Protein 7K44 (pdb70)

Structure (mmCIF, N/CA/C/O backbone):
data_7K44
#
_entry.id   7K44
#
_cell.length_a   119.864
_cell.length_b   66.718
_cell.length_c   57.966
_cell.angle_alpha   90.000
_cell.angle_beta   115.238
_cell.angle_gamma   90.000
#
_symmetry.space_group_name_H-M   'C 1 2 1'
#
loop_
_entity.id
_entity.type
_entity.pdbx_description
1 polymer SGBP-B
2 non-polymer 'CALCIUM ION'
3 water water
#
loop_
_atom_site.group_PDB
_atom_site.id
_atom_site.type_symbol
_atom_site.label_atom_id
_atom_site.label_alt_id
_atom_site.label_comp_id
_atom_site.label_asym_id
_atom_site.label_entity_id
_atom_site.label_seq_id
_atom_site.pdbx_PDB_ins_code
_atom_site.Cartn_x
_atom_site.Cartn_y
_atom_site.Cartn_z
_atom_site.occupancy
_atom_site.B_iso_or_equiv
_atom_site.auth_seq_id
_atom_site.auth_comp_id
_atom_site.auth_asym_id
_atom_site.auth_atom_id
_atom_site.pdbx_PDB_model_num
ATOM 1 N N . PRO A 1 30 ? -12.24360 40.13470 53.64007 1.000 48.98344 6 PRO A N 1
ATOM 2 C CA . PRO A 1 30 ? -11.52984 39.35915 52.61943 1.000 48.07684 6 PRO A CA 1
ATOM 3 C C . PRO A 1 30 ? -12.13024 37.96686 52.45214 1.000 44.98159 6 PRO A C 1
ATOM 4 O O . PRO A 1 30 ? -12.73057 37.44203 53.38639 1.000 52.51332 6 PRO A O 1
ATOM 8 N N . ALA A 1 31 ? -11.96013 37.37866 51.26813 1.000 46.86843 7 ALA A N 1
ATOM 9 C CA . ALA A 1 31 ? -12.59145 36.12068 50.90708 1.000 46.92170 7 ALA A CA 1
ATOM 10 C C . ALA A 1 31 ? -11.65333 34.94871 51.17385 1.000 41.12095 7 ALA A C 1
ATOM 11 O O . ALA A 1 31 ? -10.42942 35.09654 51.10595 1.000 38.94021 7 ALA A O 1
ATOM 13 N N . PRO A 1 32 ? -12.19472 33.76613 51.46251 1.000 39.28264 8 PRO A N 1
ATOM 14 C CA . PRO A 1 32 ? -11.33016 32.61936 51.75250 1.000 35.59374 8 PRO A CA 1
ATOM 15 C C . PRO A 1 32 ? -10.61136 32.12561 50.50940 1.000 37.00738 8 PRO A C 1
ATOM 16 O O . PRO A 1 32 ? -11.07443 32.29592 49.37945 1.000 37.73811 8 PRO A O 1
ATOM 20 N N . TYR A 1 33 ? -9.45360 31.50993 50.73416 1.000 34.07633 9 TYR A N 1
ATOM 21 C CA . TYR A 1 33 ? -8.70904 30.85855 49.67143 1.000 33.11353 9 TYR A CA 1
ATOM 22 C C . TYR A 1 33 ? -8.01370 29.62797 50.23461 1.000 34.42020 9 TYR A C 1
ATOM 23 O O . TYR A 1 33 ? -7.76512 29.52496 51.43756 1.000 32.73551 9 TYR A O 1
ATOM 32 N N . ILE A 1 34 ? -7.71204 28.68641 49.34845 1.000 33.61468 10 ILE A N 1
ATOM 33 C CA . ILE A 1 34 ? -7.01222 27.45839 49.70338 1.000 31.31145 10 ILE A CA 1
ATOM 34 C C . ILE A 1 34 ? -5.71310 27.41873 48.91649 1.000 35.07067 10 ILE A C 1
ATOM 35 O O . ILE A 1 34 ? -5.72523 27.48373 47.68249 1.000 37.49005 10 ILE A O 1
ATOM 40 N N . THR A 1 35 ? -4.59360 27.32488 49.62869 1.000 32.39870 11 THR A N 1
ATOM 41 C CA . THR A 1 35 ? -3.28141 27.20976 49.01016 1.000 34.43610 11 THR A CA 1
ATOM 42 C C . THR A 1 35 ? -2.94297 25.75638 48.71680 1.000 38.93484 11 THR A C 1
ATOM 43 O O . THR A 1 35 ? -2.44433 25.42753 47.63432 1.000 40.07912 11 THR A O 1
ATOM 47 N N . ARG A 1 36 ? -3.21132 24.87981 49.67682 1.000 31.93920 12 ARG A N 1
ATOM 48 C CA . ARG A 1 36 ? -2.86047 23.47661 49.55456 1.000 33.76247 12 ARG A CA 1
ATOM 49 C C . ARG A 1 36 ? -3.59609 22.72871 50.65127 1.000 28.24011 12 ARG A C 1
ATOM 50 O O . ARG A 1 36 ? -4.16426 23.32498 51.57261 1.000 28.08476 12 ARG A O 1
ATOM 58 N N . VAL A 1 37 ? -3.56396 21.40717 50.54130 1.000 28.51474 13 VAL A N 1
ATOM 59 C CA . VAL A 1 37 ? -4.10136 20.51102 51.55195 1.000 27.94714 13 VAL A CA 1
ATOM 60 C C . VAL A 1 37 ? -3.00577 19.52576 51.91702 1.000 29.02443 13 VAL A C 1
ATOM 61 O O . VAL A 1 37 ? -2.43133 18.87568 51.03522 1.000 31.58239 13 VAL A O 1
ATOM 65 N N . ALA A 1 38 ? -2.69821 19.44177 53.20527 1.000 26.18860 14 ALA A N 1
ATOM 66 C CA . ALA A 1 38 ? -1.70550 18.51051 53.71189 1.000 29.17882 14 ALA A CA 1
ATOM 67 C C . ALA A 1 38 ? -2.40822 17.23117 54.13543 1.000 26.70773 14 ALA A C 1
ATOM 68 O O . ALA A 1 38 ? -3.40247 17.27748 54.86996 1.000 25.79574 14 ALA A O 1
ATOM 70 N N . THR A 1 39 ? -1.89865 16.09770 53.66414 1.000 26.89785 15 THR A N 1
ATOM 71 C CA . THR A 1 39 ? -2.43977 14.79905 54.04002 1.000 27.96485 15 THR A CA 1
ATOM 72 C C . THR A 1 39 ? -1.48284 13.70949 53.58843 1.000 35.35754 15 THR A C 1
ATOM 73 O O . THR A 1 39 ? -0.62321 13.92711 52.72755 1.000 40.00541 15 THR A O 1
ATOM 77 N N . THR A 1 40 ? -1.65119 12.53143 54.18016 1.000 36.21682 16 THR A N 1
ATOM 78 C CA . THR A 1 40 ? -0.91812 11.33968 53.78091 1.000 38.95183 16 THR A CA 1
ATOM 79 C C . THR A 1 40 ? -1.81466 10.46790 52.91242 1.000 42.15579 16 THR A C 1
ATOM 80 O O . THR A 1 40 ? -3.02469 10.38070 53.14172 1.000 35.91919 16 THR A O 1
ATOM 84 N N . PHE A 1 41 ? -1.22435 9.84073 51.92161 1.000 36.64244 17 PHE A N 1
ATOM 85 C CA . PHE A 1 41 ? -1.95492 9.03676 50.95840 1.000 34.97320 17 PHE A CA 1
ATOM 86 C C . PHE A 1 41 ? -1.75271 7.54989 51.23307 1.000 45.55488 17 PHE A C 1
ATOM 87 O O . PHE A 1 41 ? -0.71681 7.14265 51.77058 1.000 41.53697 17 PHE A O 1
ATOM 95 N N . PRO A 1 42 ? -2.74535 6.70836 50.90453 1.000 39.39785 18 PRO A N 1
ATOM 96 C CA . PRO A 1 42 ? -4.05476 7.12961 50.39494 1.000 36.63929 18 PRO A CA 1
ATOM 97 C C . PRO A 1 42 ? -4.90156 7.67442 51.52970 1.000 28.07687 18 PRO A C 1
ATOM 98 O O . PRO A 1 42 ? -4.65548 7.34372 52.68694 1.000 33.74900 18 PRO A O 1
ATOM 102 N N . VAL A 1 43 ? -5.86030 8.53045 51.19692 1.000 28.60142 19 VAL A N 1
ATOM 103 C CA . VAL A 1 43 ? -6.74244 9.10867 52.20147 1.000 25.61846 19 VAL A CA 1
ATOM 104 C C . VAL A 1 43 ? -7.83322 8.08572 52.49461 1.000 28.89966 19 VAL A C 1
ATOM 105 O O . VAL A 1 43 ? -8.67101 7.79499 51.63633 1.000 29.87784 19 VAL A O 1
ATOM 109 N N . GLU A 1 44 ? -7.80558 7.52564 53.69467 1.000 29.02425 20 GLU A N 1
ATOM 110 C CA . GLU A 1 44 ? -8.79362 6.56978 54.16628 1.000 31.74165 20 GLU A CA 1
ATOM 111 C C . GLU A 1 44 ? -9.67770 7.23438 55.21096 1.000 31.96091 20 GLU A C 1
ATOM 112 O O . GLU A 1 44 ? -9.42220 8.35345 55.66283 1.000 27.93885 20 GLU A O 1
ATOM 118 N N . THR A 1 45 ? -10.74290 6.53577 55.59042 1.000 29.81282 21 THR A N 1
ATOM 119 C CA . THR A 1 45 ? -11.55888 7.01099 56.69351 1.000 27.03984 21 THR A CA 1
ATOM 120 C C . THR A 1 45 ? -10.68381 7.28379 57.90972 1.000 26.87611 21 THR A C 1
ATOM 121 O O . THR A 1 45 ? -9.90135 6.43096 58.33906 1.000 31.76994 21 THR A O 1
ATOM 125 N N . GLY A 1 46 ? -10.81302 8.49143 58.45407 1.000 27.70738 22 GLY A N 1
ATOM 126 C CA . GLY A 1 46 ? -10.05764 8.88030 59.62269 1.000 24.29619 22 GLY A CA 1
ATOM 127 C C . GLY A 1 46 ? -8.71362 9.51344 59.34003 1.000 28.21629 22 GLY A C 1
ATOM 128 O O . GLY A 1 46 ? -8.09777 10.04086 60.27199 1.000 27.91881 22 GLY A O 1
ATOM 129 N N . THR A 1 47 ? -8.23142 9.47762 58.10251 1.000 25.76633 23 THR A N 1
ATOM 130 C CA . THR A 1 47 ? -6.94457 10.09619 57.79425 1.000 26.46571 23 THR A CA 1
ATOM 131 C C . THR A 1 47 ? -7.00301 11.59438 58.07470 1.000 25.84038 23 THR A C 1
ATOM 132 O O . THR A 1 47 ? -7.90503 12.27669 57.58417 1.000 24.27839 23 THR A O 1
ATOM 136 N N . PRO A 1 48 ? -6.04947 12.15044 58.81732 1.000 24.79579 24 PRO A N 1
ATOM 137 C CA . PRO A 1 48 ? -6.07235 13.59415 59.06319 1.000 25.60590 24 PRO A CA 1
ATOM 138 C C . PRO A 1 48 ? -5.71906 14.37676 57.80952 1.000 25.06816 24 PRO A C 1
ATOM 139 O O . PRO A 1 48 ? -4.82197 14.00169 57.04973 1.000 28.48287 24 PRO A O 1
ATOM 143 N N . LEU A 1 49 ? -6.44233 15.47521 57.59908 1.000 20.52634 25 LEU A N 1
ATOM 144 C CA . LEU A 1 49 ? -6.12420 16.43348 56.55076 1.000 25.72574 25 LEU A CA 1
ATOM 145 C C . LEU A 1 49 ? -6.02839 17.81707 57.17394 1.000 23.97872 25 LEU A C 1
ATOM 146 O O . LEU A 1 49 ? -6.67328 18.10181 58.19013 1.000 25.00582 25 LEU A O 1
ATOM 151 N N . ARG A 1 50 ? -5.23904 18.69026 56.54724 1.000 22.03620 26 ARG A N 1
ATOM 152 C CA . ARG A 1 50 ? -5.20348 20.09096 56.94257 1.000 21.13702 26 ARG A CA 1
ATOM 153 C C . ARG A 1 50 ? -5.34808 20.96223 55.70493 1.000 23.15711 26 ARG A C 1
ATOM 154 O O . ARG A 1 50 ? -4.50000 20.91314 54.80891 1.000 26.70353 26 ARG A O 1
ATOM 162 N N . ILE A 1 51 ? -6.40373 21.76840 55.66837 1.000 23.72381 27 ILE A N 1
ATOM 163 C CA . ILE A 1 51 ? -6.55571 22.76847 54.61900 1.000 24.59523 27 ILE A CA 1
ATOM 164 C C . ILE A 1 51 ? -5.73254 23.99407 54.98787 1.000 26.78723 27 ILE A C 1
ATOM 165 O O . ILE A 1 51 ? -5.90478 24.56399 56.07105 1.000 29.50127 27 ILE A O 1
ATOM 170 N N . VAL A 1 52 ? -4.85431 24.41240 54.08039 1.000 26.44599 28 VAL A N 1
ATOM 171 C CA . VAL A 1 52 ? -3.96195 25.55040 54.29175 1.000 29.22377 28 VAL A CA 1
ATOM 172 C C . VAL A 1 52 ? -4.34673 26.65107 53.31483 1.000 29.74693 28 VAL A C 1
ATOM 173 O O . VAL A 1 52 ? -4.34773 26.43953 52.09701 1.000 33.37136 28 VAL A O 1
ATOM 177 N N . GLY A 1 53 ? -4.65876 27.82733 53.84330 1.000 30.66460 29 GLY A N 1
ATOM 178 C CA . GLY A 1 53 ? -5.05707 28.93087 52.99248 1.000 39.03073 29 GLY A CA 1
ATOM 179 C C . GLY A 1 53 ? -5.08773 30.24715 53.73539 1.000 38.71364 29 GLY A C 1
ATOM 180 O O . GLY A 1 53 ? -4.05370 30.70219 54.23775 1.000 37.67306 29 GLY A O 1
ATOM 181 N N . GLY A 1 54 ? -6.25878 30.86261 53.81211 1.000 33.96859 30 GLY A N 1
ATOM 182 C CA . GLY A 1 54 ? -6.40145 32.09728 54.55461 1.000 35.99138 30 GLY A CA 1
ATOM 183 C C . GLY A 1 54 ? -7.84154 32.56103 54.56529 1.000 40.56272 30 GLY A C 1
ATOM 184 O O . GLY A 1 54 ? -8.66622 32.12986 53.75074 1.000 35.38208 30 GLY A O 1
ATOM 185 N N . ASN A 1 55 ? -8.12737 33.44489 55.52240 1.000 38.86907 31 ASN A N 1
ATOM 186 C CA . ASN A 1 55 ? -9.41632 34.12307 55.63239 1.000 41.23180 31 ASN A CA 1
ATOM 187 C C . ASN A 1 55 ? -10.56211 33.15145 55.89055 1.000 40.07494 31 ASN A C 1
ATOM 188 O O . ASN A 1 55 ? -11.67192 33.33010 55.38744 1.000 38.86774 31 ASN A O 1
ATOM 193 N N . PHE A 1 56 ? -10.30754 32.12224 56.69498 1.000 36.20983 32 PHE A N 1
ATOM 194 C CA . PHE A 1 56 ? -11.37097 31.18124 57.02153 1.000 33.17410 32 PHE A CA 1
ATOM 195 C C . PHE A 1 56 ? -12.25113 31.70761 58.14858 1.000 37.8126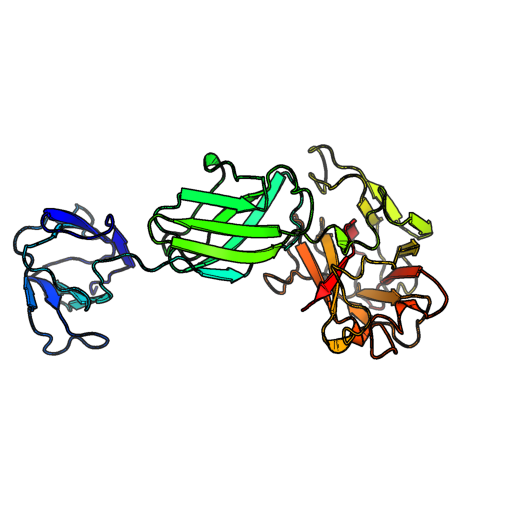3 32 PHE A C 1
ATOM 196 O O . PHE A 1 56 ? -12.45636 31.02073 59.15449 1.000 37.42918 32 PHE A O 1
ATOM 204 N N . TYR A 1 57 ? -12.79563 32.91321 57.97505 1.000 42.52550 33 TYR A N 1
ATOM 205 C CA . TYR A 1 57 ? -13.71184 33.50592 58.94151 1.000 43.19824 33 TYR A CA 1
ATOM 206 C C . TYR A 1 57 ? -15.13485 33.06592 58.65159 1.000 40.95847 33 TYR A C 1
ATOM 207 O O . TYR A 1 57 ? -15.53309 32.94510 57.48929 1.000 45.38452 33 TYR A O 1
ATOM 216 N N . GLU A 1 58 ? -15.90049 32.84407 59.71631 1.000 43.57334 34 GLU A N 1
ATOM 217 C CA . GLU A 1 58 ? -17.32200 32.52858 59.61276 1.000 43.14280 34 GLU A CA 1
ATOM 218 C C . GLU A 1 58 ? -17.55817 31.33276 58.69269 1.000 49.36089 34 GLU A C 1
ATOM 219 O O . GLU A 1 58 ? -18.42503 31.35015 57.81461 1.000 48.00794 34 GLU A O 1
ATOM 221 N N . ILE A 1 59 ? -16.74479 30.29026 58.88708 1.000 46.27172 35 ILE A N 1
ATOM 222 C CA . ILE A 1 59 ? -16.95788 29.03749 58.17564 1.000 44.40883 35 ILE A CA 1
ATOM 223 C C . ILE A 1 59 ? -18.36633 28.54938 58.44883 1.000 39.84369 35 ILE A C 1
ATOM 224 O O . ILE A 1 59 ? -18.79545 28.43732 59.60442 1.000 43.08220 35 ILE A O 1
ATOM 229 N N . GLN A 1 60 ? -19.09585 28.24861 57.38665 1.000 41.19779 36 GLN A N 1
ATOM 230 C CA . GLN A 1 60 ? -20.42200 27.67189 57.52990 1.000 38.60654 36 GLN A CA 1
ATOM 231 C C . GLN A 1 60 ? -20.46715 26.19026 57.20857 1.000 40.80859 36 GLN A C 1
ATOM 232 O O . GLN A 1 60 ? -21.16554 25.43784 57.89137 1.000 41.00870 36 GLN A O 1
ATOM 238 N N . ARG A 1 61 ? -19.69861 25.74112 56.22072 1.000 31.12642 37 ARG A N 1
ATOM 239 C CA . ARG A 1 61 ? -19.63940 24.32640 55.89900 1.000 33.51561 37 ARG A CA 1
ATOM 240 C C . ARG A 1 61 ? -18.26238 23.98678 55.35801 1.000 29.11155 37 ARG A C 1
ATOM 241 O O . ARG A 1 61 ? -17.58276 24.83129 54.77224 1.000 33.14090 37 ARG A O 1
ATOM 249 N N . VAL A 1 62 ? -17.86372 22.73690 55.57129 1.000 28.43675 38 VAL A N 1
ATOM 250 C CA . VAL A 1 62 ? -16.71618 22.13465 54.90722 1.000 27.17139 38 VAL A CA 1
ATOM 251 C C . VAL A 1 62 ? -17.20547 20.82602 54.30987 1.000 26.57195 38 VAL A C 1
ATOM 252 O O . VAL A 1 62 ? -17.84281 20.02796 55.00491 1.000 26.81155 38 VAL A O 1
ATOM 256 N N . TYR A 1 63 ? -16.94796 20.61392 53.02278 1.000 23.30318 39 TYR A N 1
ATOM 257 C CA . TYR A 1 63 ? -17.47676 19.39749 52.41572 1.000 22.21234 39 TYR A CA 1
ATOM 258 C C . TYR A 1 63 ? -16.67856 19.02329 51.17572 1.000 23.72924 39 TYR A C 1
ATOM 259 O O . TYR A 1 63 ? -16.06737 19.87920 50.52989 1.000 25.43284 39 TYR A O 1
ATOM 268 N N . PHE A 1 64 ? -16.69127 17.72664 50.86820 1.000 24.09723 40 PHE A N 1
ATOM 269 C CA . PHE A 1 64 ? -16.21820 17.20966 49.59498 1.000 24.47325 40 PHE A CA 1
ATOM 270 C C . PHE A 1 64 ? -17.38751 17.15134 48.62191 1.000 24.08007 40 PHE A C 1
ATOM 271 O O . PHE A 1 64 ? -18.52306 16.84233 49.01019 1.000 27.20580 40 PHE A O 1
ATOM 279 N N . THR A 1 65 ? -17.10200 17.45444 47.35961 1.000 24.95817 41 THR A N 1
ATOM 280 C CA . THR A 1 65 ? -18.11358 17.47376 46.30903 1.000 22.49112 41 THR A CA 1
ATOM 281 C C . THR A 1 65 ? -17.57231 16.76584 45.07492 1.000 25.92425 41 THR A C 1
ATOM 282 O O . THR A 1 65 ? -16.37040 16.78393 44.80207 1.000 27.14463 41 THR A O 1
ATOM 286 N N . THR A 1 66 ? -18.47437 16.14047 44.31441 1.000 28.11353 42 THR A N 1
ATOM 287 C CA . THR A 1 66 ? -18.06748 15.59973 43.02401 1.000 32.75720 42 THR A CA 1
ATOM 288 C C . THR A 1 66 ? -17.84271 16.69378 41.98788 1.000 26.29369 42 THR A C 1
ATOM 289 O O . THR A 1 66 ? -17.16054 16.44835 40.98557 1.000 32.04346 42 THR A O 1
ATOM 293 N N . ALA A 1 67 ? -18.39232 17.88508 42.20595 1.000 28.69742 43 ALA A N 1
ATOM 294 C CA . ALA A 1 67 ? -18.20173 18.98982 41.27854 1.000 30.39183 43 ALA A CA 1
ATOM 295 C C . ALA A 1 67 ? -16.73341 19.38968 41.19435 1.000 39.92089 43 ALA A C 1
ATOM 296 O O . ALA A 1 67 ? -15.98671 19.33843 42.17794 1.000 31.04910 43 ALA A O 1
ATOM 298 N N . VAL A 1 68 ? -16.32977 19.80530 39.99284 1.000 33.34268 44 VAL A N 1
ATOM 299 C CA . VAL A 1 68 ? -14.99901 20.32858 39.72501 1.000 39.86206 44 VAL A CA 1
ATOM 300 C C . VAL A 1 68 ? -15.14053 21.65264 38.98719 1.000 44.91651 44 VAL A C 1
ATOM 301 O O . VAL A 1 68 ? -16.20283 21.98699 38.45650 1.000 52.78514 44 VAL A O 1
ATOM 305 N N . ASP A 1 69 ? -14.04840 22.41735 38.98067 1.000 46.31293 45 ASP A N 1
ATOM 306 C CA . ASP A 1 69 ? -13.91222 23.62913 38.17313 1.000 58.59286 45 ASP A CA 1
ATOM 307 C C . ASP A 1 69 ? -14.86587 24.74971 38.57992 1.000 60.36125 45 ASP A C 1
ATOM 308 O O . ASP A 1 69 ? -14.43931 25.89859 38.73931 1.000 60.65943 45 ASP A O 1
ATOM 310 N N . ASP A 1 70 ? -16.15393 24.44227 38.72831 1.000 57.24476 46 ASP A N 1
ATOM 311 C CA . ASP A 1 70 ? -17.12770 25.42162 39.19505 1.000 60.71783 46 ASP A CA 1
ATOM 312 C C . ASP A 1 70 ? -18.02323 24.76803 40.23437 1.000 58.18568 46 ASP A C 1
ATOM 313 O O . ASP A 1 70 ? -18.63546 23.73050 39.96426 1.000 53.48135 46 ASP A O 1
ATOM 318 N N . ILE A 1 71 ? -18.10810 25.38612 41.40980 1.000 58.79505 47 ILE A N 1
ATOM 319 C CA . ILE A 1 71 ? -18.81971 24.82016 42.54819 1.000 52.91205 47 ILE A CA 1
ATOM 320 C C . ILE A 1 71 ? -20.13672 25.54698 42.82144 1.000 53.85534 47 ILE A C 1
ATOM 321 O O . ILE A 1 71 ? -20.68198 25.44623 43.92069 1.000 49.68754 47 ILE A O 1
ATOM 326 N N . THR A 1 72 ? -20.65720 26.28433 41.84337 1.000 56.82146 48 THR A N 1
ATOM 327 C CA . THR A 1 72 ? -21.97642 26.88668 41.98948 1.000 61.57503 48 THR A CA 1
ATOM 328 C C . THR A 1 72 ? -23.02124 25.78022 41.99259 1.000 59.16163 48 THR A C 1
ATOM 329 O O . THR A 1 72 ? -23.11628 25.00764 41.03260 1.000 61.86848 48 THR A O 1
ATOM 333 N N . ASN A 1 73 ? -23.79929 25.69877 43.07069 1.000 55.14496 49 ASN A N 1
ATOM 334 C CA . ASN A 1 73 ? -24.75486 24.60494 43.25717 1.000 59.01646 49 ASN A CA 1
ATOM 335 C C . ASN A 1 73 ? -24.05687 23.24599 43.21668 1.000 50.24080 49 ASN A C 1
ATOM 336 O O . ASN A 1 73 ? -24.55742 22.28334 42.63454 1.000 50.54436 49 ASN A O 1
ATOM 338 N N . ALA A 1 74 ? -22.87533 23.17460 43.82527 1.000 46.45341 50 ALA A N 1
ATOM 339 C CA . ALA A 1 74 ? -22.18772 21.90240 43.97185 1.000 41.89513 50 ALA A CA 1
ATOM 340 C C . ALA A 1 74 ? -22.86535 21.07554 45.06252 1.000 31.54350 50 ALA A C 1
ATOM 341 O O . ALA A 1 74 ? -23.20894 21.60825 46.12092 1.000 38.16959 50 ALA A O 1
ATOM 343 N N . PRO A 1 75 ? -23.05874 19.77906 44.84218 1.000 29.55373 51 PRO A N 1
ATOM 344 C CA . PRO A 1 75 ? -23.66117 18.94510 45.88397 1.000 32.83249 51 PRO A CA 1
ATOM 345 C C . PRO A 1 75 ? -22.71963 18.75879 47.06279 1.000 34.15160 51 PRO A C 1
ATOM 346 O O . PRO A 1 75 ? -21.49560 18.71467 46.91671 1.000 29.79135 51 PRO A O 1
ATOM 350 N N . VAL A 1 76 ? -23.31650 18.64696 48.24635 1.000 28.92886 52 VAL A N 1
ATOM 351 C CA . VAL A 1 76 ? -22.59661 18.27155 49.46032 1.000 25.61492 52 VAL A CA 1
ATOM 352 C C . VAL A 1 76 ? -22.47515 16.75366 49.47903 1.000 30.03327 52 VAL A C 1
ATOM 353 O O . VAL A 1 76 ? -23.27061 16.06043 50.12332 1.000 34.61561 52 VAL A O 1
ATOM 357 N N . SER A 1 77 ? -21.48639 16.22467 48.75806 1.000 26.27633 53 SER A N 1
ATOM 358 C CA . SER A 1 77 ? -21.36012 14.77830 48.59604 1.000 26.26118 53 SER A CA 1
ATOM 359 C C . SER A 1 77 ? -20.96955 14.09299 49.90265 1.000 29.80973 53 SER A C 1
ATOM 360 O O . SER A 1 77 ? -21.55575 13.07136 50.28225 1.000 31.02557 53 SER A O 1
ATOM 363 N N . VAL A 1 78 ? -19.95601 14.61684 50.59007 1.000 27.30875 54 VAL A N 1
ATOM 364 C CA . VAL A 1 78 ? -19.54101 14.11728 51.90104 1.000 27.89518 54 VAL A CA 1
ATOM 365 C C . VAL A 1 78 ? -19.20964 15.33752 52.75010 1.000 28.08751 54 VAL A C 1
ATOM 366 O O . VAL A 1 78 ? -18.21350 16.02122 52.49002 1.000 27.58258 54 VAL A O 1
ATOM 370 N N . GLU A 1 79 ? -20.02431 15.60530 53.77032 1.000 26.47035 55 GLU A N 1
ATOM 371 C CA . GLU A 1 79 ? -19.78232 16.75754 54.61954 1.000 25.73537 55 GLU A CA 1
ATOM 372 C C . GLU A 1 79 ? -18.77134 16.41423 55.71238 1.000 26.60633 55 GLU A C 1
ATOM 373 O O . GLU A 1 79 ? -18.69483 15.27844 56.18861 1.000 28.76553 55 GLU A O 1
ATOM 379 N N . VAL A 1 80 ? -17.98425 17.41386 56.09249 1.000 25.37441 56 VAL A N 1
ATOM 380 C CA . VAL A 1 80 ? -17.10877 17.34700 57.25651 1.000 23.91121 56 VAL A CA 1
ATOM 381 C C . VAL A 1 80 ? -17.79632 18.13960 58.36469 1.000 25.64707 56 VAL A C 1
ATOM 382 O O . VAL A 1 80 ? -17.88492 19.37101 58.29863 1.000 27.71138 56 VAL A O 1
ATOM 386 N N . THR A 1 81 ? -18.30591 17.44685 59.38617 1.000 28.30399 57 THR A N 1
ATOM 387 C CA . THR A 1 81 ? -18.99810 18.13807 60.46638 1.000 32.36311 57 THR A CA 1
ATOM 388 C C . THR A 1 81 ? -18.09889 18.47036 61.64780 1.000 34.37349 57 THR A C 1
ATOM 389 O O . THR A 1 81 ? -18.43400 19.36896 62.43215 1.000 36.26241 57 THR A O 1
ATOM 393 N N . ASP A 1 82 ? -16.97157 17.78000 61.78858 1.000 29.07272 58 ASP A N 1
ATOM 394 C CA . ASP A 1 82 ? -16.08238 17.93557 62.93554 1.000 26.53386 58 ASP A CA 1
ATOM 395 C C . ASP A 1 82 ? -14.73893 18.42699 62.40893 1.000 27.71432 58 ASP A C 1
ATOM 396 O O . ASP A 1 82 ? -14.00047 17.66676 61.77192 1.000 32.74019 58 ASP A O 1
ATOM 401 N N . TYR A 1 83 ? -14.43118 19.69701 62.66729 1.000 27.04880 59 TYR A N 1
ATOM 402 C CA . TYR A 1 83 ? -13.16063 20.27979 62.24805 1.000 28.31494 59 TYR A CA 1
ATOM 403 C C . TYR A 1 83 ? -12.77393 21.38790 63.21987 1.000 27.27518 59 TYR A C 1
ATOM 404 O O . TYR A 1 83 ? -13.60309 21.88558 63.98811 1.000 33.52006 59 TYR A O 1
ATOM 413 N N . THR A 1 84 ? -11.50251 21.78446 63.17029 1.000 27.19311 60 THR A N 1
ATOM 414 C CA . THR A 1 84 ? -11.01138 22.88477 63.98530 1.000 29.02361 60 THR A CA 1
ATOM 415 C C . THR A 1 84 ? -10.24813 23.87829 63.11892 1.000 31.32339 60 THR A C 1
ATOM 416 O O . THR A 1 84 ? -9.66175 23.51311 62.09523 1.000 30.41306 60 THR A O 1
ATOM 420 N N . VAL A 1 85 ? -10.25214 25.14257 63.54546 1.000 30.30319 61 VAL A N 1
ATOM 421 C CA . VAL A 1 85 ? -9.55076 26.22097 62.85753 1.000 29.50223 61 VAL A CA 1
ATOM 422 C C . VAL A 1 85 ? -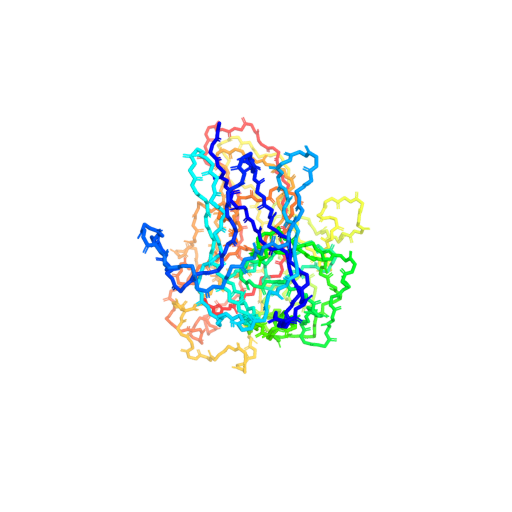8.48995 26.78092 63.79544 1.000 26.50099 61 VAL A C 1
ATOM 423 O O . VAL A 1 85 ? -8.71724 26.87572 65.00846 1.000 30.30032 61 VAL A O 1
ATOM 427 N N . ASN A 1 86 ? -7.33264 27.14789 63.23478 1.000 27.54252 62 ASN A N 1
ATOM 428 C CA . ASN A 1 86 ? -6.24771 27.67691 64.05369 1.000 29.89443 62 ASN A CA 1
ATOM 429 C C . ASN A 1 86 ? -6.49167 29.15050 64.39660 1.000 34.78614 62 ASN A C 1
ATOM 430 O O . ASN A 1 86 ? -7.46734 29.77107 63.96527 1.000 34.14106 62 ASN A O 1
ATOM 435 N N . LYS A 1 87 ? -5.57648 29.72063 65.18336 1.000 35.30257 63 LYS A N 1
ATOM 436 C CA . LYS A 1 87 ? -5.75775 31.07821 65.69118 1.000 37.49368 63 LYS A CA 1
ATOM 437 C C . LYS A 1 87 ? -5.74585 32.13203 64.58409 1.000 33.06618 63 LYS A C 1
ATOM 438 O O . LYS A 1 87 ? -6.43746 33.14889 64.70074 1.000 36.50916 63 LYS A O 1
ATOM 444 N N . ASN A 1 88 ? -4.96431 31.93211 63.52504 1.000 32.37158 64 ASN A N 1
ATOM 445 C CA . ASN A 1 88 ? -4.85959 32.91309 62.45044 1.000 31.82836 64 ASN A CA 1
ATOM 446 C C . ASN A 1 88 ? -5.85922 32.68142 61.31692 1.000 38.02800 64 ASN A C 1
ATOM 447 O O . ASN A 1 88 ? -5.74755 33.32989 60.26982 1.000 39.31883 64 ASN A O 1
ATOM 452 N N . PHE A 1 89 ? -6.81718 31.77216 61.50347 1.000 34.35266 65 PHE A N 1
ATOM 453 C CA . PHE A 1 89 ? -7.86393 31.49856 60.51076 1.000 32.65053 65 PHE A CA 1
ATOM 454 C C . PHE A 1 89 ? -7.28453 31.16662 59.13800 1.000 37.60901 65 PHE A C 1
ATOM 455 O O . PHE A 1 89 ? -7.80801 31.58185 58.10093 1.000 37.53948 65 PHE A O 1
ATOM 463 N N . ASP A 1 90 ? -6.18751 30.41527 59.11861 1.000 31.96882 66 ASP A N 1
ATOM 464 C CA . ASP A 1 90 ? -5.57512 30.04831 57.85261 1.000 31.70826 66 ASP A CA 1
ATOM 465 C C . ASP A 1 90 ? -5.28168 28.55594 57.72618 1.000 25.05714 66 ASP A C 1
ATOM 466 O O . ASP A 1 90 ? -4.68114 28.13906 56.72586 1.000 30.99908 66 ASP A O 1
ATOM 471 N N . GLU A 1 91 ? -5.69693 27.74549 58.69841 1.000 28.58929 67 GLU A N 1
ATOM 472 C CA . GLU A 1 91 ? -5.51733 26.30132 58.63306 1.000 27.71079 67 GLU A CA 1
ATOM 473 C C . GLU A 1 91 ? -6.71330 25.62095 59.28875 1.000 30.15167 67 GLU A C 1
ATOM 474 O O . GLU A 1 91 ? -7.11699 25.99475 60.39278 1.000 29.19301 67 GLU A O 1
ATOM 480 N N . ILE A 1 92 ? -7.30492 24.64903 58.59271 1.000 26.93771 68 ILE A N 1
ATOM 481 C CA . ILE A 1 92 ? -8.45563 23.89633 59.08614 1.000 23.68130 68 ILE A CA 1
ATOM 482 C C . ILE A 1 92 ? -8.07249 22.42431 59.15243 1.000 23.53850 68 ILE A C 1
ATOM 483 O O . ILE A 1 92 ? -7.62616 21.85052 58.15148 1.000 25.22339 68 ILE A O 1
ATOM 488 N N . SER A 1 93 ? -8.26541 21.80506 60.31675 1.000 24.17698 69 SER A N 1
ATOM 489 C CA . SER A 1 93 ? -7.89380 20.41134 60.51863 1.000 23.78507 69 SER A CA 1
ATOM 490 C C . SER A 1 93 ? -9.13591 19.54979 60.69613 1.000 20.90095 69 SER A C 1
ATOM 491 O O . SER A 1 93 ? -10.08478 19.95062 61.37337 1.000 24.91776 69 SER A O 1
ATOM 494 N N . PHE A 1 94 ? -9.11925 18.35829 60.09865 1.000 23.85648 70 PHE A N 1
ATOM 495 C CA . PHE A 1 94 ? -10.19809 17.39640 60.30183 1.000 22.96464 70 PHE A CA 1
ATOM 496 C C . PHE A 1 94 ? -9.73904 16.01370 59.86565 1.000 22.30672 70 PHE A C 1
ATOM 497 O O . PHE A 1 94 ? -8.76890 15.87028 59.12316 1.000 21.81409 70 PHE A O 1
ATOM 505 N N . ASN A 1 95 ? -10.48480 14.99800 60.29995 1.000 25.38306 71 ASN A N 1
ATOM 506 C CA . ASN A 1 95 ? -10.23650 13.61736 59.90241 1.000 24.49247 71 ASN A CA 1
ATOM 507 C C . ASN A 1 95 ? -11.19757 13.23295 58.78066 1.000 22.91323 71 ASN A C 1
ATOM 508 O O . ASN A 1 95 ? -12.36822 13.62334 58.80135 1.000 26.75197 71 ASN A O 1
ATOM 513 N N . ALA A 1 96 ? -10.69185 12.48582 57.79991 1.000 23.24486 72 ALA A N 1
ATOM 514 C CA . ALA A 1 96 ? -11.47917 12.19998 56.60546 1.000 25.30360 72 ALA A CA 1
ATOM 515 C C . ALA A 1 96 ? -12.75563 11.45876 56.98428 1.000 23.78235 72 ALA A C 1
ATOM 516 O O . ALA A 1 96 ? -12.68965 10.44796 57.69792 1.000 26.79632 72 ALA A O 1
ATOM 518 N N . PRO A 1 97 ? -13.91844 11.90769 56.51752 1.000 24.73179 73 PRO A N 1
ATOM 519 C CA . PRO A 1 97 ? -15.16443 11.18776 56.80774 1.000 27.42549 73 PRO A CA 1
ATOM 520 C C . PRO A 1 97 ? -15.22360 9.85480 56.07677 1.000 28.03333 73 PRO A C 1
ATOM 521 O O . PRO A 1 97 ? -14.49645 9.60111 55.11325 1.000 29.85355 73 PRO A O 1
ATOM 525 N N . ALA A 1 98 ? -16.10477 8.98372 56.57115 1.000 31.65934 74 ALA A N 1
ATOM 526 C CA . ALA A 1 98 ? -16.35859 7.72544 55.88707 1.000 33.67996 74 ALA A CA 1
ATOM 527 C C . ALA A 1 98 ? -17.08246 7.97575 54.56492 1.000 31.88935 74 ALA A C 1
ATOM 528 O O . ALA A 1 98 ? -17.75052 8.99719 54.36883 1.000 32.31863 74 ALA A O 1
ATOM 530 N N . GLY A 1 99 ? -16.93066 7.02704 53.64493 1.000 33.52615 75 GLY A N 1
ATOM 531 C CA . GLY A 1 99 ? -17.57602 7.13918 52.34978 1.000 33.05560 75 GLY A CA 1
ATOM 532 C C . GLY A 1 99 ? -17.01693 8.24346 51.48973 1.000 36.96868 75 GLY A C 1
ATOM 533 O O . GLY A 1 99 ? -17.76138 8.87267 50.72759 1.000 36.56879 75 GLY A O 1
ATOM 534 N N . LEU A 1 100 ? -15.71647 8.49759 51.59537 1.000 32.33833 76 LEU A N 1
ATOM 535 C CA . LEU A 1 100 ? -15.10064 9.60441 50.88252 1.000 33.05162 76 LEU A CA 1
ATOM 536 C C . LEU A 1 100 ? -15.10305 9.36378 49.37823 1.000 33.08579 76 LEU A C 1
ATOM 537 O O . LEU A 1 100 ? -14.83678 8.25543 48.90523 1.000 37.51190 76 LEU A O 1
ATOM 542 N N . ILE A 1 101 ? -15.39968 10.42454 48.62522 1.000 33.51534 77 ILE A N 1
ATOM 543 C CA . ILE A 1 101 ? -15.34415 10.34297 47.17193 1.000 30.67982 77 ILE A CA 1
ATOM 544 C C . ILE A 1 101 ? -13.91312 10.05766 46.71468 1.000 36.43693 77 ILE A C 1
ATOM 545 O O . ILE A 1 101 ? -12.93200 10.34022 47.41376 1.000 32.05536 77 ILE A O 1
ATOM 550 N N . ASP A 1 102 ? -13.79750 9.48987 45.51497 1.000 33.23062 78 ASP A N 1
ATOM 551 C CA . ASP A 1 102 ? -12.47439 9.20138 44.97155 1.000 34.83111 78 ASP A CA 1
ATOM 552 C C . ASP A 1 102 ? -11.81636 10.44853 44.39690 1.000 34.84927 78 ASP A C 1
ATOM 553 O O . ASP A 1 102 ? -10.59435 10.61519 44.50794 1.000 32.70395 78 ASP A O 1
ATOM 558 N N . GLU A 1 103 ? -12.59922 11.32188 43.76907 1.000 31.00746 79 GLU A N 1
ATOM 559 C CA . GLU A 1 103 ? -12.07702 12.57762 43.25125 1.000 34.14313 79 GLU A CA 1
ATOM 560 C C . GLU A 1 103 ? -13.20056 13.58710 43.08401 1.000 37.35319 79 GLU A C 1
ATOM 561 O O . GLU A 1 103 ? -14.36065 13.22902 42.85518 1.000 37.10259 79 GLU A O 1
ATOM 567 N N . GLY A 1 104 ? -12.82504 14.85490 43.18903 1.000 28.37232 80 GLY A N 1
ATOM 568 C CA . GLY A 1 104 ? -13.73089 15.97230 43.06151 1.000 30.29807 80 GLY A CA 1
ATOM 569 C C . GLY A 1 104 ? -13.07245 17.22046 43.61301 1.000 24.78156 80 GLY A C 1
ATOM 570 O O . GLY A 1 104 ? -11.95204 17.56276 43.22221 1.000 28.34651 80 GLY A O 1
ATOM 571 N N . SER A 1 105 ? -13.74847 17.89719 44.53058 1.000 23.77007 81 SER A N 1
ATOM 572 C CA . SER A 1 105 ? -13.22248 19.11318 45.12031 1.000 24.87695 81 SER A CA 1
ATOM 573 C C . SER A 1 105 ? -13.48908 19.09560 46.61575 1.000 23.27229 81 SER A C 1
ATOM 574 O O . SER A 1 105 ? -14.44050 18.46619 47.09256 1.000 25.55545 81 SER A O 1
ATOM 577 N N . LEU A 1 106 ? -12.61620 19.77447 47.35804 1.000 25.76828 82 LEU A N 1
ATOM 578 C CA . LEU A 1 106 ? -12.82923 20.04571 48.77477 1.000 24.35006 82 LEU A CA 1
ATOM 579 C C . LEU A 1 106 ? -13.17655 21.51893 48.92261 1.000 23.43165 82 LEU A C 1
ATOM 580 O O . LEU A 1 106 ? -12.46966 22.37785 48.38373 1.000 26.33810 82 LEU A O 1
ATOM 585 N N . VAL A 1 107 ? -14.27133 21.80727 49.62970 1.000 24.28418 83 VAL A N 1
ATOM 586 C CA . VAL A 1 107 ? -14.85005 23.14538 49.67052 1.000 25.52240 83 VAL A CA 1
ATOM 587 C C . VAL A 1 107 ? -14.90249 23.66044 51.10409 1.000 29.39925 83 VAL A C 1
ATOM 588 O O . VAL A 1 107 ? -15.30021 22.93535 52.02354 1.000 27.79191 83 VAL A O 1
ATOM 592 N N . VAL A 1 108 ? -14.53360 24.92839 51.28088 1.000 28.94767 84 VAL A N 1
ATOM 593 C CA . VAL A 1 108 ? -14.77756 25.67004 52.51336 1.000 28.44495 84 VAL A CA 1
ATOM 594 C C . VAL A 1 108 ? -15.76847 26.77575 52.17461 1.000 33.89778 84 VAL A C 1
ATOM 595 O O . VAL A 1 108 ? -15.43573 27.71703 51.44383 1.000 33.04774 84 VAL A O 1
ATOM 599 N N . GLU A 1 109 ? -16.97978 26.66606 52.70578 1.000 32.65415 85 GLU A N 1
ATOM 600 C CA . GLU A 1 109 ? -18.04577 27.63245 52.46953 1.000 32.34160 85 GLU A CA 1
ATOM 601 C C . GLU A 1 109 ? -18.11414 28.55766 53.68231 1.000 36.65618 85 GLU A C 1
ATOM 602 O O . GLU A 1 109 ? -18.44641 28.11690 54.78780 1.000 34.80188 85 GLU A O 1
ATOM 608 N N . CYS A 1 110 ? -17.78987 29.83346 53.47705 1.000 36.84856 86 CYS A N 1
ATOM 609 C CA . CYS A 1 110 ? -17.82087 30.85172 54.51867 1.000 43.54164 86 CYS A CA 1
ATOM 610 C C . CYS A 1 110 ? -18.94204 31.84598 54.22759 1.000 48.72251 86 CYS A C 1
ATOM 611 O O . CYS A 1 110 ? -19.59980 31.79155 53.18536 1.000 52.64961 86 CYS A O 1
ATOM 614 N N . TYR A 1 111 ? -19.13815 32.77925 55.16337 1.000 54.98576 87 TYR A N 1
ATOM 615 C CA . TYR A 1 111 ? -20.17579 33.79565 55.00738 1.000 56.86453 87 TYR A CA 1
ATOM 616 C C . TYR A 1 111 ? -19.91425 34.66746 53.78496 1.000 55.13092 87 TYR A C 1
ATOM 617 O O . TYR A 1 111 ? -20.80800 34.88511 52.95873 1.000 55.61192 87 TYR A O 1
ATOM 626 N N . THR A 1 112 ? -18.68785 35.17770 53.65831 1.000 53.79017 88 THR A N 1
ATOM 627 C CA . THR A 1 112 ? -18.33616 36.03467 52.52989 1.000 55.54906 88 THR A CA 1
ATOM 628 C C . THR A 1 112 ? -18.48975 35.28883 51.20903 1.000 61.63208 88 THR A C 1
ATOM 629 O O . THR A 1 112 ? -19.28052 35.68133 50.34325 1.000 66.86217 88 THR A O 1
ATOM 633 N N . ALA A 1 113 ? -17.74882 34.19850 51.04578 1.000 50.55472 89 ALA A N 1
ATOM 634 C CA . ALA A 1 113 ? -17.73122 33.44132 49.80273 1.000 46.85464 89 ALA A CA 1
ATOM 635 C C . ALA A 1 113 ? -17.25365 32.02689 50.11266 1.000 45.01569 89 ALA A C 1
ATOM 636 O O . ALA A 1 113 ? -17.11482 31.64022 51.27820 1.000 46.12828 89 ALA A O 1
ATOM 638 N N . SER A 1 114 ? -16.99574 31.25321 49.06450 1.000 42.32715 90 SER A N 1
ATOM 639 C CA . SER A 1 114 ? -16.48844 29.89892 49.19758 1.000 39.42411 90 SER A CA 1
ATOM 640 C C . SER A 1 114 ? -15.11484 29.80459 48.55093 1.000 40.65028 90 SER A C 1
ATOM 641 O O . SER A 1 114 ? -14.77230 30.58336 47.65423 1.000 38.74082 90 SER A O 1
ATOM 644 N N . ALA A 1 115 ? -14.32162 28.85437 49.03400 1.000 38.12712 91 ALA A N 1
ATOM 645 C CA . ALA A 1 115 ? -13.07161 28.47393 48.39937 1.000 30.90902 91 ALA A CA 1
ATOM 646 C C . ALA A 1 115 ? -13.10295 26.97493 48.14991 1.000 26.44871 91 ALA A C 1
ATOM 647 O O . ALA A 1 115 ? -13.73831 26.22417 48.89548 1.000 30.71784 91 ALA A O 1
ATOM 649 N N . PHE A 1 116 ? -12.42409 26.53820 47.09277 1.000 29.37843 92 PHE A N 1
ATOM 650 C CA . PHE A 1 116 ? -12.36007 25.11329 46.81211 1.000 30.24239 92 PHE A CA 1
ATOM 651 C C . PHE A 1 116 ? -11.02752 24.76246 46.17258 1.000 29.33464 92 PHE A C 1
ATOM 652 O O . PHE A 1 116 ? -10.30400 25.62607 45.66852 1.000 32.17438 92 PHE A O 1
ATOM 660 N N . THR A 1 117 ? -10.71448 23.47253 46.19396 1.000 28.25660 93 THR A N 1
ATOM 661 C CA . THR A 1 117 ? -9.45239 22.98202 45.66656 1.000 26.95363 93 THR A CA 1
ATOM 662 C C . THR A 1 117 ? -9.69742 21.58224 45.13505 1.000 29.80396 93 THR A C 1
ATOM 663 O O . THR A 1 117 ? -10.58511 20.88234 45.63677 1.000 27.98084 93 THR A O 1
ATOM 667 N N . PRO A 1 118 ? -8.96102 21.15370 44.11267 1.000 27.37614 94 PRO A N 1
ATOM 668 C CA . PRO A 1 118 ? -9.09610 19.76953 43.64896 1.000 30.57134 94 PRO A CA 1
ATOM 669 C C . PRO A 1 118 ? -8.75655 18.79339 44.76316 1.000 29.50972 94 PRO A C 1
ATOM 670 O O . PRO A 1 118 ? -7.92634 19.07156 45.62918 1.000 30.04801 94 PRO A O 1
ATOM 674 N N . PHE A 1 119 ? -9.42915 17.64228 44.74977 1.000 25.73154 95 PHE A N 1
ATOM 675 C CA . PHE A 1 119 ? -9.15784 16.57918 45.70401 1.000 25.76223 95 PHE A CA 1
ATOM 676 C C . PHE A 1 119 ? -9.18105 15.23197 45.00032 1.000 31.73447 95 PHE A C 1
ATOM 677 O O . PHE A 1 119 ? -10.04672 14.98192 44.15383 1.000 30.31423 95 PHE A O 1
ATOM 685 N N . ARG A 1 120 ? -8.23299 14.36786 45.36143 1.000 29.18574 96 ARG A N 1
ATOM 686 C CA . ARG A 1 120 ? -8.31592 12.94860 45.04330 1.000 29.44741 96 ARG A CA 1
ATOM 687 C C . ARG A 1 120 ? -7.72443 12.14647 46.19357 1.000 32.04107 96 ARG A C 1
ATOM 688 O O . ARG A 1 120 ? -6.84051 12.62102 46.91270 1.000 31.46011 96 ARG A O 1
ATOM 696 N N . ARG A 1 121 ? -8.23530 10.92676 46.36943 1.000 27.73694 97 ARG A N 1
ATOM 697 C CA . ARG A 1 121 ? -7.87531 10.10562 47.51857 1.000 29.37481 97 ARG A CA 1
ATOM 698 C C . ARG A 1 121 ? -6.52295 9.43253 47.38961 1.000 32.78965 97 ARG A C 1
ATOM 699 O O . ARG A 1 121 ? -5.94908 9.03883 48.40675 1.000 30.41869 97 ARG A O 1
ATOM 707 N N . THR A 1 122 ? -6.01588 9.25551 46.17549 1.000 32.60576 98 THR A N 1
ATOM 708 C CA . THR A 1 122 ? -4.77936 8.52306 45.96589 1.000 36.89745 98 THR A CA 1
ATOM 709 C C . THR A 1 122 ? -3.75777 9.42264 45.28917 1.000 30.00995 98 THR A C 1
ATOM 710 O O . THR A 1 122 ? -4.11275 10.35549 44.56119 1.000 28.99187 98 THR A O 1
ATOM 714 N N . ALA A 1 123 ? -2.48741 9.13266 45.55105 1.000 32.84817 99 ALA A N 1
ATOM 715 C CA . ALA A 1 123 ?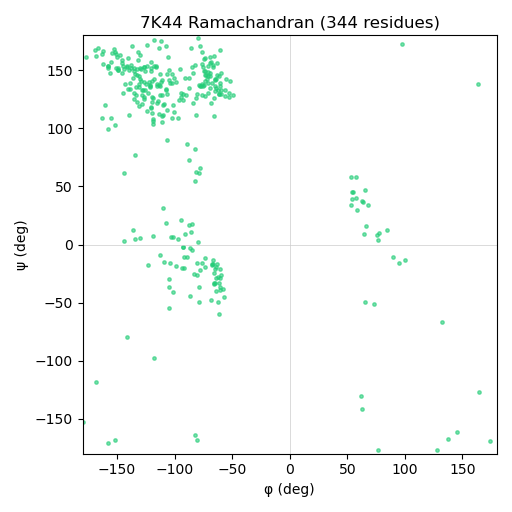 -1.39560 9.90714 44.97748 1.000 32.41425 99 ALA A CA 1
ATOM 716 C C . ALA A 1 123 ? -1.22655 9.58775 43.49671 1.000 31.07573 99 ALA A C 1
ATOM 717 O O . ALA A 1 123 ? -1.38237 8.44254 43.06783 1.000 36.72915 99 ALA A O 1
ATOM 719 N N . LEU A 1 124 ? -0.94241 10.61984 42.71056 1.000 28.66576 100 LEU A N 1
ATOM 720 C CA . LEU A 1 124 ? -0.48418 10.43357 41.34033 1.000 25.15572 100 LEU A CA 1
ATOM 721 C C . LEU A 1 124 ? 1.01571 10.14667 41.34658 1.000 27.26898 100 LEU A C 1
ATOM 722 O O . LEU A 1 124 ? 1.72615 10.54090 42.27798 1.000 28.73679 100 LEU A O 1
ATOM 727 N N . PRO A 1 125 ? 1.52256 9.45197 40.32594 1.000 25.67388 101 PRO A N 1
ATOM 728 C CA . PRO A 1 125 ? 2.96426 9.24382 40.23789 1.000 27.07967 101 PRO A CA 1
ATOM 729 C C . PRO A 1 125 ? 3.66999 10.56983 39.99497 1.000 26.20036 101 PRO A C 1
ATOM 730 O O . PRO A 1 125 ? 3.07776 11.50656 39.43513 1.000 26.91124 101 PRO A O 1
ATOM 734 N N . PRO A 1 126 ? 4.93126 10.68415 40.39733 1.000 24.55614 102 PRO A N 1
ATOM 735 C CA . PRO A 1 126 ? 5.68009 11.90887 40.11149 1.000 24.48155 102 PRO A CA 1
ATOM 736 C C . PRO A 1 126 ? 6.07119 11.95392 38.64429 1.000 26.08892 102 PRO A C 1
ATOM 737 O O . PRO A 1 126 ? 6.09890 10.94155 37.94168 1.000 26.46573 102 PRO A O 1
ATOM 741 N N . SER A 1 127 ? 6.37265 13.15859 38.18128 1.000 25.00499 103 SER A N 1
ATOM 742 C CA . SER A 1 127 ? 6.85651 13.34738 36.82507 1.000 25.90633 103 SER A CA 1
ATOM 743 C C . SER A 1 127 ? 7.93021 14.41868 36.85245 1.000 24.08011 103 SER A C 1
ATOM 744 O O . SER A 1 127 ? 7.95064 15.27204 37.74172 1.000 24.72642 103 SER A O 1
ATOM 747 N N . ILE A 1 128 ? 8.83836 14.34728 35.88407 1.000 23.76466 104 ILE A N 1
ATOM 748 C CA . ILE A 1 128 ? 9.92465 15.31002 35.74130 1.000 26.55855 104 ILE A CA 1
ATOM 749 C C . ILE A 1 128 ? 9.78791 15.99766 34.39172 1.000 25.38136 104 ILE A C 1
ATOM 750 O O . ILE A 1 128 ? 9.70872 15.33037 33.35334 1.000 28.27372 104 ILE A O 1
ATOM 755 N N . SER A 1 129 ? 9.75490 17.32938 34.40208 1.000 24.31681 105 SER A N 1
ATOM 756 C CA . SER A 1 129 ? 9.69558 18.07419 33.15313 1.000 27.14070 105 SER A CA 1
ATOM 757 C C . SER A 1 129 ? 11.01652 18.72959 32.76850 1.000 25.10031 105 SER A C 1
ATOM 758 O O . SER A 1 129 ? 11.27654 18.90002 31.57715 1.000 29.99666 105 SER A O 1
ATOM 761 N N . LYS A 1 130 ? 11.85399 19.10014 33.73432 1.000 23.57907 106 LYS A N 1
ATOM 762 C CA A LYS A 1 130 ? 13.11096 19.76594 33.42486 0.174 25.94924 106 LYS A CA 1
ATOM 763 C CA B LYS A 1 130 ? 13.10596 19.78005 33.43079 0.513 25.90936 106 LYS A CA 1
ATOM 764 C CA C LYS A 1 130 ? 13.11071 19.76641 33.42481 0.312 25.93594 106 LYS A CA 1
ATOM 765 C C . LYS A 1 130 ? 14.12113 19.47506 34.52476 1.000 23.70757 106 LYS A C 1
ATOM 766 O O . LYS A 1 130 ? 13.76333 19.31945 35.69276 1.000 24.98633 106 LYS A O 1
ATOM 782 N N . VAL A 1 131 ? 15.40337 19.40222 34.13875 1.000 25.05536 107 VAL A N 1
ATOM 783 C CA . VAL A 1 131 ? 16.50161 19.20442 35.07873 1.000 23.72510 107 VAL A CA 1
ATOM 784 C C . VAL A 1 131 ? 17.55927 20.26270 34.78367 1.000 23.42932 107 VAL A C 1
ATOM 785 O O . VAL A 1 131 ? 17.78940 20.62241 33.62192 1.000 24.77567 107 VAL A O 1
ATOM 789 N N . SER A 1 132 ? 18.18993 20.77621 35.84153 1.000 22.84267 108 SER A N 1
ATOM 790 C CA . SER A 1 132 ? 19.10462 21.89436 35.66444 1.000 23.29417 108 SER A CA 1
ATOM 791 C C . SER A 1 132 ? 20.32559 21.51300 34.83145 1.000 21.86435 108 SER A C 1
ATOM 792 O O . SER A 1 132 ? 20.82566 22.34122 34.06007 1.000 25.56498 108 SER A O 1
ATOM 795 N N . SER A 1 133 ? 20.78653 20.27166 34.93086 1.000 19.90028 109 SER A N 1
ATOM 796 C CA . SER A 1 133 ? 21.86553 19.83119 34.06401 1.000 19.68984 109 SER A CA 1
ATOM 797 C C . SER A 1 133 ? 21.78290 18.31971 33.94794 1.000 22.76351 109 SER A C 1
ATOM 798 O O . SER A 1 133 ? 21.35854 17.63813 34.88795 1.000 22.41483 109 SER A O 1
ATOM 801 N N . MET A 1 134 ? 22.17926 17.79934 32.78228 1.000 22.08626 110 MET A N 1
ATOM 802 C CA . MET A 1 134 ? 22.26963 16.35431 32.60954 1.000 22.13077 110 MET A CA 1
ATOM 803 C C . MET A 1 134 ? 23.60842 15.81465 33.06434 1.000 22.39052 110 MET A C 1
ATOM 804 O O . MET A 1 134 ? 23.82141 14.59978 33.03186 1.000 22.30050 110 MET A O 1
ATOM 809 N N . MET A 1 135 ? 24.51995 16.68596 33.48644 1.000 21.68649 111 MET A N 1
ATOM 810 C CA . MET A 1 135 ? 25.83042 16.25378 33.97480 1.000 20.31607 111 MET A CA 1
ATOM 811 C C . MET A 1 135 ? 26.27057 17.14719 35.12723 1.000 22.53843 111 MET A C 1
ATOM 812 O O . MET A 1 135 ? 27.30899 17.80850 35.06606 1.000 22.14623 111 MET A O 1
ATOM 817 N N . PRO A 1 136 ? 25.50896 17.16834 36.22171 1.000 21.50400 112 PRO A N 1
ATOM 818 C CA . PRO A 1 136 ? 25.87818 18.04253 37.34410 1.000 20.38179 112 PRO A CA 1
ATOM 819 C C . PRO A 1 136 ? 27.19227 17.62408 37.98357 1.000 21.37153 112 PRO A C 1
ATOM 820 O O . PRO A 1 136 ? 27.49638 16.43666 38.14170 1.000 23.47054 112 PRO A O 1
ATOM 824 N N . ILE A 1 137 ? 27.96359 18.61888 38.35883 1.000 22.39060 113 ILE A N 1
ATOM 825 C CA . ILE A 1 137 ? 29.23161 18.39100 39.03631 1.000 23.22818 113 ILE A CA 1
ATOM 826 C C . ILE A 1 137 ? 28.98640 18.03541 40.50198 1.000 22.23081 113 ILE A C 1
ATOM 827 O O . ILE A 1 137 ? 28.14822 18.64394 41.17741 1.000 23.25777 113 ILE A O 1
ATOM 832 N N . THR A 1 138 ? 29.71596 17.03072 40.98873 1.000 23.82413 114 THR A N 1
ATOM 833 C CA . THR A 1 138 ? 29.54160 16.55345 42.35945 1.000 24.67371 114 THR A CA 1
ATOM 834 C C . THR A 1 138 ? 29.71914 17.69242 43.35705 1.000 25.84353 114 THR A C 1
ATOM 835 O O . THR A 1 138 ? 30.66273 18.48289 43.25761 1.000 25.14076 114 THR A O 1
ATOM 839 N N . GLY A 1 139 ? 28.78599 17.79187 44.30605 1.000 24.62935 115 GLY A N 1
ATOM 840 C CA . GLY A 1 139 ? 28.82150 18.84189 45.29230 1.000 26.96168 115 GLY A CA 1
ATOM 841 C C . GLY A 1 139 ? 27.99376 20.06070 44.96758 1.000 27.92625 115 GLY A C 1
ATOM 842 O O . GLY A 1 139 ? 27.70370 20.84875 45.87632 1.000 28.67001 115 GLY A O 1
ATOM 843 N N . THR A 1 140 ? 27.57801 20.22991 43.71407 1.000 24.08084 116 THR A N 1
ATOM 844 C CA . THR A 1 140 ? 26.76656 21.37220 43.32891 1.000 22.89447 116 THR A CA 1
ATOM 845 C C . THR A 1 140 ? 25.29172 21.06513 43.58290 1.000 23.88118 116 THR A C 1
ATOM 846 O O . THR A 1 140 ? 24.90705 19.92330 43.85145 1.000 24.89885 116 THR A O 1
ATOM 850 N N . THR A 1 141 ? 24.46480 22.09971 43.48303 1.000 25.00801 117 THR A N 1
ATOM 851 C CA . THR A 1 141 ? 23.03235 21.96377 43.70544 1.000 23.96576 117 THR A CA 1
ATOM 852 C C . THR A 1 141 ? 22.32263 21.74413 42.37718 1.000 25.49779 117 THR A C 1
ATOM 853 O O . THR A 1 141 ? 22.49483 22.52082 41.43409 1.000 27.62136 117 THR A O 1
ATOM 857 N N . VAL A 1 142 ? 21.52961 20.67696 42.30621 1.000 22.50045 118 VAL A N 1
ATOM 858 C CA . VAL A 1 142 ? 20.76401 20.32814 41.12041 1.000 22.33556 118 VAL A CA 1
ATOM 859 C C . VAL A 1 142 ? 19.32040 20.71823 41.39663 1.000 22.85232 118 VAL A C 1
ATOM 860 O O . VAL A 1 142 ? 18.83640 20.53685 42.51679 1.000 25.87799 118 VAL A O 1
ATOM 864 N N . THR A 1 143 ? 18.64716 21.27994 40.40549 1.000 21.45952 119 THR A N 1
ATOM 865 C CA . THR A 1 143 ? 17.23897 21.63775 40.51668 1.000 23.15850 119 THR A CA 1
ATOM 866 C C . THR A 1 143 ? 16.43360 20.79817 39.53780 1.000 22.77191 119 THR A C 1
ATOM 867 O O . THR A 1 143 ? 16.85494 20.58633 38.39712 1.000 22.95623 119 THR A O 1
ATOM 871 N N . VAL A 1 144 ? 15.27334 20.30441 39.98653 1.000 22.31199 120 VAL A N 1
ATOM 872 C CA . VAL A 1 144 ? 14.39460 19.49649 39.14356 1.000 24.78738 120 VAL A CA 1
ATOM 873 C C . VAL A 1 144 ? 13.00219 20.10543 39.19177 1.000 24.97652 120 VAL A C 1
ATOM 874 O O . VAL A 1 144 ? 12.51481 20.44121 40.27602 1.000 26.18514 120 VAL A O 1
ATOM 878 N N . LEU A 1 145 ? 12.38130 20.27384 38.02651 1.000 24.87404 121 LEU A N 1
ATOM 879 C CA . LEU A 1 145 ? 10.99215 20.70907 37.92253 1.000 25.49421 121 LEU A CA 1
ATOM 880 C C . LEU A 1 145 ? 10.12562 19.51995 37.54025 1.000 23.19051 121 LEU A C 1
ATOM 881 O O . LEU A 1 145 ? 10.52922 18.67810 36.73429 1.000 25.94421 121 LEU A O 1
ATOM 886 N N . GLY A 1 146 ? 8.92861 19.45266 38.11673 1.000 26.11907 122 GLY A N 1
ATOM 887 C CA . GLY A 1 146 ? 8.03574 18.36675 37.78119 1.000 25.44481 122 GLY A CA 1
ATOM 888 C C . GLY A 1 146 ? 6.73470 18.49158 38.53531 1.000 24.26367 122 GLY A C 1
ATOM 889 O O . GLY A 1 146 ? 6.33187 19.60237 38.88095 1.000 27.83136 122 GLY A O 1
ATOM 890 N N . GLN A 1 147 ? 6.06753 17.37034 38.79084 1.000 25.02757 123 GLN A N 1
ATOM 891 C CA . GLN A 1 147 ? 4.80055 17.39063 39.51316 1.000 24.16145 123 GLN A CA 1
ATOM 892 C C . GLN A 1 147 ? 4.76188 16.21698 40.47240 1.000 26.92157 123 GLN A C 1
ATOM 893 O O . GLN A 1 147 ? 5.35421 15.16560 40.21337 1.000 24.60960 123 GLN A O 1
ATOM 899 N N . ASN A 1 148 ? 4.04589 16.40899 41.58628 1.000 25.12859 124 ASN A N 1
ATOM 900 C CA . ASN A 1 148 ? 3.74398 15.33244 42.53217 1.000 25.32633 124 ASN A CA 1
ATOM 901 C C . ASN A 1 148 ? 4.98617 14.76817 43.22314 1.000 25.92855 124 ASN A C 1
ATOM 902 O O . ASN A 1 148 ? 5.16531 13.55346 43.33993 1.000 25.97569 124 ASN A O 1
ATOM 907 N N . PHE A 1 149 ? 5.83528 15.67457 43.71575 1.000 25.82676 125 PHE A N 1
ATOM 908 C CA . PHE A 1 149 ? 7.04926 15.32625 44.44585 1.000 24.13556 125 PHE A CA 1
ATOM 909 C C . PHE A 1 149 ? 6.81413 15.07642 45.94504 1.000 30.72681 125 PHE A C 1
ATOM 910 O O . PHE A 1 149 ? 7.76546 15.09702 46.73155 1.000 29.28904 125 PHE A O 1
ATOM 918 N N . MET A 1 150 ? 5.57670 14.84517 46.35962 1.000 29.27827 126 MET A N 1
ATOM 919 C CA . MET A 1 150 ? 5.27653 14.57102 47.75710 1.000 31.35747 126 MET A CA 1
ATOM 920 C C . MET A 1 150 ? 5.78152 13.18824 48.15885 1.000 27.30665 126 MET A C 1
ATOM 921 O O . MET A 1 150 ? 5.80782 12.25562 47.35464 1.000 30.17167 126 MET A O 1
ATOM 926 N N . ASP A 1 151 ? 6.17181 13.05411 49.42671 1.000 29.14827 127 ASP A N 1
ATOM 927 C CA A ASP A 1 151 ? 6.54125 11.76551 50.01918 0.536 31.50322 127 ASP A CA 1
ATOM 928 C CA B ASP A 1 151 ? 6.53014 11.75955 50.01116 0.464 31.51747 127 ASP A CA 1
ATOM 929 C C . ASP A 1 151 ? 7.67238 11.09309 49.24225 1.000 31.25135 127 ASP A C 1
ATOM 930 O O . ASP A 1 151 ? 7.55951 9.95967 48.77034 1.000 30.70271 127 ASP A O 1
ATOM 939 N N . ILE A 1 152 ? 8.78386 11.81641 49.13382 1.000 28.87813 128 ILE A N 1
ATOM 940 C CA . ILE A 1 152 ? 9.93261 11.30716 48.39732 1.000 30.97178 128 ILE A CA 1
ATOM 941 C C . ILE A 1 152 ? 10.55709 10.13706 49.14210 1.000 31.70610 128 ILE A C 1
ATOM 942 O O . ILE A 1 152 ? 10.76632 10.18936 50.36365 1.000 33.32023 128 ILE A O 1
ATOM 947 N N . VAL A 1 153 ? 10.86494 9.07744 48.40253 1.000 26.75264 129 VAL A N 1
ATOM 948 C CA . VAL A 1 153 ? 11.55862 7.91743 48.93603 1.000 27.30420 129 VAL A CA 1
ATOM 949 C C . VAL A 1 153 ? 13.03365 7.92363 48.55723 1.000 29.93525 129 VAL A C 1
ATOM 950 O O . VAL A 1 153 ? 13.89001 7.59372 49.37865 1.000 28.57973 129 VAL A O 1
ATOM 954 N N . SER A 1 154 ? 13.35101 8.29358 47.31914 1.000 25.70426 130 SER A N 1
ATOM 955 C CA . SER A 1 154 ? 14.73708 8.24590 46.88418 1.000 25.85876 130 SER A CA 1
ATOM 956 C C . SER A 1 154 ? 14.89538 9.10177 45.64229 1.000 23.81166 130 SER A C 1
ATOM 957 O O . SER A 1 154 ? 13.94077 9.34482 44.90165 1.000 25.18485 130 SER A O 1
ATOM 960 N N . ILE A 1 155 ? 16.12909 9.56704 45.43825 1.000 23.49090 131 ILE A N 1
ATOM 961 C CA . ILE A 1 155 ? 16.55870 10.16291 44.18031 1.000 24.56742 131 ILE A CA 1
ATOM 962 C C . ILE A 1 155 ? 17.83337 9.44193 43.77315 1.000 25.12391 131 ILE A C 1
ATOM 963 O O . ILE A 1 155 ? 18.81226 9.42369 44.53155 1.000 25.12427 131 ILE A O 1
ATOM 968 N N . THR A 1 156 ? 17.81508 8.82177 42.59579 1.000 26.21886 132 THR A N 1
ATOM 969 C CA . THR A 1 156 ? 18.88024 7.92096 42.18991 1.000 26.43470 132 THR A CA 1
ATOM 970 C C . THR A 1 156 ? 19.34335 8.24402 40.77431 1.000 22.93003 132 THR A C 1
ATOM 971 O O . THR A 1 156 ? 18.62566 8.85170 39.97109 1.000 23.81637 132 THR A O 1
ATOM 975 N N . MET A 1 157 ? 20.56427 7.80359 40.48072 1.000 25.86685 133 MET A N 1
ATOM 976 C CA . MET A 1 157 ? 21.16695 7.99542 39.16198 1.00 25.89761 133 MET A CA 1
ATOM 977 C C . MET A 1 157 ? 22.14051 6.83762 38.97351 1.000 26.27097 133 MET A C 1
ATOM 978 O O . MET A 1 157 ? 23.23081 6.84392 39.54769 1.000 28.45690 133 MET A O 1
ATOM 984 N N . GLY A 1 158 ? 21.74282 5.85311 38.18058 1.000 27.84749 134 GLY A N 1
ATOM 985 C CA . GLY A 1 158 ? 22.58802 4.67521 38.06998 1.000 27.85995 134 GLY A CA 1
ATOM 986 C C . GLY A 1 158 ? 22.70002 4.00503 39.42739 1.000 28.34047 134 GLY A C 1
ATOM 987 O O . GLY A 1 158 ? 21.70024 3.77362 40.11441 1.000 28.90247 134 GLY A O 1
ATOM 988 N N . ASN A 1 159 ? 23.93197 3.71398 39.84410 1.000 30.22198 135 ASN A N 1
ATOM 989 C CA . ASN A 1 159 ? 24.18006 3.09633 41.13965 1.000 31.77378 135 ASN A CA 1
ATOM 990 C C . ASN A 1 159 ? 24.48485 4.11277 42.24006 1.000 34.23726 135 ASN A C 1
ATOM 991 O O . ASN A 1 159 ? 25.08131 3.74949 43.25870 1.000 35.96240 135 ASN A O 1
ATOM 996 N N . ARG A 1 160 ? 24.08455 5.37075 42.06743 1.000 29.51600 136 ARG A N 1
ATOM 997 C CA . ARG A 1 160 ? 24.26426 6.40446 43.07997 1.000 28.70932 136 ARG A CA 1
ATOM 998 C C . ARG A 1 160 ? 22.90966 6.83152 43.62620 1.000 29.89488 136 ARG A C 1
ATOM 999 O O . ARG A 1 160 ? 21.91954 6.87079 42.89375 1.000 30.95171 136 ARG A O 1
ATOM 1007 N N . SER A 1 161 ? 22.87252 7.18399 44.91108 1.000 30.84160 137 SER A N 1
ATOM 1008 C CA . SER A 1 161 ? 21.64494 7.63914 45.55061 1.000 29.03531 137 SER A CA 1
ATOM 1009 C C . SER A 1 161 ? 21.91033 8.92680 46.31643 1.000 27.20840 137 SER A C 1
ATOM 1010 O O . SER A 1 161 ? 22.93489 9.05974 46.98963 1.000 34.16109 137 SER A O 1
ATOM 1013 N N . VAL A 1 162 ? 20.97429 9.86203 46.21865 1.000 27.25651 138 VAL A N 1
ATOM 1014 C CA . VAL A 1 162 ? 21.13393 11.19820 46.78017 1.000 27.56765 138 VAL A CA 1
ATOM 1015 C C . VAL A 1 162 ? 20.94715 11.15832 48.29270 1.000 31.13396 138 VAL A C 1
ATOM 1016 O O . VAL A 1 162 ? 20.05310 10.47563 48.81296 1.000 30.37056 138 VAL A O 1
ATOM 1020 N N . ASP A 1 163 ? 21.79954 11.89557 49.00535 1.000 30.76424 139 ASP A N 1
ATOM 1021 C CA . ASP A 1 163 ? 21.62906 12.12288 50.43916 1.000 31.35897 139 ASP A CA 1
ATOM 1022 C C . ASP A 1 163 ? 20.36388 12.94638 50.64839 1.000 27.89194 139 ASP A C 1
ATOM 1023 O O . ASP A 1 163 ? 20.32058 14.12966 50.30026 1.000 29.82604 139 ASP A O 1
ATOM 1028 N N . LEU A 1 164 ? 19.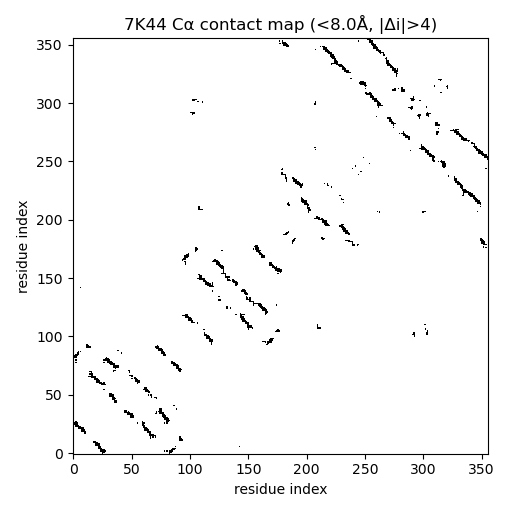32402 12.33076 51.22405 1.000 29.14181 140 LEU A N 1
ATOM 1029 C CA . LEU A 1 164 ? 18.04276 13.01840 51.33468 1.000 31.49305 140 LEU A CA 1
ATOM 1030 C C . LEU A 1 164 ? 18.08308 14.20234 52.29681 1.000 25.29006 140 LEU A C 1
ATOM 1031 O O . LEU A 1 164 ? 17.20575 15.06625 52.22376 1.000 27.42079 140 LEU A O 1
ATOM 1036 N N . SER A 1 165 ? 19.10012 14.28662 53.15801 1.000 29.25523 141 SER A N 1
ATOM 1037 C CA . SER A 1 165 ? 19.24752 15.46625 54.00308 1.000 34.93706 141 SER A CA 1
ATOM 1038 C C . SER A 1 165 ? 19.56340 16.72252 53.19526 1.000 38.22881 141 SER A C 1
ATOM 1039 O O . SER A 1 165 ? 19.39450 17.83516 53.70756 1.000 35.25534 141 SER A O 1
ATOM 1042 N N . THR A 1 166 ? 19.99845 16.57439 51.94421 1.000 31.70606 142 THR A N 1
ATOM 1043 C CA . THR A 1 166 ? 20.27091 17.71527 51.07694 1.000 30.94189 142 THR A CA 1
ATOM 1044 C C . THR A 1 166 ? 19.07836 18.11623 50.21912 1.000 32.22810 142 THR A C 1
ATOM 1045 O O . THR A 1 166 ? 19.17300 19.10113 49.48275 1.000 29.81224 142 THR A O 1
ATOM 1049 N N . VAL A 1 167 ? 17.96092 17.39367 50.29602 1.000 27.64072 143 VAL A N 1
ATOM 1050 C CA . VAL A 1 167 ? 16.80913 17.64079 49.43474 1.000 29.84284 143 VAL A CA 1
ATOM 1051 C C . VAL A 1 167 ? 15.89914 18.69139 50.05044 1.000 33.13540 143 VAL A C 1
ATOM 1052 O O . VAL A 1 167 ? 15.58146 18.64301 51.24549 1.000 33.42641 143 VAL A O 1
ATOM 1056 N N . THR A 1 168 ? 15.46244 19.63560 49.22116 1.000 27.96234 144 THR A N 1
ATOM 1057 C CA . THR A 1 168 ? 14.43207 20.60618 49.56513 1.000 32.39421 144 THR A CA 1
ATOM 1058 C C . THR A 1 168 ? 13.34497 20.52502 48.50171 1.000 32.86017 144 THR A C 1
ATOM 1059 O O . THR A 1 168 ? 13.65434 20.49334 47.31085 1.000 30.33998 144 THR A O 1
ATOM 1063 N N . VAL A 1 169 ? 12.07849 20.47298 48.91417 1.000 31.84710 145 VAL A N 1
ATOM 1064 C CA . VAL A 1 169 ? 10.95557 20.37055 47.98516 1.000 32.82877 145 VAL A CA 1
ATOM 1065 C C . VAL A 1 169 ? 10.02966 21.56177 48.19983 1.000 31.68251 145 VAL A C 1
ATOM 1066 O O . VAL A 1 169 ? 9.72979 21.92073 49.34405 1.000 34.65895 145 VAL A O 1
ATOM 1070 N N . SER A 1 170 ? 9.58300 22.17162 47.10545 1.000 26.48767 146 SER A N 1
ATOM 1071 C CA . SER A 1 170 ? 8.70819 23.33127 47.17900 1.000 31.12251 146 SER A CA 1
ATOM 1072 C C . SER A 1 170 ? 7.36539 22.92726 47.77857 1.000 37.39372 146 SER A C 1
ATOM 1073 O O . SER A 1 170 ? 6.99836 21.75121 47.81118 1.000 32.26652 146 SER A O 1
ATOM 1076 N N . GLU A 1 171 ? 6.61648 23.92750 48.24479 1.000 35.30099 147 GLU A N 1
ATOM 1077 C CA . GLU A 1 171 ? 5.35211 23.62315 48.90751 1.000 38.53738 147 GLU A CA 1
ATOM 1078 C C . GLU A 1 171 ? 4.34817 23.01461 47.93379 1.000 41.86641 147 GLU A C 1
ATOM 1079 O O . GLU A 1 171 ? 3.54179 22.15548 48.31600 1.000 41.12646 147 GLU A O 1
ATOM 1085 N N . ALA A 1 172 ? 4.39632 23.42872 46.66562 1.000 31.49604 148 ALA A N 1
ATOM 1086 C CA . ALA A 1 172 ? 3.51941 22.89230 45.62866 1.000 32.88242 148 ALA A CA 1
ATOM 1087 C C . ALA A 1 172 ? 3.97861 21.54501 45.08092 1.000 29.93668 148 ALA A C 1
ATOM 1088 O O . ALA A 1 172 ? 3.33452 21.02625 44.16057 1.000 29.91815 148 ALA A O 1
ATOM 1090 N N . ASN A 1 173 ? 5.06485 20.98161 45.61695 1.000 31.50859 149 ASN A N 1
ATOM 1091 C CA . ASN A 1 173 ? 5.57278 19.66978 45.21270 1.000 30.09475 149 ASN A CA 1
ATOM 1092 C C . ASN A 1 173 ? 5.91264 19.60578 43.72459 1.000 31.50998 149 ASN A C 1
ATOM 1093 O O . ASN A 1 173 ? 5.82260 18.54443 43.10412 1.000 26.92369 149 ASN A O 1
ATOM 1098 N N . ASP A 1 174 ? 6.30346 20.73984 43.13559 1.000 30.20001 150 ASP A N 1
ATOM 1099 C CA . ASP A 1 174 ? 6.60858 20.81683 41.71086 1.000 27.96480 150 ASP A CA 1
ATOM 1100 C C . ASP A 1 174 ? 8.05093 21.22144 41.43728 1.000 26.69205 150 ASP A C 1
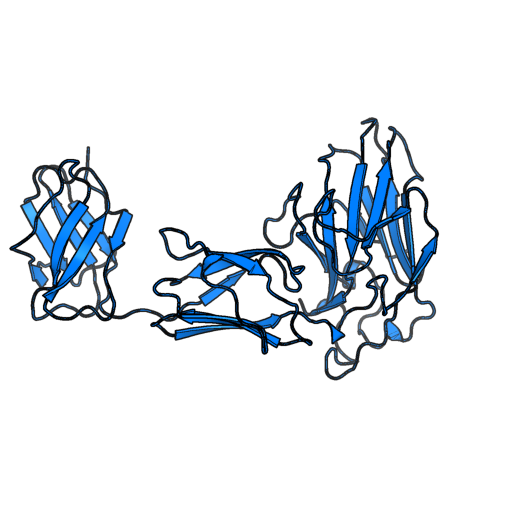ATOM 1101 O O . ASP A 1 174 ? 8.40429 21.46325 40.27925 1.000 29.33039 150 ASP A O 1
ATOM 1106 N N . MET A 1 175 ? 8.87949 21.31358 42.47175 1.000 25.43392 151 MET A N 1
ATOM 1107 C CA A MET A 1 175 ? 10.27256 21.70545 42.31422 0.580 26.14268 151 MET A CA 1
ATOM 1108 C CA B MET A 1 175 ? 10.27409 21.69669 42.30830 0.420 26.17152 151 MET A CA 1
ATOM 1109 C C . MET A 1 175 ? 11.05732 21.13137 43.48006 1.000 26.96735 151 MET A C 1
ATOM 1110 O O . MET A 1 175 ? 10.56193 21.10040 44.61042 1.000 28.30943 151 MET A O 1
ATOM 1119 N N . LEU A 1 176 ? 12.27096 20.66423 43.20652 1.000 23.96702 152 LEU A N 1
ATOM 1120 C CA . LEU A 1 176 ? 13.12228 20.24501 44.30430 1.000 26.62250 152 LEU A CA 1
ATOM 1121 C C . LEU A 1 176 ? 14.56436 20.56537 43.96067 1.000 23.85295 152 LEU A C 1
ATOM 1122 O O . LEU A 1 176 ? 14.91809 20.75100 42.79166 1.000 27.25340 152 LEU A O 1
ATOM 1127 N N . THR A 1 177 ? 15.38212 20.64326 45.00073 1.000 26.28064 153 THR A N 1
ATOM 1128 C CA . THR A 1 177 ? 16.82351 20.74410 44.84616 1.000 25.72943 153 THR A CA 1
ATOM 1129 C C . THR A 1 177 ? 17.48820 19.65514 45.67106 1.000 26.22978 153 THR A C 1
ATOM 1130 O O . THR A 1 177 ? 16.93961 19.18802 46.67107 1.000 27.48057 153 THR A O 1
ATOM 1134 N N . PHE A 1 178 ? 18.67717 19.24649 45.23811 1.000 25.30127 154 PHE A N 1
ATOM 1135 C CA . PHE A 1 178 ? 19.49165 18.30767 45.99381 1.000 26.21510 154 PHE A CA 1
ATOM 1136 C C . PHE A 1 178 ? 20.95506 18.55868 45.66474 1.000 25.02704 154 PHE A C 1
ATOM 1137 O O . PHE A 1 178 ? 21.28477 19.24118 44.69146 1.000 27.86325 154 PHE A O 1
ATOM 1145 N N . THR A 1 179 ? 21.83433 18.00035 46.48951 1.000 24.50946 155 THR A N 1
ATOM 1146 C CA . THR A 1 179 ? 23.26585 18.07054 46.23946 1.000 24.44218 155 THR A CA 1
ATOM 1147 C C . THR A 1 179 ? 23.68556 16.87420 45.40096 1.000 24.78908 155 THR A C 1
ATOM 1148 O O . THR A 1 179 ? 23.36090 15.72782 45.72870 1.000 27.54102 155 THR A O 1
ATOM 1152 N N . MET A 1 180 ? 24.39381 17.14282 44.32175 1.000 23.71867 156 MET A N 1
ATOM 1153 C CA . MET A 1 180 ? 24.81920 16.06997 43.44912 1.000 25.04420 156 MET A CA 1
ATOM 1154 C C . MET A 1 180 ? 25.81288 15.18184 44.18597 1.000 26.15918 156 MET A C 1
ATOM 1155 O O . MET A 1 180 ? 26.82179 15.68187 44.70572 1.000 26.37338 156 MET A O 1
ATOM 1160 N N . PRO A 1 181 ? 25.57163 13.87904 44.25330 1.000 25.65707 157 PRO A N 1
ATOM 1161 C CA . PRO A 1 181 ? 26.52173 12.97852 44.91646 1.000 29.17083 157 PRO A CA 1
ATOM 1162 C C . PRO A 1 181 ? 27.69909 12.62921 44.01810 1.000 32.48913 157 PRO A C 1
ATOM 1163 O O . PRO A 1 181 ? 27.89072 13.24763 42.96452 1.000 28.65404 157 PRO A O 1
ATOM 1167 N N . ARG A 1 182 ? 28.49333 11.63996 44.42957 1.000 30.18447 158 ARG A N 1
ATOM 1168 C CA . ARG A 1 182 ? 29.55091 11.11244 43.57763 1.000 27.29313 158 ARG A CA 1
ATOM 1169 C C . ARG A 1 182 ? 28.98529 10.74670 42.21323 1.000 31.21946 158 ARG A C 1
ATOM 1170 O O . ARG A 1 182 ? 27.87740 10.21706 42.10808 1.000 31.93584 158 ARG A O 1
ATOM 1178 N N . ALA A 1 183 ? 29.76507 11.02589 41.17676 1.000 29.72792 159 ALA A N 1
ATOM 1179 C CA . ALA A 1 183 ? 29.29108 10.88831 39.80846 1.000 31.00560 159 ALA A CA 1
ATOM 1180 C C . ALA A 1 183 ? 28.95960 9.43234 39.48345 1.000 33.96612 159 ALA A C 1
ATOM 1181 O O . ALA A 1 183 ? 29.66778 8.51681 39.91661 1.000 29.13510 159 ALA A O 1
ATOM 1183 N N . PRO A 1 184 ? 27.90140 9.18616 38.71503 1.000 28.72681 160 PRO A N 1
ATOM 1184 C CA . PRO A 1 184 ? 27.67394 7.85331 38.14026 1.000 27.99627 160 PRO A CA 1
ATOM 1185 C C . PRO A 1 184 ? 28.82160 7.44445 37.22627 1.000 28.71828 160 PRO A C 1
ATOM 1186 O O . PRO A 1 184 ? 29.65382 8.25370 36.82258 1.000 31.23492 160 PRO A O 1
ATOM 1190 N N . GLN A 1 185 ? 28.83960 6.15718 36.87325 1.000 32.06116 161 GLN A N 1
ATOM 1191 C CA . GLN A 1 185 ? 29.89438 5.60963 36.02417 1.000 36.39493 161 GLN A CA 1
ATOM 1192 C C . GLN A 1 185 ? 29.67453 5.88198 34.53855 1.000 29.44507 161 GLN A C 1
ATOM 1193 O O . GLN A 1 185 ? 30.61756 5.73695 33.74946 1.000 32.77519 161 GLN A O 1
ATOM 1195 N N . GLY A 1 186 ? 28.46809 6.26878 34.14566 1.000 27.30405 162 GLY A N 1
ATOM 1196 C CA . GLY A 1 186 ? 28.16077 6.52387 32.75380 1.000 25.98051 162 GLY A CA 1
ATOM 1197 C C . GLY A 1 186 ? 26.68122 6.80820 32.57855 1.000 27.05020 162 GLY A C 1
ATOM 1198 O O . GLY A 1 186 ? 25.94590 6.99437 33.55687 1.000 25.31263 162 GLY A O 1
ATOM 1199 N N . THR A 1 187 ? 26.25534 6.83657 31.31222 1.000 26.22014 163 THR A N 1
ATOM 1200 C CA . THR A 1 187 ? 24.87323 7.16855 30.98803 1.000 24.66942 163 THR A CA 1
ATOM 1201 C C . THR A 1 187 ? 23.91873 6.28933 31.78653 1.000 27.74509 163 THR A C 1
ATOM 1202 O O . THR A 1 187 ? 24.06848 5.06501 31.82512 1.000 27.78697 163 THR A O 1
ATOM 1206 N N . CYS A 1 188 ? 22.94514 6.91970 32.43155 1.000 26.08959 164 CYS A N 1
ATOM 1207 C CA . CYS A 1 188 ? 21.98633 6.18178 33.24429 1.000 26.63237 164 CYS A CA 1
ATOM 1208 C C . CYS A 1 188 ? 20.68006 6.96381 33.25829 1.000 24.70890 164 CYS A C 1
ATOM 1209 O O . CYS A 1 188 ? 20.48326 7.89646 32.47430 1.000 27.50097 164 CYS A O 1
ATOM 1212 N N . SER A 1 189 ? 19.76997 6.57221 34.14756 1.000 24.64053 165 SER A N 1
ATOM 1213 C CA . SER A 1 189 ? 18.51476 7.27973 34.34817 1.000 26.28392 165 SER A CA 1
ATOM 1214 C C . SER A 1 189 ? 18.57393 8.01416 35.67867 1.000 26.81683 165 SER A C 1
ATOM 1215 O O . SER A 1 189 ? 19.01222 7.44713 36.68527 1.000 28.75109 165 SER A O 1
ATOM 1218 N N . LEU A 1 190 ? 18.16681 9.27776 35.66495 1.000 24.56690 166 LEU A N 1
ATOM 1219 C CA . LEU A 1 190 ? 17.82029 9.98261 36.88893 1.000 24.88784 166 LEU A CA 1
ATOM 1220 C C . LEU A 1 190 ? 16.40460 9.57767 37.27429 1.000 25.32433 166 LEU A C 1
ATOM 1221 O O . LEU A 1 190 ? 15.49667 9.61722 36.44263 1.000 26.92739 166 LEU A O 1
ATOM 1226 N N . ALA A 1 191 ? 16.21595 9.16904 38.52511 1.000 22.08803 167 ALA A N 1
ATOM 1227 C CA . ALA A 1 191 ? 14.91693 8.66951 38.96345 1.000 24.51037 167 ALA A CA 1
ATOM 1228 C C . ALA A 1 191 ? 14.55504 9.30510 40.29196 1.000 25.30441 167 ALA A C 1
ATOM 1229 O O . ALA A 1 191 ? 15.35929 9.28960 41.23060 1.000 27.89179 167 ALA A O 1
ATOM 1231 N N . ILE A 1 192 ? 13.35253 9.86498 40.36722 1.000 26.95369 168 ILE A N 1
ATOM 1232 C CA . ILE A 1 192 ? 12.77881 10.33108 41.62067 1.000 25.01837 168 ILE A CA 1
ATOM 1233 C C . ILE A 1 192 ? 11.65015 9.37586 41.97451 1.000 23.35504 168 ILE A C 1
ATOM 1234 O O . ILE A 1 192 ? 10.71111 9.19745 41.18970 1.000 25.07323 168 ILE A O 1
ATOM 1239 N N . THR A 1 193 ? 11.75228 8.74554 43.13235 1.000 22.93177 169 THR A N 1
ATOM 1240 C CA . THR A 1 193 ? 10.75595 7.78848 43.58652 1.000 24.58278 169 THR A CA 1
ATOM 1241 C C . THR A 1 193 ? 10.03830 8.37317 44.79031 1.000 24.55704 169 THR A C 1
ATOM 1242 O O . THR A 1 193 ? 10.68219 8.82397 45.74466 1.000 25.32811 169 THR A O 1
ATOM 1246 N N . THR A 1 194 ? 8.71482 8.37835 44.73404 1.000 24.21850 170 THR A N 1
ATOM 1247 C CA . THR A 1 194 ? 7.87077 8.77146 45.84763 1.000 23.16639 170 THR A CA 1
ATOM 1248 C C . THR A 1 194 ? 7.01740 7.57155 46.23583 1.000 25.68059 170 THR A C 1
ATOM 1249 O O . THR A 1 194 ? 7.03337 6.52995 45.57390 1.000 25.87943 170 THR A O 1
ATOM 1253 N N . MET A 1 195 ? 6.23456 7.74038 47.30284 1.000 25.31784 171 MET A N 1
ATOM 1254 C CA . MET A 1 195 ? 5.25657 6.71476 47.65216 1.000 27.42199 171 MET A CA 1
ATOM 1255 C C . MET A 1 195 ? 4.24236 6.48685 46.53662 1.000 32.13003 171 MET A C 1
ATOM 1256 O O . MET A 1 195 ? 3.62641 5.41523 46.48327 1.000 35.93878 171 MET A O 1
ATOM 1261 N N . GLY A 1 196 ? 4.07800 7.45361 45.63012 1.000 25.44643 172 GLY A N 1
ATOM 1262 C CA . GLY A 1 196 ? 3.16408 7.34608 44.51144 1.000 27.00273 172 GLY A CA 1
ATOM 1263 C C . GLY A 1 196 ? 3.71433 6.73762 43.24105 1.000 29.57765 172 GLY A C 1
ATOM 1264 O O . GLY A 1 196 ? 2.93831 6.46562 42.31894 1.000 30.65049 172 GLY A O 1
ATOM 1265 N N . GLY A 1 197 ? 5.02705 6.54439 43.13807 1.000 26.62791 173 GLY A N 1
ATOM 1266 C CA . GLY A 1 197 ? 5.60904 5.95881 41.94700 1.000 24.20568 173 GLY A CA 1
ATOM 1267 C C . GLY A 1 197 ? 6.96369 6.56147 41.64401 1.000 24.95852 173 GLY A C 1
ATOM 1268 O O . GLY A 1 197 ? 7.60221 7.16017 42.50720 1.000 26.44462 173 GLY A O 1
ATOM 1269 N N . THR A 1 198 ? 7.39463 6.39172 40.39228 1.000 24.19976 174 THR A N 1
ATOM 1270 C CA . THR A 1 198 ? 8.74424 6.74410 39.97266 1.000 24.78002 174 THR A CA 1
ATOM 1271 C C . THR A 1 198 ? 8.70219 7.52429 38.67047 1.000 24.20440 174 THR A C 1
ATOM 1272 O O . THR A 1 198 ? 7.95559 7.18651 37.74540 1.000 25.41301 174 THR A O 1
ATOM 1276 N N . ALA A 1 199 ? 9.49189 8.59113 38.61869 1.000 25.07668 175 ALA A N 1
ATOM 1277 C CA . ALA A 1 199 ? 9.71666 9.35133 37.40112 1.000 24.76736 175 ALA A CA 1
ATOM 1278 C C . ALA A 1 199 ? 11.16106 9.14872 36.98867 1.000 23.77201 175 ALA A C 1
ATOM 1279 O O . ALA A 1 199 ? 12.05960 9.17721 37.83333 1.000 23.82637 175 ALA A O 1
ATOM 1281 N N . GLU A 1 200 ? 11.37680 8.93321 35.69404 1.000 24.98439 176 GLU A N 1
ATOM 1282 C CA . GLU A 1 200 ? 12.69780 8.61235 35.17375 1.000 27.27648 176 GLU A CA 1
ATOM 1283 C C . GLU A 1 200 ? 13.06472 9.56088 34.04079 1.000 31.10647 176 GLU A C 1
ATOM 1284 O O . GLU A 1 200 ? 12.22240 9.90369 33.20367 1.000 35.09375 176 GLU A O 1
ATOM 1290 N N . VAL A 1 201 ? 14.32673 9.97903 34.02527 1.000 26.86736 177 VAL A N 1
ATOM 1291 C CA . VAL A 1 201 ? 14.90729 10.75380 32.92798 1.000 28.86371 177 VAL A CA 1
ATOM 1292 C C . VAL A 1 201 ? 16.04471 9.92997 32.33920 1.000 25.84026 177 VAL A C 1
ATOM 1293 O O . VAL A 1 201 ? 17.11333 9.82292 32.96095 1.000 26.13836 177 VAL A O 1
ATOM 1297 N N . PRO A 1 202 ? 15.87605 9.33812 31.16060 1.000 27.22781 178 PRO A N 1
ATOM 1298 C CA . PRO A 1 202 ? 16.97756 8.59626 30.54007 1.000 26.79265 178 PRO A CA 1
ATOM 1299 C C . PRO A 1 202 ? 18.00395 9.55257 29.94227 1.000 26.53498 178 PRO A C 1
ATOM 1300 O O . PRO A 1 202 ? 17.75865 10.74612 29.76907 1.000 26.65996 178 PRO A O 1
ATOM 1304 N N . GLY A 1 203 ? 19.16969 9.00016 29.61680 1.000 25.70217 179 GLY A N 1
ATOM 1305 C CA . GLY A 1 203 ? 20.22075 9.81788 29.03641 1.000 23.85047 179 GLY A CA 1
ATOM 1306 C C . GLY A 1 203 ? 20.97178 10.67136 30.02946 1.000 25.71478 179 GLY A C 1
ATOM 1307 O O . GLY A 1 203 ? 21.76362 11.52778 29.61900 1.000 25.21977 179 GLY A O 1
ATOM 1308 N N . PHE A 1 204 ? 20.75464 10.46203 31.32210 1.000 23.99357 180 PHE A N 1
ATOM 1309 C CA . PHE A 1 204 ? 21.40511 11.26655 32.34409 1.000 23.41705 180 PHE A CA 1
ATOM 1310 C C . PHE A 1 204 ? 22.88178 10.89052 32.47970 1.000 24.71327 180 PHE A C 1
ATOM 1311 O O . PHE A 1 204 ? 23.28104 9.73742 32.29150 1.000 24.16317 180 PHE A O 1
ATOM 1319 N N . TYR A 1 205 ? 23.70498 11.88901 32.78677 1.000 23.11975 181 TYR A N 1
ATOM 1320 C CA . TYR A 1 205 ? 25.14314 11.71267 32.95837 1.000 23.22399 181 TYR A CA 1
ATOM 1321 C C . TYR A 1 205 ? 25.85033 11.03107 31.78302 1.000 22.19157 181 TYR A C 1
ATOM 1322 O O . TYR A 1 205 ? 26.50218 9.99222 31.95738 1.000 24.51722 181 TYR A O 1
ATOM 1331 N N . PRO A 1 206 ? 25.76195 11.60368 30.57322 1.000 20.88653 182 PRO A N 1
ATOM 1332 C CA . PRO A 1 206 ? 26.27713 10.95759 29.34382 1.000 20.02520 182 PRO A CA 1
ATOM 1333 C C . PRO A 1 206 ? 27.79098 11.06712 29.19077 1.000 19.68602 182 PRO A C 1
ATOM 1334 O O . PRO A 1 206 ? 28.34282 11.68887 28.26095 1.000 23.04134 182 PRO A O 1
ATOM 1338 N N . LEU A 1 207 ? 28.50060 10.41193 30.10828 1.000 20.59982 183 LEU A N 1
ATOM 1339 C CA . LEU A 1 207 ? 29.96355 10.45910 30.08095 1.000 19.25696 183 LEU A CA 1
ATOM 1340 C C . LEU A 1 207 ? 30.54035 9.88221 28.79595 1.000 21.67357 183 LEU A C 1
ATOM 1341 O O . LEU A 1 207 ? 31.59759 10.32808 28.33448 1.000 22.49304 183 LEU A O 1
ATOM 1346 N N . GLU A 1 208 ? 29.87669 8.87745 28.22166 1.000 22.05108 184 GLU A N 1
ATOM 1347 C CA . GLU A 1 208 ? 30.35868 8.26295 26.99558 1.000 26.19268 184 GLU A CA 1
ATOM 1348 C C . GLU A 1 208 ? 30.35600 9.24307 25.83260 1.000 22.64791 184 GLU A C 1
ATOM 1349 O O . GLU A 1 208 ? 31.04861 9.00975 24.83403 1.000 24.33750 184 GLU A O 1
ATOM 1355 N N . ASN A 1 209 ? 29.59653 10.33487 25.94134 1.000 21.37098 185 ASN A N 1
ATOM 1356 C CA . ASN A 1 209 ? 29.45631 11.31682 24.87856 1.000 20.69188 185 ASN A CA 1
ATOM 1357 C C . ASN A 1 209 ? 30.37987 12.51426 25.04528 1.000 18.93848 185 ASN A C 1
ATOM 1358 O O . ASN A 1 209 ? 30.31242 13.44713 24.23939 1.000 20.15698 185 ASN A O 1
ATOM 1363 N N . ILE A 1 210 ? 31.26188 12.48982 26.04802 1.000 19.98071 186 ILE A N 1
ATOM 1364 C CA . ILE A 1 210 ? 32.20753 13.57545 26.28027 1.000 19.26710 186 ILE A CA 1
ATOM 1365 C C . ILE A 1 210 ? 33.26591 13.58255 25.18440 1.000 19.82600 186 ILE A C 1
ATOM 1366 O O . ILE A 1 210 ? 33.85846 12.53926 24.86550 1.000 21.99248 186 ILE A O 1
ATOM 1371 N N . VAL A 1 211 ? 33.49921 14.76176 24.59657 1.000 18.36269 187 VAL A N 1
ATOM 1372 C CA . VAL A 1 211 ? 34.54645 14.95507 23.59461 1.000 17.55764 187 VAL A CA 1
ATOM 1373 C C . VAL A 1 211 ? 35.71713 15.77960 24.11619 1.000 19.54742 187 VAL A C 1
ATOM 1374 O O . VAL A 1 211 ? 36.78750 15.79014 23.47678 1.000 20.22840 187 VAL A O 1
ATOM 1378 N N . LEU A 1 212 ? 35.55334 16.46622 25.24241 1.000 18.84522 188 LEU A N 1
ATOM 1379 C CA . LEU A 1 212 ? 36.62939 17.27170 25.81847 1.000 18.55850 188 LEU A CA 1
ATOM 1380 C C . LEU A 1 212 ? 36.31091 17.50493 27.28265 1.000 20.33899 188 LEU A C 1
ATOM 1381 O O . LEU A 1 212 ? 35.27721 18.09853 27.60745 1.000 19.19608 188 LEU A O 1
ATOM 1386 N N . ASN A 1 213 ? 37.19936 17.05377 28.16910 1.000 19.39636 189 ASN A N 1
ATOM 1387 C CA . ASN A 1 213 ? 37.01255 17.31492 29.59064 1.000 18.79106 189 ASN A CA 1
ATOM 1388 C C . ASN A 1 213 ? 38.26679 17.79508 30.29857 1.000 19.89112 189 ASN A C 1
ATOM 1389 O O . ASN A 1 213 ? 38.23699 17.95478 31.52065 1.000 20.38001 189 ASN A O 1
ATOM 1394 N N . TYR A 1 214 ? 39.35909 18.02251 29.57822 1.000 19.15479 190 TYR A N 1
ATOM 1395 C CA . TYR A 1 214 ? 40.60769 18.53716 30.13486 1.000 19.99315 190 TYR A CA 1
ATOM 1396 C C . TYR A 1 214 ? 41.26051 17.58655 31.11871 1.000 23.79667 190 TYR A C 1
ATOM 1397 O O . TYR A 1 214 ? 42.21961 17.97525 31.80798 1.000 23.77596 190 TYR A O 1
ATOM 1406 N N . ASP A 1 215 ? 40.75316 16.35719 31.21136 1.000 22.12829 191 ASP A N 1
ATOM 1407 C CA . ASP A 1 215 ? 41.31047 15.34980 32.09066 1.000 22.12762 191 ASP A CA 1
ATOM 1408 C C . ASP A 1 215 ? 41.78424 14.21694 31.17863 1.000 23.61484 191 ASP A C 1
ATOM 1409 O O . ASP A 1 215 ? 42.86345 14.32437 30.58068 1.000 26.92760 191 ASP A O 1
ATOM 1414 N N . ASN A 1 216 ? 40.99022 13.16810 31.00012 1.000 24.34220 192 ASN A N 1
ATOM 1415 C CA . ASN A 1 216 ? 41.37305 12.04500 30.15780 1.000 26.10593 192 ASN A CA 1
ATOM 1416 C C . ASN A 1 216 ? 40.91036 12.16798 28.70607 1.000 26.38419 192 ASN A C 1
ATOM 1417 O O . ASN A 1 216 ? 41.36081 11.38047 27.86910 1.000 27.30341 192 ASN A O 1
ATOM 1422 N N . ILE A 1 217 ? 40.04006 13.12541 28.37463 1.000 23.77214 193 ILE A N 1
ATOM 1423 C CA . ILE A 1 217 ? 39.46212 13.24492 27.03504 1.000 23.55774 193 ILE A CA 1
ATOM 1424 C C . ILE A 1 217 ? 39.81920 14.60719 26.45970 1.000 22.24474 193 ILE A C 1
ATOM 1425 O O . ILE A 1 217 ? 39.39448 15.64437 26.99204 1.000 22.50624 193 ILE A O 1
ATOM 1430 N N . GLY A 1 218 ? 40.56546 14.60571 25.35312 1.000 21.97677 194 GLY A N 1
ATOM 1431 C CA . GLY A 1 218 ? 40.92759 15.83975 24.69250 1.000 21.83586 194 GLY A CA 1
ATOM 1432 C C . GLY A 1 218 ? 42.02960 16.59237 25.40390 1.000 21.40709 194 GLY A C 1
ATOM 1433 O O . GLY A 1 218 ? 42.60304 16.15356 26.40801 1.000 25.51649 194 GLY A O 1
ATOM 1434 N N . TRP A 1 219 ? 42.33415 17.76554 24.86299 1.000 21.72326 195 TRP A N 1
ATOM 1435 C CA . TRP A 1 219 ? 43.44153 18.54698 25.39405 1.000 21.88810 195 TRP A CA 1
ATOM 1436 C C . TRP A 1 219 ? 43.27834 20.01859 25.03258 1.000 22.69308 195 TRP A C 1
ATOM 1437 O O . TRP A 1 219 ? 42.67320 20.36866 24.01879 1.000 22.25299 195 TRP A O 1
ATOM 1448 N N . PHE A 1 220 ? 43.85310 20.87525 25.86566 1.000 24.01845 196 PHE A N 1
ATOM 1449 C CA . PHE A 1 220 ? 44.00233 22.28423 25.53650 1.000 22.62333 196 PHE A CA 1
ATOM 1450 C C . PHE A 1 220 ? 45.18195 22.47197 24.58427 1.000 23.35006 196 PHE A C 1
ATOM 1451 O O . PHE A 1 220 ? 46.24944 21.86793 24.75823 1.000 25.91040 196 PHE A O 1
ATOM 1459 N N . SER A 1 221 ? 44.99666 23.31225 23.56750 1.000 20.62349 197 SER A N 1
ATOM 1460 C CA . SER A 1 221 ? 46.03736 23.60132 22.59187 1.000 18.47864 197 SER A CA 1
ATOM 1461 C C . SER A 1 221 ? 46.65437 24.97309 22.80405 1.000 22.69221 197 SER A C 1
ATOM 1462 O O . SER A 1 221 ? 47.87747 25.09251 22.96632 1.000 22.99950 197 SER A O 1
ATOM 1465 N N . TRP A 1 222 ? 45.84808 26.02168 22.83608 1.000 20.08742 198 TRP A N 1
ATOM 1466 C CA . TRP A 1 222 ? 46.33855 27.36891 23.08426 1.000 18.79061 198 TRP A CA 1
ATOM 1467 C C . TRP A 1 222 ? 45.15460 28.28881 23.32087 1.000 20.75193 198 TRP A C 1
ATOM 1468 O O . TRP A 1 222 ? 43.99906 27.94404 23.04575 1.000 18.91052 198 TRP A O 1
ATOM 1479 N N . GLY A 1 223 ? 45.46134 29.48160 23.80622 1.000 20.32774 199 GLY A N 1
ATOM 1480 C CA . GLY A 1 223 ? 44.44444 30.50007 23.92013 1.000 20.27763 199 GLY A CA 1
ATOM 1481 C C . GLY A 1 223 ? 44.79134 31.65910 24.81772 1.000 17.48156 199 GLY A C 1
ATOM 1482 O O . GLY A 1 223 ? 45.36841 31.48304 25.89765 1.000 20.58288 199 GLY A O 1
ATOM 1483 N N . GLY A 1 224 ? 44.44851 32.86153 24.36818 1.000 18.51132 200 GLY A N 1
ATOM 1484 C CA . GLY A 1 224 ? 44.62402 34.03233 25.20599 1.000 19.71241 200 GLY A CA 1
ATOM 1485 C C . GLY A 1 224 ? 43.66285 34.02538 26.38128 1.000 21.37961 200 GLY A C 1
ATOM 1486 O O . GLY A 1 224 ? 42.52177 33.56609 26.28042 1.000 20.33543 200 GLY A O 1
ATOM 1487 N N . GLN A 1 225 ? 44.14076 34.53972 27.51446 1.000 20.95504 201 GLN A N 1
ATOM 1488 C CA . GLN A 1 225 ? 43.35529 34.69703 28.73584 1.000 19.58256 201 GLN A CA 1
ATOM 1489 C C . GLN A 1 225 ? 42.93827 33.37256 29.37337 1.000 19.93207 201 GLN A C 1
ATOM 1490 O O . GLN A 1 225 ? 42.04910 33.36786 30.23639 1.000 21.70652 201 GLN A O 1
ATOM 1496 N N . ALA A 1 226 ? 43.56729 32.25816 28.99567 1.000 20.43843 202 ALA A N 1
ATOM 1497 C CA . ALA A 1 226 ? 43.11680 30.91564 29.35582 1.000 20.85204 202 ALA A CA 1
ATOM 1498 C C . ALA A 1 226 ? 44.07824 30.24893 30.33028 1.000 20.55682 202 ALA A C 1
ATOM 1499 O O . ALA A 1 226 ? 45.28392 30.16886 30.06271 1.000 20.48798 202 ALA A O 1
ATOM 1501 N N . VAL A 1 227 ? 43.53980 29.72893 31.43092 1.000 20.10678 203 VAL A N 1
ATOM 1502 C CA . VAL A 1 227 ? 44.33179 29.06098 32.46621 1.000 19.62084 203 VAL A CA 1
ATOM 1503 C C . VAL A 1 227 ? 43.53890 27.87982 33.01744 1.000 21.53349 203 VAL A C 1
ATOM 1504 O O . VAL A 1 227 ? 42.32718 28.01173 33.24974 1.000 21.99063 203 VAL A O 1
ATOM 1508 N N . PRO A 1 228 ? 44.16077 26.72400 33.24904 1.000 17.30806 204 PRO A N 1
ATOM 1509 C CA . PRO A 1 228 ? 43.44868 25.61053 33.88564 1.000 20.35474 204 PRO A CA 1
ATOM 1510 C C . PRO A 1 228 ? 43.25211 25.85681 35.36706 1.000 22.11671 204 PRO A C 1
ATOM 1511 O O . PRO A 1 228 ? 44.07773 26.49262 36.03280 1.000 21.87298 204 PRO A O 1
ATOM 1515 N N . VAL A 1 229 ? 42.15013 25.31740 35.88054 1.000 20.53028 205 VAL A N 1
ATOM 1516 C CA . VAL A 1 229 ? 41.75190 25.46299 37.27384 1.000 21.11507 205 VAL A CA 1
ATOM 1517 C C . VAL A 1 229 ? 41.22559 24.11508 37.74965 1.000 21.39957 205 VAL A C 1
ATOM 1518 O O . VAL A 1 229 ? 40.42294 23.48000 37.05903 1.000 23.39893 205 VAL A O 1
ATOM 1522 N N . THR A 1 230 ? 41.65791 23.68115 38.93109 1.000 23.37949 206 THR A N 1
ATOM 1523 C CA . THR A 1 230 ? 41.03135 22.56445 39.62689 1.000 22.77582 206 THR A CA 1
ATOM 1524 C C . THR A 1 230 ? 40.55435 23.08690 40.97156 1.000 25.89820 206 THR A C 1
ATOM 1525 O O . THR A 1 230 ? 41.36255 23.54174 41.78963 1.000 26.49118 206 THR A O 1
ATOM 1529 N N . ALA A 1 231 ? 39.25190 23.03689 41.18961 1.000 23.70202 207 ALA A N 1
ATOM 1530 C CA . ALA A 1 231 ? 38.65444 23.62790 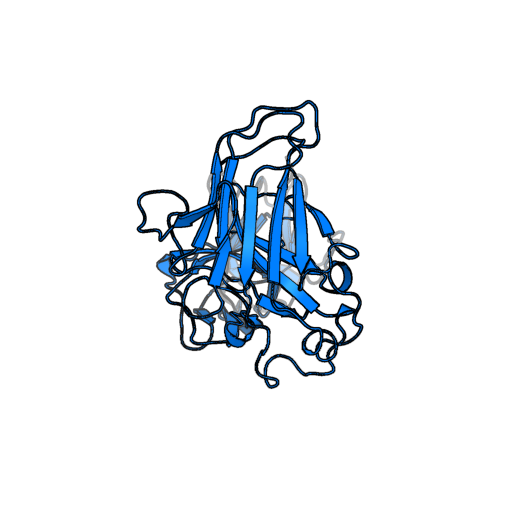42.37341 1.000 24.50120 207 ALA A CA 1
ATOM 1531 C C . ALA A 1 231 ? 38.91858 22.77247 43.60685 1.000 29.21519 207 ALA A C 1
ATOM 1532 O O . ALA A 1 231 ? 39.10513 21.55294 43.52699 1.000 27.85112 207 ALA A O 1
ATOM 1534 N N . ASP A 1 232 ? 38.93874 23.43923 44.76244 1.000 31.38253 208 ASP A N 1
ATOM 1535 C CA . ASP A 1 232 ? 39.09290 22.75147 46.03737 1.000 31.46995 208 ASP A CA 1
ATOM 1536 C C . ASP A 1 232 ? 38.14332 23.28616 47.09864 1.000 33.42045 208 ASP A C 1
ATOM 1537 O O . ASP A 1 232 ? 38.33169 22.98256 48.28646 1.000 35.52297 208 ASP A O 1
ATOM 1542 N N . GLY A 1 233 ? 37.15090 24.08443 46.71855 1.000 29.62591 209 GLY A N 1
ATOM 1543 C CA . GLY A 1 233 ? 36.16934 24.60339 47.64522 1.000 29.35184 209 GLY A CA 1
ATOM 1544 C C . GLY A 1 233 ? 36.39408 26.03027 48.09722 1.000 30.43964 209 GLY A C 1
ATOM 1545 O O . GLY A 1 233 ? 35.46911 26.62705 48.66487 1.000 34.83977 209 GLY A O 1
ATOM 1546 N N . THR A 1 234 ? 37.57564 26.60226 47.85006 1.000 31.24059 210 THR A N 1
ATOM 1547 C CA . THR A 1 234 ? 37.93550 27.89639 48.41914 1.000 35.45638 210 THR A CA 1
ATOM 1548 C C . THR A 1 234 ? 37.74748 29.07488 47.47383 1.000 37.35834 210 THR A C 1
ATOM 1549 O O . THR A 1 234 ? 37.68304 30.21471 47.94413 1.000 38.66045 210 THR A O 1
ATOM 1553 N N . ALA A 1 235 ? 37.65876 28.84271 46.16629 1.000 32.84759 211 ALA A N 1
ATOM 1554 C CA . ALA A 1 235 ? 37.49728 29.93281 45.21687 1.000 29.08414 211 ALA A CA 1
ATOM 1555 C C . ALA A 1 235 ? 36.70939 29.41512 44.02571 1.000 29.83609 211 ALA A C 1
ATOM 1556 O O . ALA A 1 235 ? 36.62962 28.20753 43.80169 1.000 26.77395 211 ALA A O 1
ATOM 1558 N N . ALA A 1 236 ? 36.15129 30.34590 43.25697 1.000 29.53290 212 ALA A N 1
ATOM 1559 C CA . ALA A 1 236 ? 35.35128 29.96987 42.09727 1.000 26.42951 212 ALA A CA 1
ATOM 1560 C C . ALA A 1 236 ? 36.18267 29.07788 41.18084 1.000 28.37047 212 ALA A C 1
ATOM 1561 O O . ALA A 1 236 ? 37.38934 29.29963 41.02513 1.000 28.35135 212 ALA A O 1
ATOM 1563 N N . PRO A 1 237 ? 35.58028 28.05787 40.55932 1.000 22.20857 213 PRO A N 1
ATOM 1564 C CA . PRO A 1 237 ? 34.14840 27.75932 40.57614 1.000 21.93764 213 PRO A CA 1
ATOM 1565 C C . PRO A 1 237 ? 33.68099 26.87318 41.74308 1.000 23.23129 213 PRO A C 1
ATOM 1566 O O . PRO A 1 237 ? 32.57426 26.31080 41.67309 1.000 22.87967 213 PRO A O 1
ATOM 1570 N N . PHE A 1 238 ? 34.51904 26.76260 42.78128 1.000 23.89207 214 PHE A N 1
ATOM 1571 C CA . PHE A 1 238 ? 34.22476 26.09154 44.05520 1.000 25.88073 214 PHE A CA 1
ATOM 1572 C C . PHE A 1 238 ? 34.20771 24.57201 43.95437 1.000 23.58211 214 PHE A C 1
ATOM 1573 O O . PHE A 1 238 ? 34.88918 23.88621 44.72166 1.000 26.49602 214 PHE A O 1
ATOM 1581 N N . PHE A 1 239 ? 33.45536 24.03766 43.00185 1.000 23.86759 215 PHE A N 1
ATOM 1582 C CA . PHE A 1 239 ? 33.51933 22.63184 42.65882 1.000 22.23158 215 PHE A CA 1
ATOM 1583 C C . PHE A 1 239 ? 33.91641 22.52112 41.19818 1.000 20.97240 215 PHE A C 1
ATOM 1584 O O . PHE A 1 239 ? 33.61586 23.40398 40.39061 1.000 22.29949 215 PHE A O 1
ATOM 1592 N N . SER A 1 240 ? 34.60761 21.43669 40.87284 1.000 25.97409 216 SER A N 1
ATOM 1593 C CA . SER A 1 240 ? 34.97835 21.18262 39.49405 1.000 23.18901 216 SER A CA 1
ATOM 1594 C C . SER A 1 240 ? 35.09132 19.68577 39.27032 1.000 25.03164 216 SER A C 1
ATOM 1595 O O . SER A 1 240 ? 35.37949 18.91839 40.19083 1.000 25.34962 216 SER A O 1
ATOM 1598 N N . ASP A 1 241 ? 34.84834 19.27102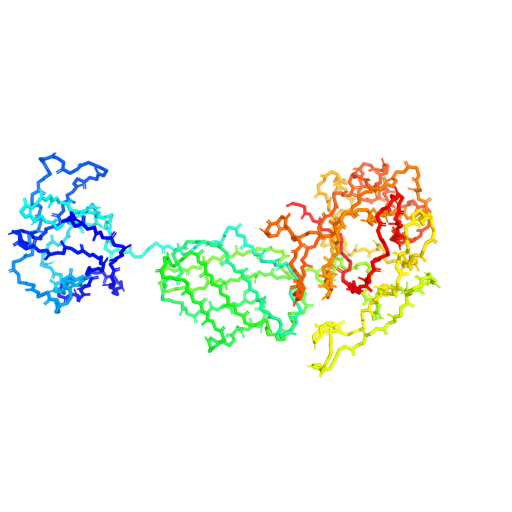 38.03158 1.000 21.51899 217 ASP A N 1
ATOM 1599 C CA . ASP A 1 241 ? 35.05260 17.88077 37.64229 1.000 21.41244 217 ASP A CA 1
ATOM 1600 C C . ASP A 1 241 ? 36.50015 17.78043 37.18025 1.000 22.83135 217 ASP A C 1
ATOM 1601 O O . ASP A 1 241 ? 36.81826 17.92549 36.00104 1.000 23.20831 217 ASP A O 1
ATOM 1606 N N . GLY A 1 242 ? 37.40809 17.55493 38.12516 1.000 22.48918 218 GLY A N 1
ATOM 1607 C CA . GLY A 1 242 ? 38.80251 17.58322 37.73400 1.000 24.75367 218 GLY A CA 1
ATOM 1608 C C . GLY A 1 242 ? 39.19446 18.95967 37.23544 1.000 18.93411 218 GLY A C 1
ATOM 1609 O O . GLY A 1 242 ? 38.76474 19.99012 37.76452 1.000 23.20796 218 GLY A O 1
ATOM 1610 N N . LYS A 1 243 ? 40.02521 18.97883 36.20820 1.000 20.03478 219 LYS A N 1
ATOM 1611 C CA . LYS A 1 243 ? 40.49043 20.22810 35.62723 1.000 20.21958 219 LYS A CA 1
ATOM 1612 C C . LYS A 1 243 ? 39.42376 20.83588 34.72894 1.000 20.91689 219 LYS A C 1
ATOM 1613 O O . LYS A 1 243 ? 38.76208 20.12606 33.96809 1.000 20.39782 219 LYS A O 1
ATOM 1619 N N . CYS A 1 244 ? 39.22575 22.14528 34.85168 1.000 20.94453 220 CYS A N 1
ATOM 1620 C CA . CYS A 1 244 ? 38.43727 22.92556 33.90280 1.000 19.97543 220 CYS A CA 1
ATOM 1621 C C . CYS A 1 244 ? 39.32058 24.05776 33.39683 1.000 20.98251 220 CYS A C 1
ATOM 1622 O O . CYS A 1 244 ? 40.44626 24.23550 33.86628 1.000 21.18957 220 CYS A O 1
ATOM 1625 N N . TYR A 1 245 ? 38.85777 24.79274 32.39007 1.000 18.91552 221 TYR A N 1
ATOM 1626 C CA . TYR A 1 245 ? 39.60451 25.93354 31.87036 1.000 19.22155 221 TYR A CA 1
ATOM 1627 C C . TYR A 1 245 ? 38.84647 27.22823 32.10395 1.000 20.16561 221 TYR A C 1
ATOM 1628 O O . TYR A 1 245 ? 37.62075 27.28898 31.95223 1.000 20.61050 221 TYR A O 1
ATOM 1637 N N . SER A 1 246 ? 39.57943 28.24594 32.53339 1.000 19.62322 222 SER A N 1
ATOM 1638 C CA . SER A 1 246 ? 39.04456 29.57626 32.75425 1.000 20.74917 222 SER A CA 1
ATOM 1639 C C . SER A 1 246 ? 39.40607 30.51601 31.61560 1.000 19.64268 222 SER A C 1
ATOM 1640 O O . SER A 1 246 ? 40.47286 30.40307 31.00100 1.000 20.84194 222 SER A O 1
ATOM 1643 N N . ILE A 1 247 ? 38.49110 31.43997 31.33075 1.000 21.05342 223 ILE A N 1
ATOM 1644 C CA . ILE A 1 247 ? 38.75438 32.64485 30.54731 1.000 20.17658 223 ILE A CA 1
ATOM 1645 C C . ILE A 1 247 ? 38.53744 33.81878 31.49199 1.000 23.21580 223 ILE A C 1
ATOM 1646 O O . ILE A 1 247 ? 37.44932 33.96323 32.06094 1.000 23.25870 223 ILE A O 1
ATOM 1651 N N . SER A 1 248 ? 39.56396 34.65073 31.68034 1.000 23.26919 224 SER A N 1
ATOM 1652 C CA . SER A 1 248 ? 39.43065 35.69293 32.69295 1.000 22.28314 224 SER A CA 1
ATOM 1653 C C . SER A 1 248 ? 40.34617 36.86148 32.36679 1.000 23.36638 224 SER A C 1
ATOM 1654 O O . SER A 1 248 ? 41.35339 36.71128 31.67147 1.000 24.58811 224 SER A O 1
ATOM 1657 N N . GLY A 1 249 ? 39.98308 38.02802 32.89729 1.000 24.29949 225 GLY A N 1
ATOM 1658 C CA . GLY A 1 249 ? 40.79526 39.22167 32.79477 1.000 24.55926 225 GLY A CA 1
ATOM 1659 C C . GLY A 1 249 ? 39.94188 40.42513 32.47521 1.000 28.44700 225 GLY A C 1
ATOM 1660 O O . GLY A 1 249 ? 38.71611 40.37998 32.54250 1.000 27.37428 225 GLY A O 1
ATOM 1661 N N . GLU A 1 250 ? 40.59744 41.52268 32.10735 1.000 26.66606 226 GLU A N 1
ATOM 1662 C CA . GLU A 1 250 ? 39.90702 42.75957 31.77467 1.000 27.30184 226 GLU A CA 1
ATOM 1663 C C . GLU A 1 250 ? 39.73693 42.84004 30.26402 1.000 26.41194 226 GLU A C 1
ATOM 1664 O O . GLU A 1 250 ? 40.71741 42.75582 29.51673 1.000 27.84478 226 GLU A O 1
ATOM 1670 N N . LEU A 1 251 ? 38.49377 43.00389 29.82509 1.000 27.93343 227 LEU A N 1
ATOM 1671 C CA . LEU A 1 251 ? 38.12676 43.00905 28.41250 1.000 26.02425 227 LEU A CA 1
ATOM 1672 C C . LEU A 1 251 ? 37.71202 44.42667 28.05119 1.000 29.75302 227 LEU A C 1
ATOM 1673 O O . LEU A 1 251 ? 36.66475 44.90486 28.49477 1.000 29.54175 227 LEU A O 1
ATOM 1678 N N . SER A 1 252 ? 38.53251 45.09355 27.24998 1.000 29.15807 228 SER A N 1
ATOM 1679 C CA . SER A 1 252 ? 38.30231 46.48849 26.91955 1.000 31.23559 228 SER A CA 1
ATOM 1680 C C . SER A 1 252 ? 37.20412 46.62459 25.87044 1.000 31.74454 228 SER A C 1
ATOM 1681 O O . SER A 1 252 ? 36.73387 45.64843 25.27548 1.000 29.58165 228 SER A O 1
ATOM 1684 N N . ALA A 1 253 ? 36.79159 47.86803 25.64603 1.000 33.10364 229 ALA A N 1
ATOM 1685 C CA . ALA A 1 253 ? 35.91695 48.16907 24.53208 1.000 32.61797 229 ALA A CA 1
ATOM 1686 C C . ALA A 1 253 ? 36.66280 47.98813 23.21307 1.000 28.40028 229 ALA A C 1
ATOM 1687 O O . ALA A 1 253 ? 37.90042 48.03771 23.14959 1.000 30.12734 229 ALA A O 1
ATOM 1689 N N . TRP A 1 254 ? 35.89047 47.75846 22.15157 1.000 28.57706 230 TRP A N 1
ATOM 1690 C CA . TRP A 1 254 ? 36.42022 47.67978 20.79090 1.000 28.93911 230 TRP A CA 1
ATOM 1691 C C . TRP A 1 254 ? 37.53805 46.64864 20.67522 1.000 30.78405 230 TRP A C 1
ATOM 1692 O O . TRP A 1 254 ? 38.58217 46.90137 20.06799 1.000 32.32086 230 TRP A O 1
ATOM 1703 N N . ASN A 1 255 ? 37.31957 45.47753 21.26878 1.000 27.02447 231 ASN A N 1
ATOM 1704 C CA . ASN A 1 255 ? 38.32429 44.42474 21.32453 1.000 25.32647 231 ASN A CA 1
ATOM 1705 C C . ASN A 1 255 ? 37.88189 43.28217 20.42324 1.000 30.13773 231 ASN A C 1
ATOM 1706 O O . ASN A 1 255 ? 36.91693 42.57518 20.73238 1.000 28.06110 231 ASN A O 1
ATOM 1711 N N . TYR A 1 256 ? 38.60120 43.08783 19.32591 1.000 24.66739 232 TYR A N 1
ATOM 1712 C CA . TYR A 1 256 ? 38.23504 42.09330 18.33355 1.000 23.33793 232 TYR A CA 1
ATOM 1713 C C . TYR A 1 256 ? 39.08367 40.83195 18.41481 1.000 22.79971 232 TYR A C 1
ATOM 1714 O O . TYR A 1 256 ? 38.94456 39.95172 17.56165 1.000 26.01399 232 TYR A O 1
ATOM 1723 N N . TRP A 1 257 ? 39.93826 40.71376 19.42708 1.000 23.88976 233 TRP A N 1
ATOM 1724 C CA . TRP A 1 257 ? 40.77212 39.52238 19.58178 1.000 22.80120 233 TRP A CA 1
ATOM 1725 C C . TRP A 1 257 ? 41.28217 39.52571 21.01198 1.000 26.33330 233 TRP A C 1
ATOM 1726 O O . TRP A 1 257 ? 42.13802 40.34842 21.35587 1.000 27.64928 233 TRP A O 1
ATOM 1737 N N . TRP A 1 258 ? 40.76883 38.61129 21.83469 1.000 22.42073 234 TRP A N 1
ATOM 1738 C CA . TRP A 1 258 ? 41.03666 38.67525 23.26503 1.000 20.84659 234 TRP A CA 1
ATOM 1739 C C . TRP A 1 258 ? 41.25037 37.29986 23.89407 1.000 24.86371 234 TRP A C 1
ATOM 1740 O O . TRP A 1 258 ? 42.39353 36.89450 24.13951 1.000 24.22485 234 TRP A O 1
ATOM 1751 N N . GLY A 1 259 ? 40.17169 36.57259 24.16726 1.000 21.65823 235 GLY A N 1
ATOM 1752 C CA . GLY A 1 259 ? 40.24984 35.29538 24.86891 1.000 21.55127 235 GLY A CA 1
ATOM 1753 C C . GLY A 1 259 ? 39.90172 34.14473 23.94197 1.000 22.35603 235 GLY A C 1
ATOM 1754 O O . GLY A 1 259 ? 39.00789 34.26726 23.10037 1.000 21.29606 235 GLY A O 1
ATOM 1755 N N . GLN A 1 260 ? 40.61174 33.02712 24.09160 1.000 20.26382 236 GLN A N 1
ATOM 1756 C CA . GLN A 1 260 ? 40.29113 31.83850 23.31168 1.000 19.53662 236 GLN A CA 1
ATOM 1757 C C . GLN A 1 260 ? 40.54581 30.59040 24.13556 1.000 19.95183 236 GLN A C 1
ATOM 1758 O O . GLN A 1 260 ? 41.47087 30.54312 24.95230 1.000 19.08559 236 GLN A O 1
ATOM 1764 N N . LEU A 1 261 ? 39.74034 29.56502 23.88655 1.000 18.29899 237 LEU A N 1
ATOM 1765 C CA . LEU A 1 261 ? 40.04725 28.19252 24.26411 1.000 17.62142 237 LEU A CA 1
ATOM 1766 C C . LEU A 1 261 ? 40.10181 27.42321 22.95394 1.000 19.10395 237 LEU A C 1
ATOM 1767 O O . LEU A 1 261 ? 39.06387 27.16539 22.32844 1.000 18.63826 237 LEU A O 1
ATOM 1772 N N . GLN A 1 262 ? 41.30781 27.10246 22.48730 1.000 17.59178 238 GLN A N 1
ATOM 1773 C CA . GLN A 1 262 ? 41.48792 26.32954 21.26426 1.000 17.88829 238 GLN A CA 1
ATOM 1774 C C . GLN A 1 262 ? 41.92479 24.95495 21.73471 1.000 21.64208 238 GLN A C 1
ATOM 1775 O O . GLN A 1 262 ? 42.97987 24.81884 22.35620 1.000 20.98311 238 GLN A O 1
ATOM 1781 N N . ASN A 1 263 ? 41.10326 23.95027 21.47634 1.000 18.67457 239 ASN A N 1
ATOM 1782 C CA . ASN A 1 263 ? 41.23993 22.65179 22.10890 1.000 16.92902 239 ASN A CA 1
ATOM 1783 C C . ASN A 1 263 ? 41.24161 21.55687 21.05885 1.000 18.09004 239 ASN A C 1
ATOM 1784 O O . ASN A 1 263 ? 40.61445 21.68429 20.00379 1.000 20.02798 239 ASN A O 1
ATOM 1789 N N . GLY A 1 264 ? 41.92492 20.45481 21.36824 1.000 20.18516 240 GLY A N 1
ATOM 1790 C CA . GLY A 1 264 ? 41.73869 19.23692 20.61193 1.000 20.95824 240 GLY A CA 1
ATOM 1791 C C . GLY A 1 264 ? 40.67069 18.37915 21.27174 1.000 19.99569 240 GLY A C 1
ATOM 1792 O O . GLY A 1 264 ? 40.76065 18.05413 22.45848 1.000 23.05616 240 GLY A O 1
ATOM 1793 N N . ALA A 1 265 ? 39.63271 18.01920 20.52471 1.000 19.91381 241 ALA A N 1
ATOM 1794 C CA . ALA A 1 265 ? 38.57336 17.17829 21.05782 1.000 20.95268 241 ALA A CA 1
ATOM 1795 C C . ALA A 1 265 ? 38.69977 15.76825 20.49293 1.000 22.53055 241 ALA A C 1
ATOM 1796 O O . ALA A 1 265 ? 39.37990 15.53975 19.48267 1.000 21.74573 241 ALA A O 1
ATOM 1798 N N . VAL A 1 266 ? 38.06375 14.81698 21.16828 1.000 20.44036 242 VAL A N 1
ATOM 1799 C CA . VAL A 1 266 ? 38.06010 13.41780 20.75909 1.000 22.44620 242 VAL A CA 1
ATOM 1800 C C . VAL A 1 266 ? 36.64265 13.09274 20.31116 1.000 23.86154 242 VAL A C 1
ATOM 1801 O O . VAL A 1 266 ? 35.73991 12.92311 21.13749 1.000 22.34945 242 VAL A O 1
ATOM 1805 N N . TRP A 1 267 ? 36.43803 12.98588 19.00476 1.000 22.64820 243 TRP A N 1
ATOM 1806 C CA . TRP A 1 267 ? 35.08549 12.88022 18.47134 1.000 23.44706 243 TRP A CA 1
ATOM 1807 C C . TRP A 1 267 ? 34.60509 11.44527 18.29758 1.000 24.51995 243 TRP A C 1
ATOM 1808 O O . TRP A 1 267 ? 33.44567 11.24090 17.91771 1.000 25.27734 243 TRP A O 1
ATOM 1819 N N . GLY A 1 268 ? 35.43568 10.45274 18.59367 1.000 25.92426 244 GLY A N 1
ATOM 1820 C CA . GLY A 1 268 ? 35.07226 9.07019 18.34760 1.000 28.45561 244 GLY A CA 1
ATOM 1821 C C . GLY A 1 268 ? 34.19284 8.44357 19.41108 1.000 26.08724 244 GLY A C 1
ATOM 1822 O O . GLY A 1 268 ? 34.58947 7.46981 20.05821 1.000 27.87001 244 GLY A O 1
ATOM 1823 N N . ILE A 1 269 ? 32.98985 8.98625 19.59643 1.000 26.06475 245 ILE A N 1
ATOM 1824 C CA . ILE A 1 269 ? 32.07621 8.46374 20.60439 1.000 25.58499 245 ILE A CA 1
ATOM 1825 C C . ILE A 1 269 ? 31.64989 7.04410 20.23945 1.000 25.14788 245 ILE A C 1
ATOM 1826 O O . ILE A 1 269 ? 31.36335 6.73957 19.07508 1.000 27.37238 245 ILE A O 1
ATOM 1831 N N . ASP A 1 270 ? 31.63058 6.16478 21.23990 1.000 26.52728 246 ASP A N 1
ATOM 1832 C CA . ASP A 1 270 ? 31.14412 4.79553 21.07887 1.000 25.87039 246 ASP A CA 1
ATOM 1833 C C . ASP A 1 270 ? 29.78213 4.80098 20.39580 1.000 29.80031 246 ASP A C 1
ATOM 1834 O O . ASP A 1 270 ? 28.86813 5.51137 20.82080 1.000 28.31140 246 ASP A O 1
ATOM 1839 N N . THR A 1 271 ? 29.65142 4.00223 19.32901 1.000 31.02890 247 THR A N 1
ATOM 1840 C CA . THR A 1 271 ? 28.40942 3.98960 18.55719 1.000 28.42715 247 THR A CA 1
ATOM 1841 C C . THR A 1 271 ? 27.22345 3.47480 19.35886 1.000 33.07841 247 THR A C 1
ATOM 1842 O O . THR A 1 271 ? 26.07786 3.75721 18.99258 1.000 34.35877 247 THR A O 1
ATOM 1846 N N . ALA A 1 272 ? 27.46196 2.72561 20.43627 1.000 29.15369 248 ALA A N 1
ATOM 1847 C CA . ALA A 1 272 ? 26.35295 2.29006 21.27693 1.000 29.17672 248 ALA A CA 1
ATOM 1848 C C . ALA A 1 272 ? 25.69426 3.45648 21.99480 1.000 33.22497 248 ALA A C 1
ATOM 1849 O O . ALA A 1 272 ? 24.56102 3.32231 22.47126 1.000 39.47050 248 ALA A O 1
ATOM 1851 N N . PHE A 1 273 ? 26.37759 4.59541 22.07747 1.000 29.30053 249 PHE A N 1
ATOM 1852 C CA . PHE A 1 273 ? 25.84955 5.77255 22.74079 1.000 29.07840 249 PHE A CA 1
ATOM 1853 C C . PHE A 1 273 ? 25.56394 6.92096 21.78954 1.000 31.12517 249 PHE A C 1
ATOM 1854 O O . PHE A 1 273 ? 24.95001 7.90889 22.20674 1.000 31.60423 249 PHE A O 1
ATOM 1862 N N . LEU A 1 274 ? 25.97482 6.81485 20.52885 1.000 29.09021 250 LEU A N 1
ATOM 1863 C CA . LEU A 1 274 ? 25.61902 7.79400 19.51440 1.000 27.54894 250 LEU A CA 1
ATOM 1864 C C . LEU A 1 274 ? 25.74250 7.12727 18.15244 1.000 23.98079 250 LEU A C 1
ATOM 1865 O O . LEU A 1 274 ? 26.85317 7.00198 17.62588 1.000 27.15670 250 LEU A O 1
ATOM 1870 N N . PRO A 1 275 ? 24.63973 6.67515 17.55967 1.000 28.33833 251 PRO A N 1
ATOM 1871 C CA . PRO A 1 275 ? 24.73905 5.94943 16.28851 1.000 27.67372 251 PRO A CA 1
ATOM 1872 C C . PRO A 1 275 ? 25.33983 6.80374 15.18174 1.000 26.73459 251 PRO A C 1
ATOM 1873 O O . PRO A 1 275 ? 25.10970 8.01352 15.09263 1.000 27.76002 251 PRO A O 1
ATOM 1877 N N . THR A 1 276 ? 26.10068 6.13805 14.31403 1.000 27.41212 252 THR A N 1
ATOM 1878 C CA . THR A 1 276 ? 26.80955 6.83130 13.24647 1.000 26.47580 252 THR A CA 1
ATOM 1879 C C . THR A 1 276 ? 25.86294 7.61985 12.34603 1.000 27.80769 252 THR A C 1
ATOM 1880 O O . THR A 1 276 ? 26.18714 8.73233 11.91727 1.000 30.22737 252 THR A O 1
ATOM 1884 N N . ASP A 1 277 ? 24.68267 7.07960 12.05672 1.000 29.80209 253 ASP A N 1
ATOM 1885 C CA . ASP A 1 277 ? 23.79972 7.73907 11.10510 1.000 30.95549 253 ASP A CA 1
ATOM 1886 C C . ASP A 1 277 ? 22.90507 8.80616 11.73141 1.000 32.14407 253 ASP A C 1
ATOM 1887 O O . ASP A 1 277 ? 21.99057 9.29419 11.05948 1.000 31.90478 253 ASP A O 1
ATOM 1892 N N . THR A 1 278 ? 23.14985 9.18859 12.98318 1.000 27.37626 254 THR A N 1
ATOM 1893 C CA . THR A 1 278 ? 22.29938 10.17692 13.63630 1.000 27.03061 254 THR A CA 1
ATOM 1894 C C . THR A 1 278 ? 22.34153 11.50392 12.88047 1.000 24.61166 254 THR A C 1
ATOM 1895 O O . THR A 1 278 ? 23.43422 12.02313 12.60029 1.000 24.83755 254 THR A O 1
ATOM 1899 N N . PRO A 1 279 ? 21.19164 12.08586 12.54551 1.000 26.28878 255 PRO A N 1
ATOM 1900 C CA . PRO A 1 279 ? 21.18541 13.42526 11.94010 1.000 23.48435 255 PRO A CA 1
ATOM 1901 C C . PRO A 1 279 ? 21.80775 14.45640 12.87053 1.000 23.54740 255 PRO A C 1
ATOM 1902 O O . PRO A 1 279 ? 21.50840 14.50013 14.06824 1.000 24.15365 255 PRO A O 1
ATOM 1906 N N . THR A 1 280 ? 22.64853 15.31980 12.29278 1.000 23.64035 256 THR A N 1
ATOM 1907 C CA . THR A 1 280 ? 23.22494 16.40330 13.07970 1.000 23.49439 256 THR A CA 1
ATOM 1908 C C . THR A 1 280 ? 22.15946 17.38935 13.53819 1.000 25.01177 256 THR A C 1
ATOM 1909 O O . THR A 1 280 ? 22.34268 18.05617 14.56376 1.000 23.23274 256 THR A O 1
ATOM 1913 N N . SER A 1 281 ? 21.03319 17.46350 12.82330 1.000 23.90654 257 SER A N 1
ATOM 1914 C CA . SER A 1 281 ? 19.90813 18.28471 13.25640 1.000 23.58485 257 SER A CA 1
ATOM 1915 C C . SER A 1 281 ? 19.31815 17.82405 14.58289 1.000 23.71220 257 SER A C 1
ATOM 1916 O O . SER A 1 281 ? 18.56795 18.57905 15.20588 1.000 27.54439 257 SER A O 1
ATOM 1919 N N . GLU A 1 282 ? 19.61120 16.59822 15.02012 1.000 22.92345 258 GLU A N 1
ATOM 1920 C CA . GLU A 1 282 ? 19.07858 16.06714 16.26524 1.000 23.70775 258 GLU A CA 1
ATOM 1921 C C . GLU A 1 282 ? 20.08851 16.12680 17.40471 1.000 22.51057 258 GLU A C 1
ATOM 1922 O O . GLU A 1 282 ? 19.81429 15.61059 18.49048 1.000 23.65489 258 GLU A O 1
ATOM 1928 N N . LEU A 1 283 ? 21.24006 16.75973 17.18966 1.000 21.08497 259 LEU A N 1
ATOM 1929 C CA . LEU A 1 283 ? 22.32157 16.72110 18.16431 1.000 19.52732 259 LEU A CA 1
ATOM 1930 C C . LEU A 1 283 ? 22.67320 18.12741 18.62914 1.000 18.72712 259 LEU A C 1
ATOM 1931 O O . LEU A 1 283 ? 22.44516 19.11175 17.92434 1.000 21.84031 259 LEU A O 1
ATOM 1936 N N . ALA A 1 284 ? 23.27407 18.20996 19.82585 1.000 19.97690 260 ALA A N 1
ATOM 1937 C CA . ALA A 1 284 ? 23.75690 19.47065 20.36652 1.000 19.62741 260 ALA A CA 1
ATOM 1938 C C . ALA A 1 284 ? 25.17250 19.28362 20.89156 1.000 20.49665 260 ALA A C 1
ATOM 1939 O O . ALA A 1 284 ? 25.52627 18.21022 21.39057 1.000 20.78544 260 ALA A O 1
ATOM 1941 N N . LEU A 1 285 ? 25.97703 20.33541 20.75374 1.000 18.99695 261 LEU A N 1
ATOM 1942 C CA . LEU A 1 285 ? 27.20020 20.46601 21.54008 1.000 18.60773 261 LEU A CA 1
ATOM 1943 C C . LEU A 1 285 ? 26.81786 21.07504 22.87960 1.000 20.87531 261 LEU A C 1
ATOM 1944 O O . LEU A 1 285 ? 26.24505 22.16960 22.93172 1.000 23.00060 261 LEU A O 1
ATOM 1949 N N . GLN A 1 286 ? 27.11877 20.36668 23.96779 1.000 19.38307 262 GLN A N 1
ATOM 1950 C CA . GLN A 1 286 ? 26.60809 20.72474 25.27757 1.000 18.74088 262 GLN A CA 1
ATOM 1951 C C . GLN A 1 286 ? 27.78746 20.76612 26.23338 1.000 19.04118 262 GLN A C 1
ATOM 1952 O O . GLN A 1 286 ? 28.71360 19.95771 26.11468 1.000 22.10841 262 GLN A O 1
ATOM 1958 N N . PHE A 1 287 ? 27.79125 21.74465 27.13490 1.000 18.04819 263 PHE A N 1
ATOM 1959 C CA . PHE A 1 287 ? 28.92044 21.88813 28.04644 1.000 18.25064 263 PHE A CA 1
ATOM 1960 C C . PHE A 1 287 ? 28.49000 22.55564 29.34144 1.000 18.35888 263 PHE A C 1
ATOM 1961 O O . PHE A 1 287 ? 27.38073 23.08033 29.47523 1.000 18.88645 263 PHE A O 1
ATOM 1969 N N . GLU A 1 288 ? 29.37849 22.50702 30.32402 1.000 16.83315 264 GLU A N 1
ATOM 1970 C CA . GLU A 1 288 ? 29.12563 23.14891 31.60293 1.000 19.69470 264 GLU A CA 1
ATOM 1971 C C . GLU A 1 288 ? 29.91576 24.45043 31.65787 1.000 18.39472 264 GLU A C 1
ATOM 1972 O O . GLU A 1 288 ? 31.05798 24.52125 31.18042 1.000 17.64297 264 GLU A O 1
ATOM 1978 N N . CYS A 1 289 ? 29.28128 25.49352 32.18597 1.000 19.18699 265 CYS A N 1
ATOM 1979 C CA . CYS A 1 289 ? 29.87427 26.82429 32.24124 1.000 18.64487 265 CYS A CA 1
ATOM 1980 C C . CYS A 1 289 ? 29.54960 27.49585 33.56572 1.000 19.96945 265 CYS A C 1
ATOM 1981 O O . CYS A 1 289 ? 28.40490 27.45353 34.03382 1.000 20.35422 265 CYS A O 1
ATOM 1984 N N . PHE A 1 290 ? 30.56045 28.09099 34.18384 1.000 19.87103 266 PHE A N 1
ATOM 1985 C CA . PHE A 1 290 ? 30.40948 28.81289 35.44392 1.000 20.77576 266 PHE A CA 1
ATOM 1986 C C . PHE A 1 290 ? 30.82331 30.25671 35.18848 1.000 20.60493 266 PHE A C 1
ATOM 1987 O O . PHE A 1 290 ? 31.99929 30.52756 34.90677 1.000 21.18877 266 PHE A O 1
ATOM 1995 N N . VAL A 1 291 ? 29.86639 31.17649 35.26739 1.000 22.98043 267 VAL A N 1
ATOM 1996 C CA . VAL A 1 291 ? 30.13692 32.60333 35.11403 1.000 21.49556 267 VAL A CA 1
ATOM 1997 C C . VAL A 1 291 ? 30.27666 33.18360 36.51220 1.000 23.93435 267 VAL A C 1
ATOM 1998 O O . VAL A 1 291 ? 29.29206 33.27584 37.25210 1.000 25.40094 267 VAL A O 1
ATOM 2002 N N . ALA A 1 292 ? 31.50084 33.55636 36.89219 1.000 22.57421 268 ALA A N 1
ATOM 2003 C CA . ALA A 1 292 ? 31.71839 34.03824 38.25070 1.000 26.56436 268 ALA A CA 1
ATOM 2004 C C . ALA A 1 292 ? 31.37816 35.51218 38.40197 1.000 28.30315 268 ALA A C 1
ATOM 2005 O O . ALA A 1 292 ? 31.05783 35.95718 39.51021 1.000 32.25807 268 ALA A O 1
ATOM 2007 N N . VAL A 1 293 ? 31.45143 36.28354 37.32172 1.000 30.18161 269 VAL A N 1
ATOM 2008 C CA . VAL A 1 293 ? 31.24950 37.72489 37.37720 1.000 32.66114 269 VAL A CA 1
ATOM 2009 C C . VAL A 1 293 ? 30.29652 38.10988 36.25623 1.000 31.23397 269 VAL A C 1
ATOM 2010 O O . VAL A 1 293 ? 30.56652 37.83042 35.08333 1.000 31.84211 269 VAL A O 1
ATOM 2014 N N . GLU A 1 294 ? 29.18398 38.74049 36.61503 1.000 33.65907 270 GLU A N 1
ATOM 2015 C CA . GLU A 1 294 ? 28.24027 39.21308 35.61721 1.000 30.87088 270 GLU A CA 1
ATOM 2016 C C . GLU A 1 294 ? 28.88489 40.29965 34.76518 1.000 32.39327 270 GLU A C 1
ATOM 2017 O O . GLU A 1 294 ? 29.66915 41.11331 35.25842 1.000 32.70026 270 GLU A O 1
ATOM 2023 N N . TYR A 1 295 ? 28.57781 40.28998 33.46970 1.000 31.39651 271 TYR A N 1
ATOM 2024 C CA . TYR A 1 295 ? 29.04212 41.32912 32.56297 1.000 30.26140 271 TYR A CA 1
ATOM 2025 C C . TYR A 1 295 ? 27.88931 41.82847 31.70955 1.000 29.68174 271 TYR A C 1
ATOM 2026 O O . TYR A 1 295 ? 26.94473 41.09215 31.41540 1.000 29.65007 271 TYR A O 1
ATOM 2035 N N . GLY A 1 296 ? 27.98368 43.09216 31.30802 1.000 34.05632 272 GLY A N 1
ATOM 2036 C CA . GLY A 1 296 ? 26.94517 43.72880 30.52988 1.000 31.04570 272 GLY A CA 1
ATOM 2037 C C . GLY A 1 296 ? 27.04183 43.41955 29.05056 1.000 33.19155 272 GLY A C 1
ATOM 2038 O O . GLY A 1 296 ? 27.72996 42.48994 28.61809 1.000 30.05158 272 GLY A O 1
ATOM 2039 N N . GLU A 1 297 ? 26.33990 44.23044 28.26309 1.000 34.39634 273 GLU A N 1
ATOM 2040 C CA . GLU A 1 297 ? 26.25666 44.01516 26.82725 1.000 32.94747 273 GLU A CA 1
ATOM 2041 C C . GLU A 1 297 ? 27.59078 44.32884 26.16045 1.000 29.90962 273 GLU A C 1
ATOM 2042 O O . GLU A 1 297 ? 28.33555 45.21928 26.58596 1.000 33.27052 273 GLU A O 1
ATOM 2044 N N . GLY A 1 298 ? 27.89979 43.56133 25.11739 1.000 30.65932 274 GLY A N 1
ATOM 2045 C CA . GLY A 1 298 ? 29.10523 43.76135 24.34744 1.000 26.26934 274 GLY A CA 1
ATOM 2046 C C . GLY A 1 298 ? 29.86383 42.46704 24.11208 1.000 25.72535 274 GLY A C 1
ATOM 2047 O O . GLY A 1 298 ? 29.99067 41.98787 22.98089 1.000 24.69009 274 GLY A O 1
ATOM 2048 N N . PRO A 1 299 ? 30.39373 41.88300 25.18382 1.000 26.73164 275 PRO A N 1
ATOM 2049 C CA . PRO A 1 299 ? 31.20441 40.66464 25.03427 1.000 24.43847 275 PRO A CA 1
ATOM 2050 C C . PRO A 1 299 ? 30.39864 39.49065 24.49212 1.000 23.51653 275 PRO A C 1
ATOM 2051 O O . PRO A 1 299 ? 29.28599 39.21141 24.94464 1.000 24.00657 275 PRO A O 1
ATOM 2055 N N . VAL A 1 300 ? 30.98542 38.78868 23.52259 1.000 22.22230 276 VAL A N 1
ATOM 2056 C CA . VAL A 1 300 ? 30.32420 37.68760 22.83780 1.000 21.40778 276 VAL A CA 1
ATOM 2057 C C . VAL A 1 300 ? 31.32519 36.57268 22.58448 1.000 23.64709 276 VAL A C 1
ATOM 2058 O O . VAL A 1 300 ? 32.52756 36.81409 22.43886 1.000 23.35844 276 VAL A O 1
ATOM 2062 N N . PHE A 1 301 ? 30.81606 35.34617 22.50869 1.000 20.09779 277 PHE A N 1
ATOM 2063 C CA . PHE A 1 301 ? 31.61005 34.19818 22.11119 1.000 21.06707 277 PHE A CA 1
ATOM 2064 C C . PHE A 1 301 ? 31.23463 33.76651 20.70760 1.000 21.69123 277 PHE A C 1
ATOM 2065 O O . PHE A 1 301 ? 30.07240 33.83448 20.29958 1.000 22.40495 277 PHE A O 1
ATOM 2073 N N . ARG A 1 302 ? 32.22162 33.27728 19.98476 1.000 20.66203 278 ARG A N 1
ATOM 2074 C CA . ARG A 1 302 ? 31.94698 32.42753 18.84698 1.000 22.04662 278 ARG A CA 1
ATOM 2075 C C . ARG A 1 302 ? 32.51096 31.04131 19.11140 1.000 22.21720 278 ARG A C 1
ATOM 2076 O O . ARG A 1 302 ? 33.45083 30.86377 19.90382 1.000 21.59537 278 ARG A O 1
ATOM 2084 N N . ILE A 1 303 ? 31.90146 30.05736 18.47087 1.000 22.23074 279 ILE A N 1
ATOM 2085 C CA . ILE A 1 303 ? 32.27858 28.66081 18.59446 1.000 20.23055 279 ILE A CA 1
ATOM 2086 C C . ILE A 1 303 ? 32.40700 28.09347 17.19249 1.000 20.33358 279 ILE A C 1
ATOM 2087 O O . ILE A 1 303 ? 31.57749 28.37726 16.32369 1.000 21.14391 279 ILE A O 1
ATOM 2092 N N . TYR A 1 304 ? 33.45977 27.32437 16.94421 1.000 19.45024 280 TYR A N 1
ATOM 2093 C CA . TYR A 1 304 ? 33.57374 26.63680 15.66688 1.000 19.11044 280 TYR A CA 1
ATOM 2094 C C . TYR A 1 304 ? 34.33405 25.32834 15.86153 1.000 19.94755 280 TYR A C 1
ATOM 2095 O O . TYR A 1 304 ? 35.17205 25.20335 16.76564 1.000 19.61583 280 TYR A O 1
ATOM 2104 N N . LEU A 1 305 ? 34.00704 24.34176 15.02714 1.000 20.24796 281 LEU A N 1
ATOM 2105 C CA . LEU A 1 305 ? 34.50344 22.98105 15.16645 1.000 19.11965 281 LEU A CA 1
ATOM 2106 C C . LEU A 1 305 ? 35.28837 22.57205 13.92771 1.000 21.73219 281 LEU A C 1
ATOM 2107 O O . LEU A 1 305 ? 34.90097 22.89386 12.79574 1.000 22.43718 281 LEU A O 1
ATOM 2112 N N . LYS A 1 306 ? 36.38504 21.85049 14.16258 1.000 21.15082 282 LYS A N 1
ATOM 2113 C CA . LYS A 1 306 ? 37.24459 21.31448 13.10087 1.000 20.30457 282 LYS A CA 1
ATOM 2114 C C . LYS A 1 306 ? 37.69696 22.39071 12.11759 1.000 24.81002 282 LYS A C 1
ATOM 2115 O O . LYS A 1 306 ? 37.89652 22.12963 10.92582 1.000 27.37363 282 LYS A O 1
ATOM 2121 N N . GLY A 1 307 ? 37.90016 23.60651 12.62364 1.000 22.51145 283 GLY A N 1
ATOM 2122 C CA . GLY A 1 307 ? 38.41940 24.67935 11.79754 1.000 22.40709 283 GLY A CA 1
ATOM 2123 C C . GLY A 1 307 ? 37.42599 25.28330 10.84445 1.000 23.81845 283 GLY A C 1
ATOM 2124 O O . GLY A 1 307 ? 37.81583 26.11190 10.01896 1.000 27.83019 283 GLY A O 1
ATOM 2125 N N . ASN A 1 308 ? 36.14598 24.91119 10.94135 1.000 23.99287 284 ASN A N 1
ATOM 2126 C CA . ASN A 1 308 ? 35.13611 25.37245 9.98913 1.000 23.34656 284 ASN A CA 1
ATOM 2127 C C . ASN A 1 308 ? 34.56954 26.70714 10.47353 1.000 25.24842 284 ASN A C 1
ATOM 2128 O O . ASN A 1 308 ? 33.44318 26.81614 10.96370 1.000 24.19541 284 ASN A O 1
ATOM 2133 N N . GLU A 1 309 ? 35.40590 27.74232 10.34090 1.000 24.86020 285 GLU A N 1
ATOM 2134 C CA . GLU A 1 309 ? 34.97958 29.08545 10.70860 1.000 27.69533 285 GLU A CA 1
ATOM 2135 C C . GLU A 1 309 ? 33.81396 29.55958 9.85507 1.000 27.14963 285 GLU A C 1
ATOM 2136 O O . GLU A 1 309 ? 33.00027 30.36502 10.31963 1.000 25.19094 285 GLU A O 1
ATOM 2142 N N . ALA A 1 310 ? 33.70289 29.05119 8.62458 1.000 25.47349 286 ALA A N 1
ATOM 2143 C CA . ALA A 1 310 ? 32.60020 29.43793 7.75105 1.000 30.34427 286 ALA A CA 1
ATOM 2144 C C . ALA A 1 310 ? 31.24901 29.08053 8.35132 1.000 31.78975 286 ALA A C 1
ATOM 2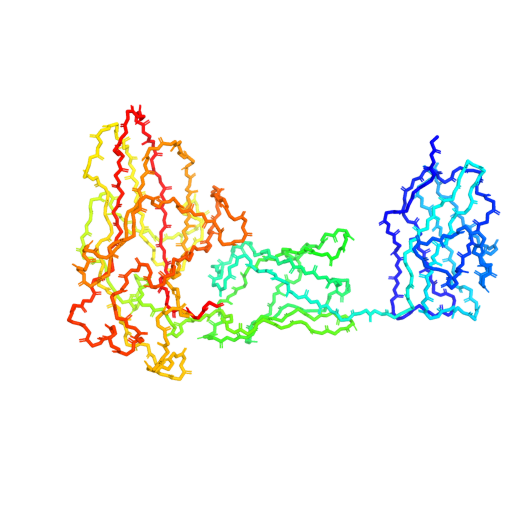145 O O . ALA A 1 310 ? 30.24912 29.74815 8.06574 1.000 31.91325 286 ALA A O 1
ATOM 2147 N N . HIS A 1 311 ? 31.19274 28.03717 9.17749 1.000 26.98388 287 HIS A N 1
ATOM 2148 C CA . HIS A 1 311 ? 29.96175 27.63739 9.84856 1.000 26.09588 287 HIS A CA 1
ATOM 2149 C C . HIS A 1 311 ? 30.01168 27.90572 11.35196 1.000 25.00939 287 HIS A C 1
ATOM 2150 O O . HIS A 1 311 ? 29.38157 27.19649 12.13906 1.000 24.78173 287 HIS A O 1
ATOM 2157 N N . ASN A 1 312 ? 30.73513 28.94210 11.76329 1.000 23.87655 288 ASN A N 1
ATOM 2158 C CA . ASN A 1 312 ? 30.79694 29.29363 13.17728 1.000 23.76823 288 ASN A CA 1
ATOM 2159 C C . ASN A 1 312 ? 29.44724 29.77715 13.70606 1.000 26.15255 288 ASN A C 1
ATOM 2160 O O . ASN A 1 312 ? 28.58576 30.26043 12.96089 1.000 25.35815 288 ASN A O 1
ATOM 2165 N N . TYR A 1 313 ? 29.24686 29.59023 15.00050 1.000 22.25757 289 TYR A N 1
ATOM 2166 C CA . TYR A 1 313 ? 28.11851 30.17608 15.70964 1.000 22.75338 289 TYR A CA 1
ATOM 2167 C C . TYR A 1 313 ? 28.63491 31.39056 16.46835 1.000 23.75956 289 TYR A C 1
ATOM 2168 O O . TYR A 1 313 ? 29.52235 31.25709 17.31757 1.000 24.19692 289 TYR A O 1
ATOM 2177 N N . THR A 1 314 ? 28.09253 32.56904 16.17076 1.000 23.63246 290 THR A N 1
ATOM 2178 C CA . THR A 1 314 ? 28.61220 33.81875 16.70916 1.000 21.34806 290 THR A CA 1
ATOM 2179 C C . THR A 1 314 ? 27.61908 34.47241 17.66359 1.000 22.43576 290 THR A C 1
ATOM 2180 O O . THR A 1 314 ? 26.45436 34.07716 17.77255 1.000 25.05534 290 THR A O 1
ATOM 2184 N N . ASN A 1 315 ? 28.11770 35.48893 18.36786 1.000 20.94557 291 ASN A N 1
ATOM 2185 C CA . ASN A 1 315 ? 27.30960 36.36535 19.21288 1.000 21.87854 291 ASN A CA 1
ATOM 2186 C C . ASN A 1 315 ? 26.66970 35.62105 20.37816 1.000 23.35049 291 ASN A C 1
ATOM 2187 O O . ASN A 1 315 ? 25.55187 35.93285 20.79688 1.000 24.97506 291 ASN A O 1
ATOM 2192 N N . TYR A 1 316 ? 27.38872 34.65587 20.93407 1.000 22.82956 292 TYR A N 1
ATOM 2193 C CA . TYR A 1 316 ? 26.82383 33.80582 21.96841 1.000 22.43457 292 TYR A CA 1
ATOM 2194 C C . TYR A 1 316 ? 27.11814 34.31684 23.37617 1.000 21.95572 292 TYR A C 1
ATOM 2195 O O . TYR A 1 316 ? 28.23951 34.72070 23.69335 1.000 23.89478 292 TYR A O 1
ATOM 2204 N N A ARG A 1 317 ? 26.09048 34.29375 24.22344 0.587 22.08144 293 ARG A N 1
ATOM 2205 N N B ARG A 1 317 ? 26.09244 34.28617 24.22364 0.413 22.09132 293 ARG A N 1
ATOM 2206 C CA A ARG A 1 317 ? 26.22130 34.56852 25.64673 0.587 26.48756 293 ARG A CA 1
ATOM 2207 C CA B ARG A 1 317 ? 26.22802 34.56546 25.64490 0.413 26.46546 293 ARG A CA 1
ATOM 2208 C C A ARG A 1 317 ? 25.84764 33.29254 26.38771 0.587 25.18971 293 ARG A C 1
ATOM 2209 C C B ARG A 1 317 ? 25.84383 33.30041 26.39765 0.413 25.19282 293 ARG A C 1
ATOM 2210 O O A ARG A 1 317 ? 24.72867 32.78047 26.19333 0.587 26.44509 293 ARG A O 1
ATOM 2211 O O B ARG A 1 317 ? 24.71532 32.80478 26.22201 0.413 26.41259 293 ARG A O 1
ATOM 2226 N N . PRO A 1 318 ? 26.73275 32.73153 27.21169 1.000 23.04268 294 PRO A N 1
ATOM 2227 C CA . PRO A 1 318 ? 26.39480 31.49971 27.93687 1.000 26.04380 294 PRO A CA 1
ATOM 2228 C C . PRO A 1 318 ? 25.17125 31.71118 28.80808 1.000 23.56253 294 PRO A C 1
ATOM 2229 O O . PRO A 1 318 ? 25.14140 32.59450 29.66664 1.000 26.49379 294 PRO A O 1
ATOM 2233 N N . VAL A 1 319 ? 24.15372 30.90148 28.55726 1.000 23.60939 295 VAL A N 1
ATOM 2234 C CA . VAL A 1 319 ? 22.89584 30.94578 29.29192 1.000 24.38130 295 VAL A CA 1
ATOM 2235 C C . VAL A 1 319 ? 22.51354 29.51223 29.61833 1.000 23.11532 295 VAL A C 1
ATOM 2236 O O . VAL A 1 319 ? 22.84025 28.57977 28.87804 1.000 22.33461 295 VAL A O 1
ATOM 2240 N N . SER A 1 320 ? 21.77969 29.34423 30.71720 1.000 22.36794 296 SER A N 1
ATOM 2241 C CA . SER A 1 320 ? 21.38075 28.01278 31.15780 1.000 22.43882 296 SER A CA 1
ATOM 2242 C C . SER A 1 320 ? 20.25348 27.45104 30.29082 1.000 23.15130 296 SER A C 1
ATOM 2243 O O . SER A 1 320 ? 19.28273 28.14860 29.97451 1.000 23.49544 296 SER A O 1
ATOM 2246 N N . ASP A 1 321 ? 20.37634 26.17089 29.91677 1.000 23.34567 297 ASP A N 1
ATOM 2247 C CA . ASP A 1 321 ? 19.26964 25.47906 29.25578 1.000 23.61931 297 ASP A CA 1
ATOM 2248 C C . ASP A 1 321 ? 18.03118 25.46249 30.13687 1.000 26.42907 297 ASP A C 1
ATOM 2249 O O . ASP A 1 321 ? 16.90954 25.36381 29.63117 1.000 28.49735 297 ASP A O 1
ATOM 2254 N N . PHE A 1 322 ? 18.22476 25.53116 31.44944 1.000 23.00685 298 PHE A N 1
ATOM 2255 C CA . PHE A 1 322 ? 17.14444 25.39125 32.42464 1.000 23.94097 298 PHE A CA 1
ATOM 2256 C C . PHE A 1 322 ? 16.33832 26.67693 32.54026 1.000 28.34525 298 PHE A C 1
ATOM 2257 O O . PHE A 1 322 ? 15.10324 26.65103 32.48919 1.000 29.39267 298 PHE A O 1
ATOM 2265 N N . THR A 1 323 ? 17.01880 27.80937 32.71039 1.000 25.86608 299 THR A N 1
ATOM 2266 C CA . THR A 1 323 ? 16.36192 29.09192 32.93944 1.000 22.80480 299 THR A CA 1
ATOM 2267 C C . THR A 1 323 ? 16.35405 29.99867 31.71959 1.000 29.45375 299 THR A C 1
ATOM 2268 O O . THR A 1 323 ? 15.61374 30.98984 31.71486 1.000 29.69110 299 THR A O 1
ATOM 2272 N N . GLY A 1 324 ? 17.17969 29.72212 30.70768 1.000 24.39873 300 GLY A N 1
ATOM 2273 C CA . GLY A 1 324 ? 17.30404 30.63219 29.59751 1.000 26.99738 300 GLY A CA 1
ATOM 2274 C C . GLY A 1 324 ? 18.13084 31.86832 29.87906 1.000 24.04053 300 GLY A C 1
ATOM 2275 O O . GLY A 1 324 ? 18.25543 32.72175 28.99187 1.000 30.81442 300 GLY A O 1
ATOM 2276 N N . LYS A 1 325 ? 18.72270 31.98567 31.06712 1.000 25.39926 301 LYS A N 1
ATOM 2277 C CA . LYS A 1 325 ? 19.47451 33.16983 31.46137 1.000 25.96026 301 LYS A CA 1
ATOM 2278 C C . LYS A 1 325 ? 20.82233 32.76742 32.04455 1.000 27.14177 301 LYS A C 1
ATOM 2279 O O . LYS A 1 325 ? 21.05247 31.60790 32.38743 1.000 27.11143 301 LYS A O 1
ATOM 2285 N N . THR A 1 326 ? 21.71905 33.74733 32.15997 1.000 28.04785 302 THR A N 1
ATOM 2286 C CA . THR A 1 326 ? 22.99618 33.50424 32.81851 1.000 27.59970 302 THR A CA 1
ATOM 2287 C C . THR A 1 326 ? 22.76932 33.40951 34.32025 1.000 29.87302 302 THR A C 1
ATOM 2288 O O . THR A 1 326 ? 22.14942 34.29410 34.91921 1.000 36.81698 302 THR A O 1
ATOM 2292 N N . GLU A 1 327 ? 23.25362 32.33198 34.92616 1.000 28.50995 303 GLU A N 1
ATOM 2293 C CA . GLU A 1 327 ? 23.11617 32.09655 36.35824 1.000 30.98755 303 GLU A CA 1
ATOM 2294 C C . GLU A 1 327 ? 24.47809 32.32919 37.00240 1.000 33.10413 303 GLU A C 1
ATOM 2295 O O . GLU A 1 327 ? 25.27330 31.40105 37.15876 1.000 32.95634 303 GLU A O 1
ATOM 2301 N N . VAL A 1 328 ? 24.72062 33.57472 37.41405 1.000 26.39491 304 VAL A N 1
ATOM 2302 C CA . VAL A 1 328 ? 26.01300 33.94688 37.97843 1.000 25.94549 304 VAL A CA 1
ATOM 2303 C C . VAL A 1 328 ? 26.28249 33.16353 39.25670 1.000 27.39630 304 VAL A C 1
ATOM 2304 O O . VAL A 1 328 ? 25.41062 33.02222 40.12607 1.000 29.26247 304 VAL A O 1
ATOM 2308 N N . GLY A 1 329 ? 27.48581 32.61390 39.36244 1.000 26.10641 305 GLY A N 1
ATOM 2309 C CA . GLY A 1 329 ? 27.87721 31.93094 40.57390 1.000 24.76435 305 GLY A CA 1
ATOM 2310 C C . GLY A 1 329 ? 27.45335 30.48649 40.68695 1.000 28.93808 305 GLY A C 1
ATOM 2311 O O . GLY A 1 329 ? 27.55909 29.91084 41.77787 1.000 30.20535 305 GLY A O 1
ATOM 2312 N N . GLN A 1 330 ? 26.99514 29.86711 39.60465 1.000 25.13284 306 GLN A N 1
ATOM 2313 C CA A GLN A 1 330 ? 26.67767 28.45510 39.66551 0.442 27.65891 306 GLN A CA 1
ATOM 2314 C CA B GLN A 1 330 ? 26.54380 28.47985 39.63208 0.558 27.76961 306 GLN A CA 1
ATOM 2315 C C . GLN A 1 330 ? 26.89466 27.82952 38.30084 1.000 25.98844 306 GLN A C 1
ATOM 2316 O O . GLN A 1 330 ? 26.77870 28.48129 37.26225 1.000 29.34981 306 GLN A O 1
ATOM 2327 N N . TRP A 1 331 ? 27.27036 26.55438 38.32835 1.000 21.53830 307 TRP A N 1
ATOM 2328 C CA . TRP A 1 331 ? 27.49187 25.83298 37.08211 1.000 20.51249 307 TRP A CA 1
ATOM 2329 C C . TRP A 1 331 ? 26.18023 25.70656 36.30899 1.000 21.79832 307 TRP A C 1
ATOM 2330 O O . TRP A 1 331 ? 25.15036 25.31753 36.87315 1.000 25.68048 307 TRP A O 1
ATOM 2341 N N . MET A 1 332 ? 26.21928 26.02943 35.02084 1.000 19.22167 308 MET A N 1
ATOM 2342 C CA . MET A 1 332 ? 25.08773 25.90338 34.11162 1.000 19.45924 308 MET A CA 1
ATOM 2343 C C . MET A 1 332 ? 25.39210 24.88105 33.02638 1.000 20.41739 308 MET A C 1
ATOM 2344 O O . MET A 1 332 ? 26.53838 24.71905 32.60038 1.000 20.68109 308 MET A O 1
ATOM 2349 N N . GLN A 1 333 ? 24.34324 24.25525 32.50209 1.000 20.55621 309 GLN A N 1
ATOM 2350 C CA . GLN A 1 333 ? 24.45015 23.49802 31.26666 1.000 20.52859 309 GLN A CA 1
ATOM 2351 C C . GLN A 1 333 ? 24.05168 24.38618 30.09970 1.000 18.96992 309 GLN A C 1
ATOM 2352 O O . GLN A 1 333 ? 22.98965 25.01442 30.11398 1.000 21.81502 309 GLN A O 1
ATOM 2358 N N . CYS A 1 334 ? 24.89799 24.41348 29.07846 1.000 17.79122 310 CYS A N 1
ATOM 2359 C CA . CYS A 1 334 ? 24.71197 25.24053 27.89464 1.000 20.23303 310 CYS A CA 1
ATOM 2360 C C . CYS A 1 334 ? 24.71574 24.32433 26.68043 1.000 19.68434 310 CYS A C 1
ATOM 2361 O O . CYS A 1 334 ? 25.63334 23.51742 26.52240 1.000 21.20050 310 CYS A O 1
ATOM 2364 N N . SER A 1 335 ? 23.71506 24.45995 25.81073 1.000 20.49456 311 SER A N 1
ATOM 2365 C CA . SER A 1 335 ? 23.61815 23.64760 24.60349 1.000 22.16617 311 SER A CA 1
ATOM 2366 C C . SER A 1 335 ? 23.56937 24.53206 23.36422 1.000 22.61243 311 SER A C 1
ATOM 2367 O O . SER A 1 335 ? 22.90018 25.57310 23.35618 1.000 26.10961 311 SER A O 1
ATOM 2370 N N . ILE A 1 336 ? 24.26957 24.10169 22.31846 1.000 20.41756 312 ILE A N 1
ATOM 2371 C CA . ILE A 1 336 ? 24.23674 24.75383 21.00936 1.000 22.73937 312 ILE A CA 1
ATOM 2372 C C . ILE A 1 336 ? 23.89982 23.69971 19.96382 1.000 24.28975 312 ILE A C 1
ATOM 2373 O O . ILE A 1 336 ? 24.56289 22.65387 19.91420 1.000 22.93198 312 ILE A O 1
ATOM 2378 N N . PRO A 1 337 ? 22.89070 23.90723 19.12124 1.000 22.47244 313 PRO A N 1
ATOM 2379 C CA . PRO A 1 337 ? 22.54777 22.87658 18.13824 1.000 21.31423 313 PRO A CA 1
ATOM 2380 C C . PRO A 1 337 ? 23.73132 22.60948 17.22578 1.000 19.88305 313 PRO A C 1
ATOM 2381 O O . PRO A 1 337 ? 24.36481 23.53751 16.71516 1.000 21.02484 313 PRO A O 1
ATOM 2385 N N . LEU A 1 338 ? 24.02597 21.32603 17.01988 1.000 20.44754 314 LEU A N 1
ATOM 2386 C CA . LEU A 1 338 ? 25.17514 20.96721 16.19795 1.000 21.90332 314 LEU A CA 1
ATOM 2387 C C . LEU A 1 338 ? 24.98795 21.41908 14.75862 1.000 25.87926 314 LEU A C 1
ATOM 2388 O O . LEU A 1 338 ? 25.97275 21.71376 14.06341 1.000 25.05735 314 LEU A O 1
ATOM 2393 N N . SER A 1 339 ? 23.73662 21.49202 14.29508 1.000 24.28103 315 SER A N 1
ATOM 2394 C CA . SER A 1 339 ? 23.49237 21.99118 12.94727 1.000 26.61781 315 SER A CA 1
ATOM 2395 C C . SER A 1 339 ? 23.83181 23.47130 12.78808 1.000 29.43512 315 SER A C 1
ATOM 2396 O O . SER A 1 339 ? 23.90913 23.94054 11.64882 1.000 29.45098 315 SER A O 1
ATOM 2399 N N . GLU A 1 340 ? 24.03149 24.21532 13.88699 1.000 23.27813 316 GLU A N 1
ATOM 2400 C CA . GLU A 1 340 ? 24.51960 25.58705 13.79639 1.000 23.44023 316 GLU A CA 1
ATOM 2401 C C . GLU A 1 340 ? 26.03745 25.65028 13.70561 1.000 24.54012 316 GLU A C 1
ATOM 2402 O O . GLU A 1 340 ? 26.59335 26.74475 13.55979 1.000 26.68527 316 GLU A O 1
ATOM 2408 N N . LEU A 1 341 ? 26.71040 24.50758 13.80725 1.000 22.07543 317 LEU A N 1
ATOM 2409 C CA . LEU A 1 341 ? 28.16095 24.46463 13.86508 1.000 19.46655 317 LEU A CA 1
ATOM 2410 C C . LEU A 1 341 ? 28.80229 23.61710 12.78266 1.000 22.72710 317 LEU A C 1
ATOM 2411 O O . LEU A 1 341 ? 30.01133 23.74887 12.55884 1.000 22.57004 317 LEU A O 1
ATOM 2416 N N . VAL A 1 342 ? 28.05333 22.72920 12.13128 1.000 23.48778 318 VAL A N 1
ATOM 2417 C CA . VAL A 1 342 ? 28.63670 21.76737 11.20567 1.000 22.36789 318 VAL A CA 1
ATOM 2418 C C . VAL A 1 342 ? 27.85783 21.77391 9.89724 1.000 22.48984 318 VAL A C 1
ATOM 2419 O O . VAL A 1 342 ? 26.63845 21.96441 9.88455 1.000 26.27973 318 VAL A O 1
ATOM 2423 N N . ASP A 1 343 ? 28.58815 21.57152 8.79193 1.000 23.11475 319 ASP A N 1
ATOM 2424 C CA . ASP A 1 343 ? 27.97864 21.50039 7.46159 1.000 26.30152 319 ASP A CA 1
ATOM 2425 C C . ASP A 1 343 ? 27.37131 20.13412 7.18567 1.000 25.67153 319 ASP A C 1
ATOM 2426 O O . ASP A 1 343 ? 26.44477 20.02454 6.37059 1.000 28.43142 319 ASP A O 1
ATOM 2431 N N . GLU A 1 344 ? 27.88185 19.09900 7.84180 1.000 26.24755 320 GLU A N 1
ATOM 2432 C CA . GLU A 1 344 ? 27.51577 17.72014 7.55466 1.000 27.18935 320 GLU A CA 1
ATOM 2433 C C . GLU A 1 344 ? 26.11187 17.41166 8.07541 1.000 25.52074 320 GLU A C 1
ATOM 2434 O O . GLU A 1 344 ? 25.64535 17.98849 9.06598 1.000 24.70770 320 GLU A O 1
ATOM 2440 N N . THR A 1 345 ? 25.41789 16.49693 7.37854 1.000 26.31145 321 THR A N 1
ATOM 2441 C CA . THR A 1 345 ? 24.04866 16.15213 7.74641 1.000 22.72125 321 THR A CA 1
ATOM 2442 C C . THR A 1 345 ? 23.93886 14.97605 8.70383 1.000 21.72629 321 THR A C 1
ATOM 2443 O O . THR A 1 345 ? 22.88561 14.81509 9.33384 1.000 23.61337 321 THR A O 1
ATOM 2447 N N . THR A 1 346 ? 24.95901 14.13193 8.80081 1.000 25.05120 322 THR A N 1
ATOM 2448 C CA . THR A 1 346 ? 24.95501 13.03249 9.74849 1.000 24.14803 322 THR A CA 1
ATOM 2449 C C . THR A 1 346 ? 26.18411 13.12593 10.63518 1.000 24.40037 322 THR A C 1
ATOM 2450 O O . THR A 1 346 ? 27.20957 13.69588 10.24941 1.000 25.74561 322 THR A O 1
ATOM 2454 N N . TRP A 1 347 ? 26.04947 12.56174 11.83259 1.000 24.02693 323 TRP A N 1
ATOM 2455 C CA . TRP A 1 347 ? 27.15341 12.54672 12.78750 1.000 22.64009 323 TRP A CA 1
ATOM 2456 C C . TRP A 1 347 ? 28.38217 11.87247 12.18531 1.000 26.52421 323 TRP A C 1
ATOM 2457 O O . TRP A 1 347 ? 29.50452 12.39131 12.27716 1.000 23.58698 323 TRP A O 1
ATOM 2468 N N . GLY A 1 348 ? 28.18077 10.72815 11.52333 1.000 24.78245 324 GLY A N 1
ATOM 2469 C CA . GLY A 1 348 ? 29.30569 10.00800 10.94917 1.000 24.95293 324 GLY A CA 1
ATOM 2470 C C . GLY A 1 348 ? 30.05791 10.81753 9.91145 1.000 25.76132 324 GLY A C 1
ATOM 2471 O O . GLY A 1 348 ? 31.29031 10.76314 9.84169 1.000 27.18848 324 GLY A O 1
ATOM 2472 N N . GLU A 1 349 ? 29.33012 11.56864 9.08529 1.000 25.17983 325 GLU A N 1
ATOM 2473 C CA A GLU A 1 349 ? 30.00612 12.41354 8.10887 0.521 26.41601 325 GLU A CA 1
ATOM 2474 C CA B GLU A 1 349 ? 29.96376 12.44974 8.10502 0.479 26.42042 325 GLU A CA 1
ATOM 2475 C C . GLU A 1 349 ? 30.81141 13.51261 8.79511 1.000 27.09982 325 GLU A C 1
ATOM 2476 O O . GLU A 1 349 ? 31.92918 13.82243 8.36211 1.000 26.52260 325 GLU A O 1
ATOM 2487 N N . PHE A 1 350 ? 30.28991 14.09043 9.88201 1.000 25.41893 326 PHE A N 1
ATOM 2488 C CA . PHE A 1 350 ? 31.09200 15.06191 10.62399 1.000 23.23717 326 PHE A CA 1
ATOM 2489 C C . PHE A 1 350 ? 32.33279 14.41724 11.22832 1.000 24.48135 326 PHE A C 1
ATOM 2490 O O . PHE A 1 350 ? 33.40782 15.02961 11.25801 1.000 24.91021 326 PHE A O 1
ATOM 2498 N N . GLN A 1 351 ? 32.19971 13.19504 11.74826 1.000 24.96297 327 GLN A N 1
ATOM 2499 C CA . GLN A 1 351 ? 33.35737 12.50856 12.31076 1.000 23.66990 327 GLN A CA 1
ATOM 2500 C C . GLN A 1 351 ? 34.43406 12.30522 11.25798 1.000 24.95159 327 GLN A C 1
ATOM 2501 O O . GLN A 1 351 ? 35.63055 12.36133 11.56295 1.000 27.64550 327 GLN A O 1
ATOM 2507 N N . LYS A 1 352 ? 34.02592 12.04142 10.02104 1.000 25.38697 328 LYS A N 1
ATOM 2508 C CA . LYS A 1 352 ? 34.99737 11.78732 8.96139 1.000 31.44772 328 LYS A CA 1
ATOM 2509 C C . LYS A 1 352 ? 35.66949 13.05716 8.46354 1.000 29.42619 328 LYS A C 1
ATOM 2510 O O . LYS A 1 352 ? 36.71136 12.96980 7.79953 1.000 30.87804 328 LYS A O 1
ATOM 2516 N N . ARG A 1 353 ? 35.11240 14.22587 8.76705 1.000 27.32267 329 ARG A N 1
ATOM 2517 C CA . ARG A 1 353 ? 35.74906 15.47735 8.38018 1.000 25.93714 329 ARG A CA 1
ATOM 2518 C C . ARG A 1 353 ? 37.12702 15.59803 9.02703 1.000 26.49428 329 ARG A C 1
ATOM 2519 O O . ARG A 1 353 ? 37.32777 15.23331 10.18877 1.000 27.56283 329 ARG A O 1
ATOM 2527 N N . ASP A 1 354 ? 38.09098 16.08220 8.24779 1.000 28.97126 330 ASP A N 1
ATOM 2528 C CA A ASP A 1 354 ? 39.43880 16.23076 8.76980 0.593 28.59907 330 ASP A CA 1
ATOM 2529 C CA B ASP A 1 354 ? 39.45484 16.27775 8.73075 0.407 28.67042 330 ASP A CA 1
ATOM 2530 C C . ASP A 1 354 ? 39.46618 17.24215 9.91223 1.000 28.24553 330 ASP A C 1
ATOM 2531 O O . ASP A 1 354 ? 38.63401 18.15246 10.00204 1.000 26.42804 330 ASP A O 1
ATOM 2540 N N . GLY A 1 355 ? 40.42132 17.04778 10.81209 1.000 29.18566 331 GLY A N 1
ATOM 2541 C CA . GLY A 1 355 ? 40.64218 17.94015 11.93213 1.000 24.76877 331 GLY A CA 1
ATOM 2542 C C . GLY A 1 355 ? 39.99450 17.43615 13.21320 1.000 24.69508 331 GLY A C 1
ATOM 2543 O O . GLY A 1 355 ? 39.25192 16.45359 13.23571 1.000 26.21972 331 GLY A O 1
ATOM 2544 N N . ASP A 1 356 ? 40.30177 18.13068 14.31230 1.000 24.25590 332 ASP A N 1
ATOM 2545 C CA . ASP A 1 356 ? 39.75635 17.74556 15.60853 1.000 22.43993 332 ASP A CA 1
ATOM 2546 C C . ASP A 1 356 ? 39.41725 18.91334 16.52363 1.000 21.66106 332 ASP A C 1
ATOM 2547 O O . ASP A 1 356 ? 38.97709 18.67467 17.65723 1.000 21.82716 332 ASP A O 1
ATOM 2552 N N . GLU A 1 357 ? 39.58279 20.15394 16.07746 1.000 20.28115 333 GLU A N 1
ATOM 2553 C CA . GLU A 1 357 ? 39.53857 21.28230 16.99810 1.000 21.26670 333 GLU A CA 1
ATOM 2554 C C . GLU A 1 357 ? 38.11822 21.57641 17.49021 1.000 18.92525 333 GLU A C 1
ATOM 2555 O O . GLU A 1 357 ? 37.12401 21.41434 16.77180 1.000 20.21727 333 GLU A O 1
ATOM 2561 N N . LEU A 1 358 ? 38.04453 22.02429 18.73437 1.000 18.29139 334 LEU A N 1
ATOM 2562 C CA . LEU A 1 358 ? 36.85194 22.62401 19.33019 1.000 17.20181 334 LEU A CA 1
ATOM 2563 C C . LEU A 1 358 ? 37.31732 23.99041 19.81441 1.000 18.95912 334 LEU A C 1
ATOM 2564 O O . LEU A 1 358 ? 38.20560 24.07194 20.66956 1.000 19.37287 334 LEU A O 1
ATOM 2569 N N . ALA A 1 359 ? 36.78560 25.06191 19.23220 1.000 18.05416 335 ALA A N 1
ATOM 2570 C CA . ALA A 1 359 ? 37.25459 26.41383 19.51900 1.000 19.00017 335 ALA A CA 1
ATOM 2571 C C . ALA A 1 359 ? 36.14799 27.31294 20.06051 1.000 19.61262 335 ALA A C 1
ATOM 2572 O O . ALA A 1 359 ? 35.02701 27.32741 19.53683 1.000 19.29295 335 ALA A O 1
ATOM 2574 N N . LEU A 1 360 ? 36.49106 28.09458 21.08848 1.000 18.64799 336 LEU A N 1
ATOM 2575 C CA . LEU A 1 360 ? 35.65085 29.15059 21.63934 1.000 18.98203 336 LEU A CA 1
ATOM 2576 C C . LEU A 1 360 ? 36.47798 30.42326 21.69792 1.000 21.24352 336 LEU A C 1
ATOM 2577 O O . LEU A 1 360 ? 37.62155 30.39259 22.16073 1.000 21.90688 336 LEU A O 1
ATOM 2582 N N . GLN A 1 361 ? 35.92245 31.53988 21.22742 1.000 19.47047 337 GLN A N 1
ATOM 2583 C CA . GLN A 1 361 ? 36.65474 32.80209 21.24566 1.000 19.42028 337 GLN A CA 1
ATOM 2584 C C . GLN A 1 361 ? 35.76480 33.93041 21.72987 1.000 20.55466 337 GLN A C 1
ATOM 2585 O O . GLN A 1 361 ? 34.63999 34.09211 21.24094 1.000 21.99327 337 GLN A O 1
ATOM 2591 N N . MET A 1 362 ? 36.26926 34.70702 22.68770 1.000 19.55642 338 MET A N 1
ATOM 2592 C CA . MET A 1 362 ? 35.52847 35.82209 23.26766 1.000 22.44010 338 MET A CA 1
ATOM 2593 C C . MET A 1 362 ? 36.11298 37.14134 22.78021 1.000 21.73969 338 MET A C 1
ATOM 2594 O O . MET A 1 362 ? 37.33643 37.32382 22.78591 1.000 22.00000 338 MET A O 1
ATOM 2599 N N . THR A 1 363 ? 35.23758 38.04676 22.35097 1.000 21.65643 339 THR A N 1
ATOM 2600 C CA . THR A 1 363 ? 35.59326 39.38110 21.88622 1.000 21.58798 339 THR A CA 1
ATOM 2601 C C . THR A 1 363 ? 34.59446 40.37443 22.46807 1.000 22.86781 339 THR A C 1
ATOM 2602 O O . THR A 1 363 ? 33.58778 39.98839 23.06398 1.000 23.35322 339 THR A O 1
ATOM 2606 N N . ASN A 1 364 ? 34.87285 41.66886 22.29959 1.000 24.35960 340 ASN A N 1
ATOM 2607 C CA . ASN A 1 364 ? 33.93565 42.72746 22.68821 1.000 24.16265 340 ASN A CA 1
ATOM 2608 C C . ASN A 1 364 ? 33.86233 43.75185 21.56438 1.000 22.48188 340 ASN A C 1
ATOM 2609 O O . ASN A 1 364 ? 34.45959 44.83292 21.65481 1.000 26.56750 340 ASN A O 1
ATOM 2614 N N . PRO A 1 365 ? 33.14609 43.43876 20.48168 1.000 24.39999 341 PRO A N 1
ATOM 2615 C CA . PRO A 1 365 ? 33.01105 44.37086 19.34506 1.000 26.10394 341 PRO A CA 1
ATOM 2616 C C . PRO A 1 365 ? 31.98389 45.46533 19.61890 1.000 25.39150 341 PRO A C 1
ATOM 2617 O O . PRO A 1 365 ? 30.98107 45.60334 18.91767 1.000 33.78045 341 PRO A O 1
ATOM 2621 N N . SER A 1 366 ? 32.23980 46.26673 20.64748 1.000 25.94734 342 SER A N 1
ATOM 2622 C CA . SER A 1 366 ? 31.25534 47.24211 21.09577 1.000 27.98038 342 SER A CA 1
ATOM 2623 C C . SER A 1 366 ? 31.95984 48.38998 21.79898 1.000 31.59070 342 SER A C 1
ATOM 2624 O O . SER A 1 366 ? 33.11991 48.28666 22.19673 1.000 31.31603 342 SER A O 1
ATOM 2627 N N . GLU A 1 367 ? 31.22068 49.48900 21.96611 1.000 32.91949 343 GLU A N 1
ATOM 2628 C CA . GLU A 1 367 ? 31.70124 50.65184 22.70140 1.000 36.39005 343 GLU A CA 1
ATOM 2629 C C . GLU A 1 367 ? 31.74141 50.42845 24.20745 1.000 34.76502 343 GLU A C 1
ATOM 2630 O O . GLU A 1 367 ? 32.32571 51.24853 24.92085 1.000 36.91187 343 GLU A O 1
ATOM 2636 N N . ASN A 1 368 ? 31.14251 49.35186 24.70833 1.000 33.89145 344 ASN A N 1
ATOM 2637 C CA . ASN A 1 368 ? 30.97849 49.17022 26.14316 1.000 37.37467 344 ASN A CA 1
ATOM 2638 C C . ASN A 1 368 ? 32.21269 48.53950 26.77258 1.000 39.48893 344 ASN A C 1
ATOM 2639 O O . ASN A 1 368 ? 32.96015 47.80107 26.12797 1.000 35.76316 344 ASN A O 1
ATOM 2644 N N . GLY A 1 369 ? 32.41931 48.83826 28.05135 1.000 33.88806 345 GLY A N 1
ATOM 2645 C CA . GLY A 1 369 ? 33.55999 48.32776 28.77244 1.000 34.29430 345 GLY A CA 1
ATOM 2646 C C . GLY A 1 369 ? 34.35359 49.42087 29.46154 1.000 40.85700 345 GLY A C 1
ATOM 2647 O O . GLY A 1 369 ? 33.98673 50.59952 29.42538 1.000 43.33876 345 GLY A O 1
ATOM 2648 N N . PRO A 1 370 ? 35.47105 49.05110 30.10582 1.000 37.36007 346 PRO A N 1
ATOM 2649 C CA . PRO A 1 370 ? 35.97450 47.67358 30.17790 1.000 32.35973 346 PRO A CA 1
ATOM 2650 C C . PRO A 1 370 ? 35.14940 46.80157 31.12861 1.000 36.73427 346 PRO A C 1
ATOM 2651 O O . PRO A 1 370 ? 34.41723 47.32387 31.97465 1.000 36.65301 346 PRO A O 1
ATOM 2655 N N . TYR A 1 371 ? 35.25557 45.48607 30.97052 1.000 33.47296 347 TYR A N 1
ATOM 2656 C CA . TYR A 1 371 ? 34.54219 44.52970 31.80060 1.000 30.35005 347 TYR A CA 1
ATOM 2657 C C . TYR A 1 371 ? 35.52730 43.55831 32.42482 1.000 31.01797 347 TYR A C 1
ATOM 2658 O O . TYR A 1 371 ? 36.45651 43.08710 31.75878 1.000 32.19518 347 TYR A O 1
ATOM 2667 N N . ASN A 1 372 ? 35.31665 43.24502 33.69736 1.000 29.52437 348 ASN A N 1
ATOM 2668 C CA A ASN A 1 372 ? 36.03197 42.14518 34.33002 0.453 29.81905 348 ASN A CA 1
ATOM 2669 C CA B ASN A 1 372 ? 36.03323 42.14524 34.32614 0.547 29.80583 348 ASN A CA 1
ATOM 2670 C C . ASN A 1 372 ? 35.31691 40.84479 33.97817 1.000 31.36383 348 ASN A C 1
ATOM 2671 O O . ASN A 1 372 ? 34.11320 40.70991 34.21536 1.000 32.28541 348 ASN A O 1
ATOM 2680 N N . ILE A 1 373 ? 36.05079 39.89890 33.39866 1.000 26.24233 349 ILE A N 1
ATOM 2681 C CA . ILE A 1 373 ? 35.50885 38.62169 32.94784 1.000 24.19180 349 ILE A CA 1
ATOM 2682 C C . ILE A 1 373 ? 36.10705 37.51178 33.79853 1.000 24.24294 349 ILE A C 1
ATOM 2683 O O . ILE A 1 373 ? 37.31208 37.51087 34.07222 1.000 25.42473 349 ILE A O 1
ATOM 2688 N N . GLU A 1 374 ? 35.27064 36.55245 34.20257 1.000 23.46435 350 GLU A N 1
ATOM 2689 C CA . GLU A 1 374 ? 35.77693 35.37052 34.89853 1.000 22.73238 350 GLU A CA 1
ATOM 2690 C C . GLU A 1 374 ? 34.78114 34.23813 34.68371 1.000 24.37599 350 GLU A C 1
ATOM 2691 O O . GLU A 1 374 ? 33.68418 34.26201 35.25196 1.000 24.25037 350 GLU A O 1
ATOM 2697 N N . MET A 1 375 ? 35.16530 33.25328 33.87560 1.000 21.69970 351 MET A N 1
ATOM 2698 C CA . MET A 1 375 ? 34.26370 32.18188 33.47225 1.000 24.32820 351 MET A CA 1
ATOM 2699 C C . MET A 1 375 ? 35.06198 30.89452 33.35182 1.000 21.05056 351 MET A C 1
ATOM 2700 O O . MET A 1 375 ? 36.26549 30.92017 33.08105 1.000 23.41720 351 MET A O 1
ATOM 2705 N N . TYR A 1 376 ? 34.37657 29.76649 33.52512 1.000 19.30197 352 TYR A N 1
ATOM 2706 C CA . TYR A 1 376 ? 34.98845 28.44462 33.52425 1.000 18.96569 352 TYR A CA 1
ATOM 2707 C C . TYR A 1 376 ? 34.15606 27.50147 32.66918 1.000 20.72435 352 TYR A C 1
ATOM 2708 O O . TYR A 1 376 ? 32.92231 27.59183 32.63847 1.000 19.88373 352 TYR A O 1
ATOM 2717 N N . PHE A 1 377 ? 34.84127 26.56684 32.00841 1.000 17.50106 353 PHE A N 1
ATOM 2718 C CA . PHE A 1 377 ? 34.23144 25.67034 31.03286 1.000 18.03955 353 PHE A CA 1
ATOM 2719 C C . PHE A 1 377 ? 34.73447 24.24846 31.25118 1.000 17.86511 353 PHE A C 1
ATOM 2720 O O . PHE A 1 377 ? 35.92176 24.03586 31.53242 1.000 18.00553 353 PHE A O 1
ATOM 2728 N N . ASP A 1 378 ? 33.85259 23.26468 31.06377 1.000 17.10191 354 ASP A N 1
ATOM 2729 C CA . ASP A 1 378 ? 34.24065 21.86640 31.20024 1.000 17.56326 354 ASP A CA 1
ATOM 2730 C C . ASP A 1 378 ? 33.20069 20.98319 30.52941 1.000 17.81005 354 ASP A C 1
ATOM 2731 O O . ASP A 1 378 ? 32.08212 21.41134 30.21284 1.000 17.11868 354 ASP A O 1
ATOM 2736 N N . ASN A 1 379 ? 33.58373 19.72328 30.34028 1.000 17.40432 355 ASN A N 1
ATOM 2737 C CA . ASN A 1 379 ? 32.65051 18.64112 30.00584 1.000 18.86049 355 ASN A CA 1
ATOM 2738 C C . ASN A 1 379 ? 31.85145 18.91534 28.73149 1.000 17.78496 355 ASN A C 1
ATOM 2739 O O . ASN A 1 379 ? 30.62359 18.91721 28.73832 1.000 19.21817 355 ASN A O 1
ATOM 2744 N N . PHE A 1 380 ? 32.57062 19.12160 27.62527 1.000 16.95832 356 PHE A N 1
ATOM 2745 C CA . PHE A 1 380 ? 31.91270 19.23913 26.32967 1.000 16.96357 356 PHE A CA 1
ATOM 2746 C C . PHE A 1 380 ? 31.48990 17.85029 25.85886 1.000 19.91113 356 PHE A C 1
ATOM 2747 O O . PHE A 1 380 ? 32.29663 16.91465 25.84174 1.000 19.26132 356 PHE A O 1
ATOM 2755 N N . ARG A 1 381 ? 30.21826 17.71408 25.48608 1.000 21.11702 357 ARG A N 1
ATOM 2756 C CA . ARG A 1 381 ? 29.66718 16.44613 25.02605 1.000 19.40216 357 ARG A CA 1
ATOM 2757 C C . ARG A 1 381 ? 28.76624 16.70183 23.82899 1.000 20.04247 357 ARG A C 1
ATOM 2758 O O . ARG A 1 381 ? 28.24419 17.80394 23.65471 1.000 21.89908 357 ARG A O 1
ATOM 2766 N N . VAL A 1 382 ? 28.61615 15.68257 22.98285 1.000 19.15618 358 VAL A N 1
ATOM 2767 C CA . VAL A 1 382 ? 27.67513 15.72130 21.86137 1.000 20.29348 358 VAL A CA 1
ATOM 2768 C C . VAL A 1 382 ? 26.54880 14.75093 22.18389 1.000 20.33059 358 VAL A C 1
ATOM 2769 O O . VAL A 1 382 ? 26.79333 13.54764 22.35221 1.000 21.30353 358 VAL A O 1
ATOM 2773 N N . VAL A 1 383 ? 25.31416 15.26953 22.25951 1.000 19.33189 359 VAL A N 1
ATOM 2774 C CA . VAL A 1 383 ? 24.17453 14.50443 22.75562 1.000 19.50006 359 VAL A CA 1
ATOM 2775 C C . VAL A 1 383 ? 22.93817 14.81109 21.92522 1.000 20.04077 359 VAL A C 1
ATOM 2776 O O . VAL A 1 383 ? 22.83228 15.85316 21.28223 1.000 20.88127 359 VAL A O 1
ATOM 2780 N N . LYS A 1 384 ? 21.96577 13.90269 21.99818 1.000 22.31285 360 LYS A N 1
ATOM 2781 C CA . LYS A 1 384 ? 20.69920 14.12720 21.32064 1.000 26.73244 360 LYS A CA 1
ATOM 2782 C C . LYS A 1 384 ? 19.90085 15.20516 22.04017 1.000 26.56023 360 LYS A C 1
ATOM 2783 O O . LYS A 1 384 ? 19.91171 15.29852 23.27392 1.000 28.76284 360 LYS A O 1
ATOM 2789 N N . ILE A 1 385 ? 19.22036 16.03352 21.25702 1.000 28.43836 361 ILE A N 1
ATOM 2790 C CA . ILE A 1 385 ? 18.26039 16.99132 21.78733 1.000 37.56611 361 ILE A CA 1
ATOM 2791 C C . ILE A 1 385 ? 16.94923 16.26230 22.07934 1.000 39.47669 361 ILE A C 1
ATOM 2792 O O . ILE A 1 385 ? 16.36072 16.41898 23.14888 1.000 50.65824 361 ILE A O 1
#

Nearest PDB structures (foldseek):
  7k44-assembly1_A  TM=1.003E+00  e=1.367E-71  Bacteroides uniformis ATCC 8492
  5e7g-assembly1_A  TM=7.568E-01  e=7.991E-41  Bacteroides ovatus ATCC 8483
  5e7h-assembly1_A  TM=9.669E-01  e=2.719E-31  Bacteroides ovatus ATCC 8483
  3orj-assembly1_A  TM=5.727E-01  e=1.509E-17  Bacteroides ovatus ATCC 8483
  1cgt-assembly1_A  TM=2.777E-01  e=1.534E-05  Niallia circulans

Sequence (356 aa):
PAPYITRVATTFPVETGTPLRIVGGNFYEIQRVYFTTAVDDITNAPVSVEVTDYTVNKNFDEISFNAPAGLIDEGSLVVECYTASAFTPFRRTALPPSISKKKVSSMMPITGTTVTVLGQNFMDDIVSITMGNRSVDLSTVTVSEANDMMLTFTMPRAPQGTCSLAITTMGGTAEVPGFYPLENIVLNYDNIGWFSWGGQAVPVTADGTAAPFFSDGKCYSISGELSAWNYWWGQLQNGAVWGIDTAFLPTDTPTSELALQFECFVAVEYGEGPVFRIYLKGNEAHNYTNYRRPVSDFTGKTEVGQQWMQCSIPLSELVDETTWGEEFQKRDDGDELALQMTNPSENGPYNNIEMYFDNFRVVKI

Solvent-accessible surface area: 16309 Å² total; per-residue (Å²): 133,52,11,112,27,89,85,41,41,32,91,64,70,0,94,94,38,17,92,4,112,0,21,9,4,37,2,106,63,31,93,110,0,9,0,0,82,23,97,92,90,27,111,106,15,74,74,48,20,60,5,115,117,59,89,55,53,190,104,81,46,46,0,44,10,93,3,26,71,68,25,25,96,112,5,2,0,0,0,52,6,173,95,43,46,9,77,20,118,15,85,52,56,29,76,77,6,55,34,89,92,20,23,5,44,0,5,5,62,23,20,90,0,27,0,62,5,100,34,2,46,67,40,73,26,0,39,0,48,115,42,72,8,84,78,101,44,30,87,40,35,117,75,36,51,58,0,30,1,49,2,26,163,31,5,91,10,50,24,40,0,13,0,36,6,150,26,27,65,8,119,24,100,32,0,5,7,58,57,8,11,0,0,20,12,70,123,45,17,126,54,67,122,21,28,74,19,85,60,39,90,22,116,44,113,61,20,2,90,91,24,50,32,81,0,21,6,1,40,31,115,0,50,31,150,28,141,144,22,0,3,1,2,1,2,4,68,16,63,11,77,85,84,78,1,56,60,110,5,52,4,77,88,0,4,0,14,1,1,0,6,0,24,55,135,13,34,71,17,0,27,3,55,0,13,1,18,45,11,84,105,53,44,69,65,108,22,85,2,50,6,56,32,60,50,145,43,43,62,42,94,29,4,11,0,38,2,58,0,51,82,1,6,87,32,107,40,1,3,94,2,49,142,82,128,55,58,42,0,0,2,8,1,28,0,57,20,130,54,38,91,41,104,5,49,0,14,1,0,2,0,0,0,17,124,144

B-factor: mean 30.45, std 9.3, range [16.83, 85.0]

Foldseek 3Di:
DDWEFDDKDWDPQQAFFTKIKTFTADLPAFDWKAFFQAAPDCDVTDRPGTFPDWDADPRRGMIMDTDHHPDDQWHWIKTQGPVGIYIDTDGRHAAWKEWDDKQDLADFAFAKIKTFTARQPAWDWWDWAPDTFDCVQWDADPRRGMIMGGHHPADPAWTWTWIQGPNGIYIDGRGRHLLQFFFFCPPWWHWDDWAQKDKDAADQPDPVRHGPGIWMKRWDWAFAQWPAHIKGKIFTHLPRDCVAPPFFAFLQFKKWKWKKAWADDDDPFKKKKKEWQPPPVLIDIRDDFAAPRPRHDDHNHIGMGIDRSVSHDPDGTSNVVVPDDGGIIMMGMHGNHNDDGDTTIMIIGGTGMHGD

Radius of gyration: 26.44 Å; Cα contacts (8 Å, |Δi|>4): 972; chains: 1; bounding box: 71×48×58 Å

Secondary structure (DSSP, 8-state):
---EEEEEEE-SS--TT-EEEEEEE--TTEEEEEEES--S--TT---SEEE-S-EE-TTS-EEEEEPPTT--SEEEEEEEESS-EEEEEEESSPPPPEEEEES-SSPPTTSEEEEEEE---SEEEEEETTEE--GGG-EE-TTSSEEEEE--SPPSSSEEEEEEETTEEEEEEEES-GGGEEE-SSSS-EEEE-TTEEEEE--SSSTTSS-SSEEEEEEEEE-TTEEEEEEEEEE------TTTS-TT-BGGGEEEEEEEEE-S---SS-EEEEEETT-GGG-EEEE----TTTSS--TTSEEEEEEEGGGT-S-SBHHHHHHSS--EEEEEEEE-SS---EEEEEEEEEEEEEE-